Protein AF-A0A3N4JB80-F1 (afdb_monomer)

Radius of gyration: 23.25 Å; Cα contacts (8 Å, |Δi|>4): 783; chains: 1; bounding box: 58×54×79 Å

Nearest PDB structures (foldseek):
  4i9q-assembly2_B  TM=5.670E-01  e=4.423E-01  Escherichia phage RB69

Solvent-accessible surface area (backbone atoms only — not comparable to full-atom values): 19422 Å² total; per-residue (Å²): 133,80,69,78,52,59,75,76,46,49,73,77,45,80,40,42,19,32,33,26,10,20,62,93,46,31,87,40,52,12,8,32,12,46,45,28,18,38,92,82,49,48,47,28,41,33,26,21,28,68,39,65,41,46,80,93,81,40,77,69,59,68,45,65,64,85,54,94,86,53,93,72,53,42,30,14,55,37,16,60,62,56,43,53,51,52,57,49,52,50,52,51,53,40,54,52,31,53,54,49,32,58,52,26,56,50,48,25,48,43,32,74,70,53,78,77,76,60,55,73,68,58,22,52,52,51,25,53,52,22,53,50,52,32,51,55,30,52,56,38,35,56,53,43,51,51,51,46,51,52,45,54,75,61,45,65,51,62,78,66,26,48,43,29,30,48,42,37,26,64,40,73,32,74,41,38,70,98,77,20,28,49,38,55,37,28,39,24,40,46,42,74,90,73,53,59,37,91,73,53,84,33,38,21,40,63,59,70,67,92,53,49,68,74,56,47,46,44,70,58,32,50,28,72,88,64,33,78,76,67,72,82,50,92,84,34,53,47,59,40,54,73,62,52,48,74,69,43,50,54,49,36,87,40,45,37,76,85,68,45,71,40,40,42,32,34,35,30,18,55,61,67,38,71,34,54,24,36,42,49,49,61,69,36,76,47,75,46,80,44,97,88,72,51,73,45,62,16,34,30,45,32,28,29,28,62,47,86,83,69,42,47,49,61,47,88,31,18,40,5,12,29,33,28,35,70,84,20,19,38,38,22,33,27,65,50,72,48,62,93,46,53,78,53,27,34,30,28,21,37,49,38,65,57,54,55,49,49,38,43,76,72,72,45,63,63,38,64,79,22,58,53,76,120

InterPro domains:
  IPR009003 Peptidase S1, PA clan [SSF50494] (26-357)

Structure (mmCIF, N/CA/C/O backbone):
data_AF-A0A3N4JB80-F1
#
_entry.id   AF-A0A3N4JB80-F1
#
loop_
_atom_site.group_PDB
_atom_site.id
_atom_site.type_symbol
_atom_site.label_atom_id
_atom_site.label_alt_id
_atom_site.label_comp_id
_atom_site.label_asym_id
_atom_site.label_entity_id
_atom_site.label_seq_id
_atom_site.pdbx_PDB_ins_code
_atom_site.Cartn_x
_atom_site.Cartn_y
_atom_site.Cartn_z
_atom_site.occupancy
_atom_site.B_iso_or_equiv
_atom_site.auth_seq_id
_atom_site.auth_comp_id
_atom_site.auth_asym_id
_atom_site.auth_atom_id
_atom_site.pdbx_PDB_model_num
ATOM 1 N N . SER A 1 1 ? 0.101 -3.251 -26.325 1.00 45.56 1 SER A N 1
ATOM 2 C CA . SER A 1 1 ? 1.093 -2.446 -25.599 1.00 45.56 1 SER A CA 1
ATOM 3 C C . SER A 1 1 ? 0.726 -2.463 -24.126 1.00 45.56 1 SER A C 1
ATOM 5 O O . SER A 1 1 ? -0.452 -2.293 -23.825 1.00 45.56 1 SER A O 1
ATOM 7 N N . ILE A 1 2 ? 1.672 -2.786 -23.243 1.00 65.69 2 ILE A N 1
ATOM 8 C CA . ILE A 1 2 ? 1.504 -2.615 -21.793 1.00 65.69 2 ILE A CA 1
ATOM 9 C C . ILE A 1 2 ? 1.770 -1.135 -21.532 1.00 65.69 2 ILE A C 1
ATOM 11 O O . ILE A 1 2 ? 2.792 -0.631 -21.982 1.00 65.69 2 ILE A O 1
ATOM 15 N N . ASP A 1 3 ? 0.849 -0.445 -20.864 1.00 80.56 3 ASP A N 1
ATOM 16 C CA . ASP A 1 3 ? 1.052 0.950 -20.473 1.00 80.56 3 ASP A CA 1
ATOM 17 C C . ASP A 1 3 ? 2.346 1.065 -19.638 1.00 80.56 3 ASP A C 1
ATOM 19 O O . ASP A 1 3 ? 2.413 0.466 -18.556 1.00 80.56 3 ASP A O 1
ATOM 23 N N . PRO A 1 4 ? 3.377 1.792 -20.114 1.00 85.00 4 PRO A N 1
ATOM 24 C CA . PRO A 1 4 ? 4.658 1.893 -19.419 1.00 85.00 4 PRO A CA 1
ATOM 25 C C . PRO A 1 4 ? 4.518 2.568 -18.049 1.00 85.00 4 PRO A C 1
ATOM 27 O O . PRO A 1 4 ? 5.335 2.334 -17.161 1.00 85.00 4 PRO A O 1
ATOM 30 N N . THR A 1 5 ? 3.456 3.352 -17.839 1.00 88.00 5 THR A N 1
ATOM 31 C CA . THR A 1 5 ? 3.192 4.071 -16.588 1.00 88.00 5 THR A CA 1
ATOM 32 C C . THR A 1 5 ? 2.476 3.230 -15.533 1.00 88.00 5 THR A C 1
ATOM 34 O O . THR A 1 5 ? 2.388 3.653 -14.383 1.00 88.00 5 THR A O 1
ATOM 37 N N . ALA A 1 6 ? 2.026 2.015 -15.865 1.00 86.31 6 ALA A N 1
ATOM 38 C CA . ALA A 1 6 ? 1.152 1.215 -15.005 1.00 86.31 6 ALA A CA 1
ATOM 39 C C . ALA A 1 6 ? 1.715 0.922 -13.603 1.00 86.31 6 ALA A C 1
ATOM 41 O O . ALA A 1 6 ? 0.947 0.705 -12.672 1.00 86.31 6 ALA A O 1
ATOM 42 N N . GLU A 1 7 ? 3.036 0.843 -13.427 1.00 85.62 7 GLU A N 1
ATOM 43 C CA . GLU A 1 7 ? 3.643 0.686 -12.093 1.00 85.62 7 GLU A CA 1
ATOM 44 C C . GLU A 1 7 ? 3.682 1.989 -11.299 1.00 85.62 7 GLU A C 1
ATOM 46 O O . GLU A 1 7 ? 3.486 1.981 -10.088 1.00 85.6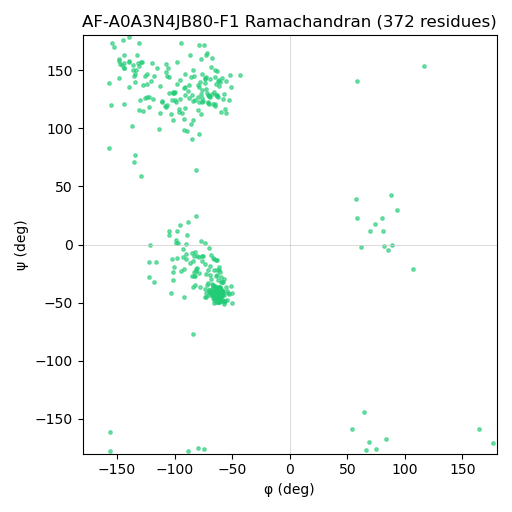2 7 GLU A O 1
ATOM 51 N N . LEU A 1 8 ? 3.925 3.108 -11.978 1.00 90.94 8 LEU A N 1
ATOM 52 C CA . LEU A 1 8 ? 3.990 4.420 -11.345 1.00 90.94 8 LEU A CA 1
ATOM 53 C C . LEU A 1 8 ? 2.601 4.975 -11.059 1.00 90.94 8 LEU A C 1
ATOM 55 O O . LEU A 1 8 ? 2.459 5.775 -10.144 1.00 90.94 8 LEU A O 1
ATOM 59 N N . LEU A 1 9 ? 1.576 4.550 -11.791 1.00 90.69 9 LEU A N 1
ATOM 60 C CA . LEU A 1 9 ? 0.195 4.911 -11.495 1.00 90.69 9 LEU A CA 1
ATOM 61 C C . LEU A 1 9 ? -0.346 4.198 -10.256 1.00 90.69 9 LEU A C 1
ATOM 63 O O . LEU A 1 9 ? -1.239 4.744 -9.623 1.00 90.69 9 LEU A O 1
ATOM 67 N N . GLU A 1 10 ? 0.185 3.026 -9.890 1.00 89.56 10 GLU A N 1
ATOM 68 C CA . GLU A 1 10 ? -0.356 2.188 -8.807 1.00 89.56 10 GLU A CA 1
ATOM 69 C C . GLU A 1 10 ? -0.594 2.961 -7.495 1.00 89.56 10 GLU A C 1
ATOM 71 O O . GLU A 1 10 ? -1.736 2.952 -7.026 1.00 89.56 10 GLU A O 1
ATOM 76 N N . PRO A 1 11 ? 0.377 3.739 -6.967 1.00 90.06 11 PRO A N 1
ATOM 77 C CA . PRO A 1 11 ? 0.183 4.536 -5.752 1.00 90.06 11 PRO A CA 1
ATOM 78 C C . PRO A 1 11 ? -0.874 5.651 -5.860 1.00 90.06 11 PRO A C 1
ATOM 80 O O . PRO A 1 11 ? -1.253 6.233 -4.846 1.00 90.06 11 PRO A O 1
ATOM 83 N N . LEU A 1 12 ? -1.315 5.986 -7.078 1.00 91.31 12 LEU A N 1
ATOM 84 C CA . LEU A 1 12 ? -2.354 6.980 -7.375 1.00 91.31 12 LEU A CA 1
ATOM 85 C C . LEU A 1 12 ? -3.726 6.343 -7.638 1.00 91.31 12 LEU A C 1
ATOM 87 O O . LEU A 1 12 ? -4.683 7.054 -7.948 1.00 91.31 12 LEU A O 1
ATOM 91 N N . THR A 1 13 ? -3.835 5.017 -7.554 1.00 91.94 13 THR A N 1
ATOM 92 C CA . THR A 1 13 ? -5.099 4.303 -7.745 1.00 91.94 13 THR A CA 1
ATOM 93 C C . THR A 1 13 ? -5.811 4.032 -6.419 1.00 91.94 13 THR A C 1
ATOM 95 O O . THR A 1 13 ? -5.295 4.277 -5.332 1.00 91.94 13 THR A O 1
ATOM 98 N N . SER A 1 14 ? -7.028 3.501 -6.511 1.00 93.25 14 SER A N 1
ATOM 99 C CA . SER A 1 14 ? -7.838 3.058 -5.374 1.00 93.25 14 SER A CA 1
ATOM 100 C C . SER A 1 14 ? -7.579 1.598 -4.973 1.00 93.25 14 SER A C 1
ATOM 102 O O . SER A 1 14 ? -8.421 0.978 -4.321 1.00 93.25 14 SER A O 1
ATOM 104 N N . THR A 1 15 ? -6.442 1.013 -5.368 1.00 94.50 15 THR A N 1
ATOM 105 C CA . THR A 1 15 ? -6.040 -0.311 -4.876 1.00 94.50 15 THR A CA 1
ATOM 106 C C . THR A 1 15 ? -5.701 -0.267 -3.391 1.00 94.50 15 THR A C 1
ATOM 108 O O . THR A 1 15 ? -5.445 0.787 -2.814 1.00 94.50 15 THR A O 1
ATOM 111 N N . LEU A 1 16 ? -5.711 -1.431 -2.744 1.00 95.44 16 LEU A N 1
ATOM 112 C CA . LEU A 1 16 ? -5.329 -1.541 -1.343 1.00 95.44 16 LEU A CA 1
ATOM 113 C C . LEU A 1 16 ? -3.878 -1.122 -1.136 1.00 95.44 16 LEU A C 1
ATOM 115 O O . LEU A 1 16 ? -2.998 -1.479 -1.922 1.00 95.44 16 LEU A O 1
ATOM 119 N N . GLY A 1 17 ? -3.643 -0.444 -0.019 1.00 93.31 17 GLY A N 1
ATOM 120 C CA . GLY A 1 17 ? -2.334 0.067 0.342 1.00 93.31 17 GLY A CA 1
ATOM 121 C C . GLY A 1 17 ? -2.028 1.510 -0.076 1.00 93.31 17 GLY A C 1
ATOM 122 O O . GLY A 1 17 ? -0.844 1.766 -0.290 1.00 93.31 17 GLY A O 1
ATOM 123 N N . PRO A 1 18 ? -2.984 2.466 -0.198 1.00 94.62 18 PRO A N 1
ATOM 124 C CA . PRO A 1 18 ? -2.617 3.843 -0.516 1.00 94.62 18 PRO A CA 1
ATOM 125 C C . PRO A 1 18 ? -1.744 4.421 0.600 1.00 94.62 18 PRO A C 1
ATOM 127 O O . PRO A 1 18 ? -1.980 4.177 1.787 1.00 94.62 18 PRO A O 1
ATOM 130 N N . PHE A 1 19 ? -0.731 5.199 0.238 1.00 94.62 19 PHE A N 1
ATOM 131 C CA . PHE A 1 19 ? 0.190 5.770 1.219 1.00 94.62 19 PHE A CA 1
ATOM 132 C C . PHE A 1 19 ? -0.471 7.010 1.791 1.00 94.62 19 PHE A C 1
ATOM 134 O O . PHE A 1 19 ? -0.867 7.886 1.030 1.00 94.62 19 PHE A O 1
ATOM 141 N N . ILE A 1 20 ? -0.633 7.090 3.106 1.00 96.75 20 ILE A N 1
ATOM 142 C CA . ILE A 1 20 ? -1.432 8.151 3.723 1.00 96.75 20 ILE A CA 1
ATOM 143 C C . ILE A 1 20 ? -0.705 8.814 4.885 1.00 96.75 20 ILE A C 1
ATOM 145 O O . ILE A 1 20 ? 0.163 8.220 5.529 1.00 96.75 20 ILE A O 1
ATOM 149 N N . CYS A 1 21 ? -1.100 10.049 5.171 1.00 96.12 21 CYS A N 1
ATOM 150 C CA . CYS A 1 21 ? -0.694 10.784 6.359 1.00 96.12 21 CYS A CA 1
ATOM 151 C C . CYS A 1 21 ? -1.842 11.650 6.882 1.00 96.12 21 CYS A C 1
ATOM 153 O O . CYS A 1 21 ? -2.785 11.977 6.157 1.00 96.12 21 CYS A O 1
ATOM 155 N N . ASN A 1 22 ? -1.728 12.085 8.132 1.00 95.62 22 ASN A N 1
ATOM 156 C CA . ASN A 1 22 ? -2.483 13.233 8.619 1.00 95.62 22 ASN A CA 1
ATOM 157 C C . ASN A 1 22 ? -1.922 14.502 7.949 1.00 95.62 22 ASN A C 1
ATOM 159 O O . ASN A 1 22 ? -0.710 14.726 7.952 1.00 95.62 22 ASN A O 1
ATOM 163 N N . ALA A 1 23 ? -2.787 15.313 7.337 1.00 95.44 23 ALA A N 1
ATOM 164 C CA . ALA A 1 23 ? -2.380 16.490 6.567 1.00 95.44 23 ALA A CA 1
ATOM 165 C C . ALA A 1 23 ? -1.671 17.555 7.425 1.00 95.44 23 ALA A C 1
ATOM 167 O O . ALA A 1 23 ? -0.826 18.290 6.916 1.00 95.44 23 ALA A O 1
ATOM 168 N N . SER A 1 24 ? -1.963 17.602 8.728 1.00 93.50 24 SER A N 1
ATOM 169 C CA . SER A 1 24 ? -1.322 18.515 9.682 1.00 93.50 24 SER A CA 1
ATOM 170 C C . SER A 1 24 ? 0.052 18.027 10.149 1.00 93.50 24 SER A C 1
ATOM 172 O O . SER A 1 24 ? 0.862 18.824 10.620 1.00 93.50 24 SER A O 1
ATOM 174 N N . THR A 1 25 ? 0.338 16.729 10.014 1.00 93.00 25 THR A N 1
ATOM 175 C CA . THR A 1 25 ? 1.614 16.113 10.408 1.00 93.00 25 THR A CA 1
ATOM 176 C C . THR A 1 25 ? 2.197 15.261 9.272 1.00 93.00 25 THR A C 1
ATOM 178 O O . THR A 1 25 ? 2.461 14.074 9.439 1.00 93.00 25 THR A O 1
ATOM 181 N N . PRO A 1 26 ? 2.473 15.833 8.086 1.00 93.19 26 PRO A N 1
ATOM 182 C CA . PRO A 1 26 ? 2.783 15.059 6.880 1.00 93.19 26 PRO A CA 1
ATOM 183 C C . PRO A 1 26 ? 4.145 14.347 6.889 1.00 93.19 26 PRO A C 1
ATOM 185 O O . PRO A 1 26 ? 4.475 13.635 5.946 1.00 93.19 26 PRO A O 1
ATOM 188 N N . TRP A 1 27 ? 4.961 14.525 7.929 1.00 90.94 27 TRP A N 1
ATOM 189 C CA . TRP A 1 27 ? 6.169 13.721 8.168 1.00 90.94 27 TRP A CA 1
ATOM 190 C C . TRP A 1 27 ? 5.854 12.347 8.783 1.00 90.94 27 TRP A C 1
ATOM 192 O O . TRP A 1 27 ? 6.737 11.499 8.909 1.00 90.94 27 TRP A O 1
ATOM 202 N N . ALA A 1 28 ? 4.610 12.139 9.211 1.00 89.25 28 ALA A N 1
ATOM 203 C CA . ALA A 1 28 ? 4.109 10.914 9.792 1.00 89.25 28 ALA A CA 1
ATOM 204 C C . ALA A 1 28 ? 3.305 10.109 8.774 1.00 89.25 28 ALA A C 1
ATOM 206 O O . ALA A 1 28 ? 2.166 10.446 8.465 1.00 89.25 28 ALA A O 1
ATOM 207 N N . GLU A 1 29 ? 3.881 9.010 8.307 1.00 90.88 29 GLU A N 1
ATOM 208 C CA . GLU A 1 29 ? 3.298 8.228 7.220 1.00 90.88 29 GLU A CA 1
ATOM 209 C C . GLU A 1 29 ? 2.887 6.830 7.680 1.00 90.88 29 GLU A C 1
ATOM 211 O O . GLU A 1 29 ? 3.481 6.242 8.590 1.00 90.88 29 GLU A O 1
ATOM 216 N N . GLY A 1 30 ? 1.876 6.299 7.006 1.00 94.25 30 GLY A N 1
ATOM 217 C CA . GLY A 1 30 ? 1.448 4.916 7.102 1.00 94.25 30 GLY A CA 1
ATOM 218 C C . GLY A 1 30 ? 0.704 4.501 5.842 1.00 94.25 30 GLY A C 1
ATOM 219 O O . GLY A 1 30 ? 0.808 5.142 4.794 1.00 94.25 30 GLY A O 1
ATOM 220 N N . THR A 1 31 ? -0.056 3.421 5.946 1.00 97.12 31 THR A N 1
ATOM 221 C CA . THR A 1 31 ? -0.739 2.813 4.809 1.00 97.12 31 THR A CA 1
ATOM 222 C C . THR A 1 31 ? -2.242 2.705 5.076 1.00 97.12 31 THR A C 1
ATOM 224 O O . THR A 1 31 ? -2.677 2.352 6.171 1.00 97.12 31 THR A O 1
ATOM 227 N N . GLY A 1 32 ? -3.062 3.008 4.073 1.00 97.19 32 GLY A N 1
ATOM 228 C CA . GLY A 1 32 ? -4.487 2.697 4.071 1.00 97.19 32 GLY A CA 1
ATOM 229 C C . GLY A 1 32 ? -4.723 1.203 3.866 1.00 97.19 32 GLY A C 1
ATOM 230 O O . GLY A 1 32 ? -4.130 0.586 2.988 1.00 97.19 32 GLY A O 1
ATOM 231 N N . GLY A 1 33 ? -5.597 0.606 4.663 1.00 97.56 33 GLY A N 1
ATOM 232 C CA . GLY A 1 33 ? -5.786 -0.838 4.662 1.00 97.56 33 GLY A CA 1
ATOM 233 C C . GLY A 1 33 ? -6.739 -1.292 3.584 1.00 97.56 33 GLY A C 1
ATOM 234 O O . GLY A 1 33 ? -6.333 -1.863 2.576 1.00 97.56 33 GLY A O 1
ATOM 235 N N . PHE A 1 34 ? -8.023 -1.082 3.841 1.00 98.00 34 PHE A N 1
ATOM 236 C CA . PHE A 1 34 ? -9.104 -1.572 3.001 1.00 98.00 34 PHE A CA 1
ATOM 237 C C . PHE A 1 34 ? -10.285 -0.619 3.014 1.00 98.00 34 PHE A C 1
ATOM 239 O O . PHE A 1 34 ? -10.487 0.138 3.966 1.00 98.00 34 PHE A O 1
ATOM 246 N N . TYR A 1 35 ? -11.074 -0.682 1.953 1.00 97.94 35 TYR A N 1
ATOM 247 C CA . TYR A 1 35 ? -12.281 0.101 1.820 1.00 97.94 35 TYR A CA 1
ATOM 248 C C . TYR A 1 35 ? -13.491 -0.644 2.369 1.00 97.94 35 TYR A C 1
ATOM 250 O O . TYR A 1 35 ? -13.603 -1.869 2.261 1.00 97.94 35 TYR A O 1
ATOM 258 N N . VAL A 1 36 ? -14.424 0.112 2.930 1.00 97.69 36 VAL A N 1
ATOM 259 C CA . VAL A 1 36 ? -15.749 -0.365 3.318 1.00 97.69 36 VAL A CA 1
ATOM 260 C C . VAL A 1 36 ? -16.798 0.647 2.888 1.00 97.69 36 VAL A C 1
ATOM 262 O O . VAL A 1 36 ? -16.498 1.833 2.758 1.00 97.69 36 VAL A O 1
ATOM 265 N N . THR A 1 37 ? -18.030 0.198 2.681 1.00 96.50 37 THR A N 1
ATOM 266 C CA . THR A 1 37 ? -19.152 1.086 2.342 1.00 96.50 37 THR A CA 1
ATOM 267 C C . THR A 1 37 ? -20.312 0.900 3.299 1.00 96.50 37 THR A C 1
ATOM 269 O O . THR A 1 37 ? -20.544 -0.213 3.775 1.00 96.50 37 THR A O 1
ATOM 272 N N . ASP A 1 38 ? -21.018 1.987 3.608 1.00 94.94 38 ASP A N 1
ATOM 273 C CA . ASP A 1 38 ? -22.243 1.947 4.412 1.00 94.94 38 ASP A CA 1
ATOM 274 C C . ASP A 1 38 ? -23.502 1.733 3.549 1.00 94.94 38 ASP A C 1
ATOM 276 O O . ASP A 1 38 ? -23.441 1.571 2.329 1.00 94.94 38 ASP A O 1
ATOM 280 N N . ASP A 1 39 ? -24.665 1.734 4.199 1.00 91.56 39 ASP A N 1
ATOM 281 C CA . ASP A 1 39 ? -25.983 1.616 3.566 1.00 91.56 39 ASP A CA 1
ATOM 282 C C . ASP A 1 39 ? -26.390 2.838 2.723 1.00 91.56 39 ASP A C 1
ATOM 284 O O . ASP A 1 39 ? -27.380 2.784 1.994 1.00 91.56 39 ASP A O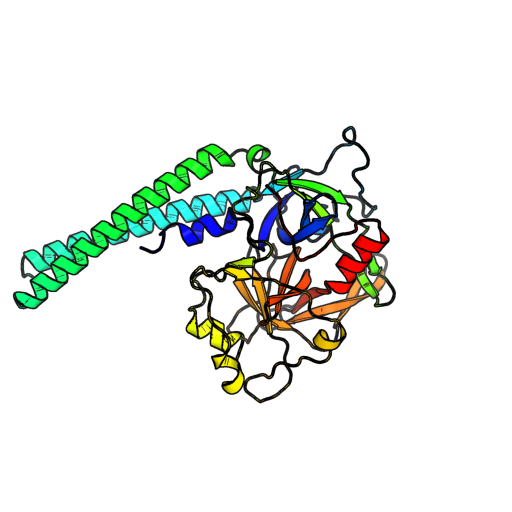 1
ATOM 288 N N . LYS A 1 40 ? -25.627 3.931 2.802 1.00 90.56 40 LYS A N 1
ATOM 289 C CA . LYS A 1 40 ? -25.819 5.175 2.047 1.00 90.56 40 LYS A CA 1
ATOM 290 C C . LYS A 1 40 ? -24.798 5.322 0.914 1.00 90.56 40 LYS A C 1
ATOM 292 O O . LYS A 1 40 ? -24.679 6.412 0.358 1.00 90.56 40 LYS A O 1
ATOM 297 N N . SER A 1 41 ? -24.058 4.258 0.593 1.00 90.12 41 SER A N 1
ATOM 298 C CA . SER A 1 41 ? -22.975 4.251 -0.398 1.00 90.12 41 SER A CA 1
ATOM 299 C C . SER A 1 41 ? -21.843 5.246 -0.098 1.00 90.12 41 SER A C 1
ATOM 301 O O . SER A 1 41 ? -21.107 5.637 -1.003 1.00 90.12 41 SER A O 1
ATOM 303 N N . ASN A 1 42 ? -21.658 5.660 1.162 1.00 94.00 42 ASN A N 1
ATOM 304 C CA . ASN A 1 42 ? -20.454 6.389 1.547 1.00 94.00 42 ASN A CA 1
ATOM 305 C C . ASN A 1 42 ? -19.272 5.424 1.555 1.00 94.00 42 ASN A C 1
ATOM 307 O O . ASN A 1 42 ? -19.332 4.363 2.179 1.00 94.00 42 ASN A O 1
ATOM 311 N N . LEU A 1 43 ? -18.187 5.820 0.895 1.00 96.81 43 LEU A N 1
ATOM 312 C CA . LEU A 1 43 ? -16.941 5.072 0.894 1.00 96.81 43 LEU A CA 1
ATOM 313 C C . LEU A 1 43 ? -16.065 5.493 2.067 1.00 96.81 43 LEU A C 1
ATOM 315 O O . LEU A 1 43 ? -15.821 6.681 2.298 1.00 96.81 43 LEU A O 1
ATOM 319 N N . TYR A 1 44 ? -15.549 4.496 2.770 1.00 97.75 44 TYR A N 1
ATOM 320 C CA . TYR A 1 44 ? -14.602 4.688 3.848 1.00 97.75 44 TYR A CA 1
ATOM 321 C C . TYR A 1 44 ? -13.330 3.896 3.599 1.00 97.75 44 TYR A C 1
ATOM 323 O O . TYR A 1 44 ? -13.379 2.791 3.066 1.00 97.75 44 TYR A O 1
ATOM 331 N N . LEU A 1 45 ? -12.205 4.443 4.039 1.00 98.31 45 LEU A N 1
ATOM 332 C CA . LEU A 1 45 ? -10.926 3.758 4.147 1.00 98.31 45 LEU A CA 1
ATOM 333 C C . LEU A 1 45 ? -10.658 3.444 5.620 1.00 98.31 45 LEU A C 1
ATOM 335 O O . LEU A 1 45 ? -10.762 4.319 6.481 1.00 98.31 45 LEU A O 1
ATOM 339 N N . VAL A 1 46 ? -10.299 2.198 5.908 1.00 98.56 46 VAL A N 1
ATOM 340 C CA . VAL A 1 46 ? -9.872 1.756 7.237 1.00 98.56 46 VAL A CA 1
ATOM 341 C C . VAL A 1 46 ? -8.349 1.701 7.279 1.00 98.56 46 VAL A C 1
ATOM 343 O O . VAL A 1 46 ? -7.722 1.124 6.394 1.00 98.56 46 VAL A O 1
ATOM 346 N N . THR A 1 47 ? -7.748 2.283 8.312 1.00 98.31 47 THR A N 1
ATOM 347 C CA . THR A 1 47 ? -6.301 2.223 8.595 1.00 98.31 47 THR A CA 1
ATOM 348 C C . THR A 1 47 ? -6.068 2.054 10.099 1.00 98.31 47 THR A C 1
ATOM 350 O O . THR A 1 47 ? -7.032 1.993 10.859 1.00 98.31 47 THR A O 1
ATOM 353 N N . ALA A 1 48 ? -4.815 1.949 10.545 1.00 97.00 48 ALA A N 1
ATOM 354 C CA . ALA A 1 48 ? -4.475 1.916 11.966 1.00 97.00 48 ALA A CA 1
ATOM 355 C C . ALA A 1 48 ? -4.623 3.316 12.591 1.00 97.00 48 ALA A C 1
ATOM 357 O O . ALA A 1 48 ? -4.300 4.325 11.962 1.00 97.00 48 ALA A O 1
ATOM 358 N N . ARG A 1 49 ? -5.085 3.409 13.844 1.00 95.75 49 ARG A N 1
ATOM 359 C CA . ARG A 1 49 ? -5.271 4.700 14.530 1.00 95.75 49 ARG A CA 1
ATOM 360 C C . ARG A 1 49 ? -3.952 5.443 14.650 1.00 95.75 49 ARG A C 1
ATOM 362 O O . ARG A 1 49 ? -3.910 6.639 14.380 1.00 95.75 49 ARG A O 1
ATOM 369 N N . HIS A 1 50 ? -2.878 4.745 15.014 1.00 93.50 50 HIS A N 1
ATOM 370 C CA . HIS A 1 50 ? -1.574 5.380 15.225 1.00 93.50 50 HIS A CA 1
ATOM 371 C C . HIS A 1 50 ? -0.936 5.963 13.940 1.00 93.50 50 HIS A C 1
ATOM 373 O O . HIS A 1 50 ? 0.071 6.679 13.999 1.00 93.50 50 HIS A O 1
ATOM 379 N N . VAL A 1 51 ? -1.493 5.636 12.765 1.00 93.44 51 VAL A N 1
ATOM 380 C CA . VAL A 1 51 ? -1.108 6.246 11.484 1.00 93.44 51 VAL A CA 1
ATOM 381 C C . VAL A 1 51 ? -1.649 7.670 11.384 1.00 93.44 51 VAL A C 1
ATOM 383 O O . VAL A 1 51 ? -0.944 8.550 10.897 1.00 93.44 51 VAL A O 1
ATOM 386 N N . VAL A 1 52 ? -2.868 7.908 11.874 1.00 94.38 52 VAL A N 1
ATOM 387 C CA . VAL A 1 52 ? -3.570 9.196 11.745 1.00 94.38 52 VAL A CA 1
ATOM 388 C C . VAL A 1 52 ? -3.527 10.050 13.019 1.00 94.38 52 VAL A C 1
ATOM 390 O O . VAL A 1 52 ? -3.597 11.275 12.919 1.00 94.38 52 VAL A O 1
ATOM 393 N N . PHE A 1 53 ? -3.341 9.422 14.184 1.00 92.06 53 PHE A N 1
ATOM 394 C CA . PHE A 1 53 ? -3.117 10.069 15.479 1.00 92.06 53 PHE A CA 1
ATOM 395 C C . PHE A 1 53 ? -1.791 9.606 16.076 1.00 92.06 53 PHE A C 1
ATOM 397 O O . PHE A 1 53 ? -1.551 8.409 16.227 1.00 92.06 53 PHE A O 1
ATOM 404 N N . LYS A 1 54 ? -0.920 10.531 16.452 1.00 80.50 54 LYS A N 1
ATOM 405 C CA . LYS A 1 54 ? 0.373 10.214 17.048 1.00 80.50 54 LYS A CA 1
ATOM 406 C C . LYS A 1 54 ? 0.251 9.970 18.539 1.00 80.50 54 LYS A C 1
ATOM 408 O O . LYS A 1 54 ? -0.196 10.835 19.269 1.00 80.50 54 LYS A O 1
ATOM 413 N N . GLN A 1 55 ? 0.694 8.802 19.002 1.00 68.75 55 GLN A N 1
ATOM 414 C CA . GLN A 1 55 ? 0.603 8.424 20.419 1.00 68.75 55 GLN A CA 1
ATOM 415 C C . GLN A 1 55 ? 1.344 9.386 21.363 1.00 68.75 55 GLN A C 1
ATOM 417 O O . GLN A 1 55 ? 0.967 9.501 22.523 1.00 68.75 55 GLN A O 1
ATOM 422 N N . ASP A 1 56 ? 2.394 10.054 20.885 1.00 67.31 56 ASP A N 1
ATOM 423 C CA . ASP A 1 56 ? 3.192 11.016 21.648 1.00 67.31 56 ASP A CA 1
ATOM 424 C C . ASP A 1 56 ? 2.631 12.447 21.620 1.00 67.31 56 ASP A C 1
ATOM 426 O O . ASP A 1 56 ? 3.031 13.267 22.444 1.00 67.31 56 ASP A O 1
ATOM 430 N N . GLN A 1 57 ? 1.716 12.756 20.695 1.00 68.12 57 GLN A N 1
ATOM 431 C CA . GLN A 1 57 ? 1.199 14.117 20.477 1.00 68.12 57 GLN A CA 1
ATOM 432 C C . GLN A 1 57 ? -0.305 14.237 20.735 1.00 68.12 57 GLN A C 1
ATOM 434 O O . GLN A 1 57 ? -0.768 15.278 21.197 1.00 68.12 57 GLN A O 1
ATOM 439 N N . ASP A 1 58 ? -1.054 13.172 20.470 1.00 77.50 58 ASP A N 1
ATOM 440 C CA . ASP A 1 58 ? -2.504 13.118 20.567 1.00 77.50 58 ASP A CA 1
ATOM 441 C C . ASP A 1 58 ? -2.934 12.306 21.790 1.00 77.50 58 ASP A C 1
ATOM 443 O O . ASP A 1 58 ? -2.338 11.284 22.143 1.00 77.50 58 ASP A O 1
ATOM 447 N N . ASN A 1 59 ? -4.030 12.726 22.420 1.00 81.81 59 ASN A N 1
ATOM 448 C CA . ASN A 1 59 ? -4.659 11.926 23.461 1.00 81.81 59 ASN A CA 1
ATOM 449 C C . ASN A 1 59 ? -5.172 10.595 22.885 1.00 81.81 59 ASN A C 1
ATOM 451 O O . ASN A 1 59 ? -5.597 10.478 21.731 1.00 81.81 59 ASN A O 1
ATOM 455 N N . ASN A 1 60 ? -5.175 9.557 23.718 1.00 89.19 60 ASN A N 1
ATOM 456 C CA . ASN A 1 60 ? -5.737 8.258 23.354 1.00 89.19 60 ASN A CA 1
ATOM 457 C C . ASN A 1 60 ? -7.268 8.216 23.521 1.00 89.19 60 ASN A C 1
ATOM 459 O O . ASN A 1 60 ? -7.843 7.155 23.742 1.00 89.19 60 ASN A O 1
ATOM 463 N N . ASP A 1 61 ? -7.932 9.368 23.456 1.00 90.94 61 ASP A N 1
ATOM 464 C CA . ASP A 1 61 ? -9.379 9.443 23.597 1.00 90.94 61 ASP A CA 1
ATOM 465 C C . ASP A 1 61 ? -10.070 8.983 22.309 1.00 90.94 61 ASP A C 1
ATOM 467 O O . ASP A 1 61 ? -9.486 8.944 21.217 1.00 90.94 61 ASP A O 1
ATOM 471 N N . MET A 1 62 ? -11.341 8.606 22.448 1.00 93.06 62 MET A N 1
ATOM 472 C CA . MET A 1 62 ? -12.182 8.281 21.305 1.00 93.06 62 MET A CA 1
ATOM 473 C C . MET A 1 62 ? -12.352 9.523 20.434 1.00 93.06 62 MET A C 1
ATOM 475 O O . MET A 1 62 ? -12.768 10.573 20.923 1.00 93.06 62 MET A O 1
ATOM 479 N N . TYR A 1 63 ? -12.090 9.376 19.140 1.00 93.75 63 TYR A N 1
ATOM 480 C CA . TYR A 1 63 ? -12.367 10.404 18.153 1.00 93.75 63 TYR A CA 1
ATOM 481 C C . TYR A 1 63 ? -13.662 10.080 17.412 1.00 93.75 63 TYR A C 1
ATOM 483 O O . TYR A 1 63 ? -13.833 8.977 16.891 1.00 93.75 63 TYR A O 1
ATOM 491 N N . GLU A 1 64 ? -14.556 11.058 17.325 1.00 93.31 64 GLU A N 1
ATOM 492 C CA . GLU A 1 64 ? -15.761 10.994 16.506 1.00 93.31 64 GLU A CA 1
ATOM 493 C C . GLU A 1 64 ? -16.027 12.385 15.933 1.00 93.31 64 GLU A C 1
ATOM 495 O O . GLU A 1 64 ? -16.187 13.344 16.687 1.00 93.31 64 GLU A O 1
ATOM 500 N N . CYS A 1 65 ? -16.066 12.503 14.605 1.00 89.31 65 CYS A N 1
ATOM 501 C CA . CYS A 1 65 ? -16.395 13.761 13.942 1.00 89.31 65 CYS A CA 1
ATOM 502 C C . CYS A 1 65 ? -17.918 13.944 13.976 1.00 89.31 65 CYS A C 1
ATOM 504 O O . CYS A 1 65 ? -18.638 13.396 13.140 1.00 89.31 65 CYS A O 1
ATOM 506 N N . LYS A 1 66 ? -18.418 14.678 14.978 1.00 77.00 66 LYS A N 1
ATOM 507 C CA . LYS A 1 66 ? -19.864 14.792 15.231 1.00 77.00 66 LYS A CA 1
ATOM 508 C C . LYS A 1 66 ? -20.542 15.830 14.346 1.00 77.00 66 LYS A C 1
ATOM 510 O O . LYS A 1 66 ? -21.686 15.630 13.949 1.00 77.00 66 LYS A O 1
ATOM 515 N N . ASN A 1 67 ? -19.849 16.928 14.036 1.00 73.19 67 ASN A N 1
ATOM 516 C CA . ASN A 1 67 ? -20.402 18.074 13.313 1.00 73.19 67 ASN A CA 1
ATOM 517 C C . ASN A 1 67 ? -19.366 18.704 12.370 1.00 73.19 67 ASN A C 1
ATOM 519 O O . ASN A 1 67 ? -18.169 18.661 12.632 1.00 73.19 67 ASN A O 1
ATOM 523 N N . SER A 1 68 ? -19.830 19.400 11.327 1.00 68.88 68 SER A N 1
ATOM 524 C CA . SER A 1 68 ? -18.970 20.124 10.370 1.00 68.88 68 SER A CA 1
ATOM 525 C C . SER A 1 68 ? -18.198 21.310 10.965 1.00 68.88 68 SER A C 1
ATOM 527 O O . SER A 1 68 ? -17.333 21.865 10.297 1.00 68.88 68 SER A O 1
ATOM 529 N N . SER A 1 69 ?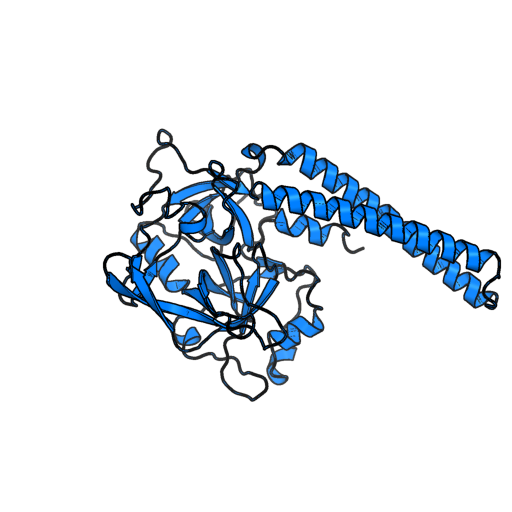 -18.545 21.737 12.182 1.00 68.06 69 SER A N 1
ATOM 530 C CA . SER A 1 69 ? -17.935 22.886 12.865 1.00 68.06 69 SER A CA 1
ATOM 531 C C . SER A 1 69 ? -16.724 22.513 13.727 1.00 68.06 69 SER A C 1
ATOM 533 O O . SER A 1 69 ? -16.021 23.404 14.198 1.00 68.06 69 SER A O 1
ATOM 535 N N . GLU A 1 70 ? -16.500 21.221 13.979 1.00 73.19 70 GLU A N 1
ATOM 536 C CA . GLU A 1 70 ? -15.345 20.743 14.741 1.00 73.19 70 GLU A CA 1
ATOM 537 C C . GLU A 1 70 ? -14.118 20.617 13.823 1.00 73.19 70 GLU A C 1
ATOM 539 O O . GLU A 1 70 ? -14.270 20.246 12.654 1.00 73.19 70 GLU A O 1
ATOM 544 N N . PRO A 1 71 ? -12.896 20.897 14.317 1.00 78.94 71 PRO A N 1
ATOM 545 C CA . PRO A 1 71 ? -11.677 20.624 13.568 1.00 78.94 71 PRO A CA 1
ATOM 546 C C . PRO A 1 71 ? -11.618 19.147 13.160 1.00 78.94 71 PRO A C 1
ATOM 548 O O . PRO A 1 71 ? -11.523 18.246 13.997 1.00 78.94 71 PRO A O 1
ATOM 551 N N . ARG A 1 72 ? -11.706 18.897 11.854 1.00 90.25 72 ARG A N 1
ATOM 552 C CA . ARG A 1 72 ? -11.609 17.552 11.287 1.00 90.25 72 ARG A CA 1
ATOM 553 C C . ARG A 1 72 ? -10.148 17.162 11.082 1.00 90.25 72 ARG A C 1
ATOM 555 O O . ARG A 1 72 ? -9.297 18.012 10.824 1.00 90.25 72 ARG A O 1
ATOM 562 N N . VAL A 1 73 ? -9.871 15.867 11.172 1.00 94.69 73 VAL A N 1
ATOM 563 C CA . VAL A 1 73 ? -8.548 15.315 10.866 1.00 94.69 73 VAL A CA 1
ATOM 564 C C . VAL A 1 73 ? -8.520 14.917 9.397 1.00 94.69 73 VAL A C 1
ATOM 566 O O . VAL A 1 73 ? -9.034 13.860 9.028 1.00 94.69 73 VAL A O 1
ATOM 569 N N . ASP A 1 74 ? -7.950 15.788 8.567 1.00 96.62 74 ASP A N 1
ATOM 570 C CA . ASP A 1 74 ? -7.814 15.567 7.128 1.00 96.62 74 ASP A CA 1
ATOM 571 C C . ASP A 1 74 ? -6.683 14.582 6.830 1.00 96.62 74 ASP A C 1
ATOM 573 O O . ASP A 1 74 ? -5.576 14.684 7.362 1.00 96.62 74 ASP A O 1
ATOM 577 N N . ILE A 1 75 ? -6.973 13.614 5.963 1.00 97.62 75 ILE A N 1
ATOM 578 C CA . ILE A 1 75 ? -6.047 12.554 5.569 1.00 97.62 75 ILE A CA 1
ATOM 579 C C . ILE A 1 75 ? -5.645 12.782 4.121 1.00 97.62 75 ILE A C 1
ATOM 581 O O . ILE A 1 75 ? -6.501 12.839 3.239 1.00 97.62 75 ILE A O 1
ATOM 585 N N . ALA A 1 76 ? -4.343 12.894 3.879 1.00 97.25 76 ALA A N 1
ATOM 586 C CA . ALA A 1 76 ? -3.776 13.117 2.557 1.00 97.25 76 ALA A CA 1
ATOM 587 C C . ALA A 1 76 ? -3.087 11.868 2.002 1.00 97.25 76 ALA A C 1
ATOM 589 O O . ALA A 1 76 ? -2.525 11.069 2.752 1.00 97.25 76 ALA A O 1
ATOM 590 N N . LEU A 1 77 ? -3.127 11.727 0.675 1.00 96.31 77 LEU A N 1
ATOM 591 C CA . LEU A 1 77 ? -2.315 10.786 -0.084 1.00 96.31 77 LEU A CA 1
ATOM 592 C C . LEU A 1 77 ? -0.858 11.262 -0.083 1.00 96.31 77 LEU A C 1
ATOM 594 O O . LEU A 1 77 ? -0.562 12.402 -0.449 1.00 96.31 77 LEU A O 1
ATOM 598 N N . PHE A 1 78 ? 0.043 10.359 0.282 1.00 94.88 78 PHE A N 1
ATOM 599 C CA . PHE A 1 78 ? 1.450 10.574 0.594 1.00 94.88 78 PHE A CA 1
ATOM 600 C C . PHE A 1 78 ? 1.690 11.563 1.741 1.00 94.88 78 PHE A C 1
ATOM 602 O O . PHE A 1 78 ? 1.101 12.639 1.813 1.00 94.88 78 PHE A O 1
ATOM 609 N N . GLY A 1 79 ? 2.668 11.273 2.592 1.00 92.56 79 GLY A N 1
ATOM 610 C CA . GLY A 1 79 ? 3.314 12.338 3.351 1.00 92.56 79 GLY A CA 1
ATOM 611 C C . GLY A 1 79 ? 4.350 13.072 2.502 1.00 92.56 79 GLY A C 1
ATOM 612 O O . GLY A 1 79 ? 4.498 12.849 1.294 1.00 92.56 79 GLY A O 1
ATOM 613 N N . THR A 1 80 ? 5.068 13.998 3.127 1.00 91.81 80 THR A N 1
ATOM 614 C CA . THR A 1 80 ? 6.070 14.827 2.443 1.00 91.81 80 THR A CA 1
ATOM 615 C C . THR A 1 80 ? 7.211 13.980 1.874 1.00 91.81 80 THR A C 1
ATOM 617 O O . THR A 1 80 ? 7.663 14.217 0.748 1.00 91.81 80 THR A O 1
ATOM 620 N N . ALA A 1 81 ? 7.677 12.986 2.635 1.00 91.31 81 ALA A N 1
ATOM 621 C CA . ALA A 1 81 ? 8.806 12.150 2.243 1.00 91.31 81 ALA A CA 1
ATOM 622 C C . ALA A 1 81 ? 8.401 11.164 1.140 1.00 91.31 81 ALA A C 1
ATOM 624 O O . ALA A 1 81 ? 9.100 11.062 0.128 1.00 91.31 81 ALA A O 1
ATOM 625 N N . ALA A 1 82 ? 7.249 10.504 1.291 1.00 92.44 82 ALA A N 1
ATOM 626 C CA . ALA A 1 82 ? 6.720 9.570 0.307 1.00 92.44 82 ALA A CA 1
ATOM 627 C C . ALA A 1 82 ? 6.430 10.259 -1.033 1.00 92.44 82 ALA A C 1
ATOM 629 O O . ALA A 1 82 ? 6.833 9.738 -2.072 1.00 92.44 82 ALA A O 1
ATOM 630 N N . PHE A 1 83 ? 5.838 11.462 -1.030 1.00 95.19 83 PHE A N 1
ATOM 631 C CA . PHE A 1 83 ? 5.582 12.208 -2.268 1.00 95.19 83 PHE A CA 1
ATOM 632 C C . PHE A 1 83 ? 6.885 12.606 -2.970 1.00 95.19 83 PHE A C 1
ATOM 634 O O . PHE A 1 83 ? 7.041 12.404 -4.173 1.00 95.19 83 PHE A O 1
ATOM 641 N N . THR A 1 84 ? 7.861 13.112 -2.211 1.00 94.94 84 THR A N 1
ATOM 642 C CA . THR A 1 84 ? 9.180 13.476 -2.754 1.00 94.94 84 THR A CA 1
ATOM 643 C C . THR A 1 84 ? 9.877 12.264 -3.371 1.00 94.94 84 THR A C 1
ATOM 645 O O . THR A 1 84 ? 10.430 12.350 -4.469 1.00 94.94 84 THR A O 1
ATOM 648 N N . ASN A 1 85 ? 9.834 11.116 -2.689 1.00 93.44 85 ASN A N 1
ATOM 649 C CA . ASN A 1 85 ? 10.415 9.879 -3.194 1.00 93.44 85 ASN A CA 1
ATOM 650 C C . ASN A 1 85 ? 9.683 9.369 -4.443 1.00 93.44 85 ASN A C 1
ATOM 652 O O . ASN A 1 85 ? 10.328 8.919 -5.385 1.00 93.44 85 ASN A O 1
ATOM 656 N N . TYR A 1 86 ? 8.356 9.478 -4.483 1.00 95.06 86 TYR A N 1
ATOM 657 C CA . TYR A 1 86 ? 7.551 9.108 -5.643 1.00 95.06 86 TYR A CA 1
ATOM 658 C C . TYR A 1 86 ? 7.903 9.954 -6.876 1.00 95.06 86 TYR A C 1
ATOM 660 O O . TYR A 1 86 ? 8.244 9.407 -7.923 1.00 95.06 86 TYR A O 1
ATOM 668 N N . VAL A 1 87 ? 7.962 11.282 -6.736 1.00 96.81 87 VAL A N 1
ATOM 669 C CA . VAL A 1 87 ? 8.393 12.185 -7.819 1.00 96.81 87 VAL A CA 1
ATOM 670 C C . VAL A 1 87 ? 9.817 11.856 -8.285 1.00 96.81 87 VAL A C 1
ATOM 672 O O . VAL A 1 87 ? 10.103 11.868 -9.484 1.00 96.81 87 VAL A O 1
ATOM 675 N N . LYS A 1 88 ? 10.720 11.513 -7.356 1.00 96.75 88 LYS A N 1
ATOM 676 C CA . LYS A 1 88 ? 12.084 11.077 -7.690 1.00 96.75 88 LYS A CA 1
ATOM 677 C C . LYS A 1 88 ? 12.101 9.763 -8.478 1.00 96.75 88 LYS A C 1
ATOM 679 O O . LYS A 1 88 ? 12.906 9.635 -9.395 1.00 96.75 88 LYS A O 1
ATOM 684 N N . GLN A 1 89 ? 11.227 8.809 -8.156 1.00 94.94 89 GLN A N 1
ATOM 685 C CA . GLN A 1 89 ? 11.108 7.557 -8.909 1.00 94.94 89 GLN A CA 1
ATOM 686 C C . GLN A 1 89 ? 10.675 7.806 -10.356 1.00 94.94 89 GLN A C 1
ATOM 688 O O . GLN A 1 89 ? 11.261 7.213 -11.257 1.00 94.94 89 GLN A O 1
ATOM 693 N N . ILE A 1 90 ? 9.732 8.727 -10.591 1.00 96.62 90 ILE A N 1
ATOM 694 C CA . ILE A 1 90 ? 9.322 9.095 -11.956 1.00 96.62 90 ILE A CA 1
ATOM 695 C C . ILE A 1 90 ? 10.515 9.669 -12.742 1.00 96.62 90 ILE A C 1
ATOM 697 O O . ILE A 1 90 ? 10.782 9.243 -13.861 1.00 96.62 90 ILE A O 1
ATOM 701 N N . LYS A 1 91 ? 11.300 10.576 -12.142 1.00 97.31 91 LYS A N 1
ATOM 702 C CA . LYS A 1 91 ? 12.520 11.105 -12.786 1.00 97.31 91 LYS A CA 1
ATOM 703 C C . LYS A 1 91 ? 13.529 10.010 -13.120 1.00 97.31 91 LYS A C 1
ATOM 705 O O . LYS A 1 91 ? 14.073 9.988 -14.216 1.00 97.31 91 LYS A O 1
ATOM 710 N N . HIS A 1 92 ? 13.747 9.085 -12.190 1.00 96.81 92 HIS A N 1
ATOM 711 C CA . HIS A 1 92 ? 14.709 8.006 -12.377 1.00 96.81 92 HIS A CA 1
ATOM 712 C C . HIS A 1 92 ? 14.322 7.069 -13.530 1.00 96.81 92 HIS A C 1
ATOM 714 O O . HIS A 1 92 ? 15.199 6.613 -14.259 1.00 96.81 92 HIS A O 1
ATOM 720 N N . VAL A 1 93 ? 13.027 6.793 -13.743 1.00 95.38 93 VAL A N 1
ATOM 721 C CA . VAL A 1 93 ? 12.622 5.982 -14.904 1.00 95.38 93 VAL A CA 1
ATOM 722 C C . VAL A 1 93 ? 12.789 6.730 -16.226 1.00 95.38 93 VAL A C 1
ATOM 724 O O . VAL A 1 93 ? 13.148 6.094 -17.210 1.00 95.38 93 VAL A O 1
ATOM 727 N N . ILE A 1 94 ? 12.595 8.055 -16.251 1.00 96.44 94 ILE A N 1
ATOM 728 C CA . ILE A 1 94 ? 12.856 8.890 -17.436 1.00 96.44 94 ILE A CA 1
ATOM 729 C C . ILE A 1 94 ? 14.344 8.820 -17.791 1.00 96.44 94 ILE A C 1
ATOM 731 O O . ILE A 1 94 ? 14.703 8.511 -18.924 1.00 96.44 94 ILE A O 1
ATOM 735 N N . GLU A 1 95 ? 15.216 9.028 -16.801 1.00 96.81 95 GLU A N 1
ATOM 736 C CA . GLU A 1 95 ? 16.669 8.910 -16.968 1.00 96.81 95 GLU A CA 1
ATOM 737 C C . GLU A 1 95 ? 17.065 7.514 -17.475 1.00 96.81 95 GLU A C 1
ATOM 739 O O . GLU A 1 95 ? 17.849 7.397 -18.416 1.00 96.81 95 GLU A O 1
ATOM 744 N N . ALA A 1 96 ? 16.473 6.453 -16.919 1.00 95.69 96 ALA A N 1
ATOM 745 C CA . ALA A 1 96 ? 16.731 5.084 -17.356 1.00 95.69 96 ALA A CA 1
ATOM 746 C C . ALA A 1 96 ? 16.294 4.821 -18.810 1.00 95.69 96 ALA A C 1
ATOM 748 O O . ALA A 1 96 ? 17.003 4.118 -19.532 1.00 95.69 96 ALA A O 1
ATOM 749 N N . GLN A 1 97 ? 15.165 5.384 -19.265 1.00 95.88 97 GLN A N 1
ATOM 750 C CA . GLN A 1 97 ? 14.755 5.272 -20.671 1.00 95.88 97 GLN A CA 1
ATOM 751 C C . GLN A 1 97 ? 15.701 6.030 -21.602 1.00 95.88 97 GLN A C 1
ATOM 753 O O . GLN A 1 97 ? 16.039 5.508 -22.659 1.00 95.88 97 GLN A O 1
ATOM 758 N N . ASN A 1 98 ? 16.193 7.206 -21.206 1.00 96.19 98 ASN A N 1
ATOM 759 C CA . ASN A 1 98 ? 17.157 7.958 -22.013 1.00 96.19 98 ASN A CA 1
ATOM 760 C C . ASN A 1 98 ? 18.477 7.192 -22.183 1.00 96.19 98 ASN A C 1
ATOM 762 O O . ASN A 1 98 ? 18.974 7.078 -23.299 1.00 96.19 98 ASN A O 1
ATOM 766 N N . VAL A 1 99 ? 18.984 6.566 -21.115 1.00 96.94 99 VAL A N 1
ATOM 767 C CA . VAL A 1 99 ? 20.158 5.677 -21.201 1.00 96.94 99 VAL A CA 1
ATOM 768 C C . VAL A 1 99 ? 19.890 4.486 -22.127 1.00 96.94 99 VAL A C 1
ATOM 770 O O . VAL A 1 99 ? 20.763 4.097 -22.902 1.00 96.94 99 VAL A O 1
ATOM 773 N N . LYS A 1 100 ? 18.682 3.906 -22.075 1.00 96.00 100 LYS A N 1
ATOM 774 C CA . LYS A 1 100 ? 18.284 2.831 -22.993 1.00 96.00 100 LYS A CA 1
ATOM 775 C C . LYS A 1 100 ? 18.282 3.319 -24.445 1.00 96.00 100 LYS A C 1
ATOM 777 O O . LYS A 1 100 ? 18.844 2.639 -25.290 1.00 96.00 100 LYS A O 1
ATOM 782 N N . ILE A 1 101 ? 17.713 4.491 -24.731 1.00 97.25 101 ILE A N 1
ATOM 783 C CA . ILE A 1 101 ? 17.705 5.085 -26.077 1.00 97.25 101 ILE A CA 1
ATOM 784 C C . ILE A 1 101 ? 19.135 5.252 -26.597 1.00 97.25 101 ILE A C 1
ATOM 786 O O . ILE A 1 101 ? 19.436 4.758 -27.676 1.00 97.25 101 ILE A O 1
ATOM 790 N N . GLU A 1 102 ? 20.029 5.867 -25.817 1.00 97.25 102 GLU A N 1
ATOM 791 C CA . GLU A 1 102 ? 21.432 6.063 -26.213 1.00 97.25 102 GLU A CA 1
ATOM 792 C C . GLU A 1 102 ? 22.149 4.732 -26.502 1.00 97.25 102 GLU A C 1
ATOM 794 O O . GLU A 1 102 ? 22.927 4.617 -27.452 1.00 97.25 102 GLU A O 1
ATOM 799 N N . PHE A 1 103 ? 21.889 3.706 -25.684 1.00 96.38 103 PHE A N 1
ATOM 800 C CA . PHE A 1 103 ? 22.463 2.377 -25.870 1.00 96.38 103 PHE A CA 1
ATOM 801 C C . PHE A 1 103 ? 21.974 1.711 -27.163 1.00 96.38 103 PHE A C 1
ATOM 803 O O . PHE A 1 103 ? 22.793 1.176 -27.914 1.00 96.38 103 PHE A O 1
ATOM 810 N N . GLU A 1 104 ? 20.669 1.759 -27.425 1.00 96.56 104 GLU A N 1
ATOM 811 C CA . GLU A 1 104 ? 20.064 1.149 -28.611 1.00 96.56 104 GLU A CA 1
ATOM 812 C C . GLU A 1 104 ? 20.401 1.924 -29.896 1.00 96.56 104 GLU A C 1
ATOM 814 O O . GLU A 1 104 ? 20.660 1.306 -30.925 1.00 96.56 104 GLU A O 1
ATOM 819 N N . GLU A 1 105 ? 20.506 3.258 -29.850 1.00 96.06 105 GLU A N 1
ATOM 820 C CA . GLU A 1 105 ? 20.955 4.079 -30.990 1.00 96.06 105 GLU A CA 1
ATOM 821 C C . GLU A 1 105 ? 22.382 3.704 -31.417 1.00 96.06 105 GLU A C 1
ATOM 823 O O . GLU A 1 105 ? 22.693 3.635 -32.609 1.00 96.06 105 GLU A O 1
ATOM 828 N N . ARG A 1 106 ? 23.250 3.384 -30.451 1.00 94.06 106 ARG A N 1
ATOM 829 C CA . ARG A 1 106 ? 24.586 2.862 -30.744 1.00 94.06 106 ARG A CA 1
ATOM 830 C C . ARG A 1 106 ? 24.541 1.442 -31.325 1.00 94.06 106 ARG A C 1
ATOM 832 O O . ARG A 1 106 ? 25.260 1.199 -32.289 1.00 94.06 106 ARG A O 1
ATOM 839 N N . ARG A 1 107 ? 23.695 0.537 -30.804 1.00 93.38 107 ARG A N 1
ATOM 840 C CA . ARG A 1 107 ? 23.505 -0.819 -31.375 1.00 93.38 107 ARG A CA 1
ATOM 841 C C . ARG A 1 107 ? 23.039 -0.762 -32.829 1.00 93.38 107 ARG A C 1
ATOM 843 O O . ARG A 1 107 ? 23.631 -1.421 -33.678 1.00 93.38 107 ARG A O 1
ATOM 850 N N . ALA A 1 108 ? 22.039 0.069 -33.126 1.00 92.12 108 ALA A N 1
ATOM 851 C CA . ALA A 1 108 ? 21.540 0.265 -34.486 1.00 92.12 108 ALA A CA 1
ATOM 852 C C . ALA A 1 108 ? 22.648 0.770 -35.425 1.00 92.12 108 ALA A C 1
ATOM 854 O O . ALA A 1 108 ? 22.817 0.255 -36.530 1.00 92.12 108 ALA A O 1
ATOM 855 N N . LYS A 1 109 ? 23.459 1.732 -34.963 1.00 92.38 109 LYS A N 1
ATOM 856 C CA . LYS A 1 109 ? 24.584 2.267 -35.737 1.00 92.38 109 LYS A CA 1
ATOM 857 C C . LYS A 1 109 ? 25.664 1.215 -36.018 1.00 92.38 109 LYS A C 1
ATOM 859 O O . LYS A 1 109 ? 26.074 1.075 -37.166 1.00 92.38 109 LYS A O 1
ATOM 864 N N . GLU A 1 110 ? 26.108 0.479 -35.001 1.00 90.12 110 GLU A N 1
ATOM 865 C CA . GLU A 1 110 ? 27.127 -0.573 -35.147 1.00 90.12 110 GLU A CA 1
ATOM 866 C C . GLU A 1 110 ? 26.662 -1.679 -36.117 1.00 90.12 110 GLU A C 1
ATOM 868 O O . GLU A 1 110 ? 27.436 -2.130 -36.964 1.00 90.12 110 GLU A O 1
ATOM 873 N N . ALA A 1 111 ? 25.380 -2.063 -36.053 1.00 88.69 111 ALA A N 1
ATOM 874 C CA . ALA A 1 111 ? 24.777 -3.021 -36.980 1.00 88.69 111 ALA A CA 1
ATOM 875 C C . ALA A 1 111 ? 24.726 -2.487 -38.425 1.00 88.69 111 ALA A C 1
ATOM 877 O O . ALA A 1 111 ? 25.042 -3.217 -39.363 1.00 88.69 111 ALA A O 1
ATOM 878 N N . ALA A 1 112 ? 24.399 -1.204 -38.622 1.00 86.00 112 ALA A N 1
ATOM 879 C CA . ALA A 1 112 ? 24.389 -0.579 -39.947 1.00 86.00 112 ALA A CA 1
ATOM 880 C C . ALA A 1 112 ? 25.790 -0.453 -40.573 1.00 86.00 112 ALA A C 1
ATOM 882 O O . ALA A 1 112 ? 25.931 -0.528 -41.795 1.00 86.00 112 ALA A O 1
ATOM 883 N N . GLU A 1 113 ? 26.819 -0.231 -39.752 1.00 86.62 113 GLU A N 1
ATOM 884 C CA . GLU A 1 113 ? 28.202 -0.025 -40.201 1.00 86.62 113 GLU A CA 1
ATOM 885 C C . GLU A 1 113 ? 28.960 -1.346 -40.446 1.00 86.62 113 GLU A C 1
ATOM 887 O O . GLU A 1 113 ? 29.988 -1.340 -41.124 1.00 86.62 113 GLU A O 1
ATOM 892 N N . GLY A 1 114 ? 28.440 -2.483 -39.965 1.00 73.69 114 GLY A N 1
ATOM 893 C CA . GLY A 1 114 ? 29.044 -3.810 -40.152 1.00 73.69 114 GLY A CA 1
ATOM 894 C C . GLY A 1 114 ? 30.294 -4.060 -39.297 1.00 73.69 114 GLY A C 1
ATOM 895 O O . GLY A 1 114 ? 31.067 -4.973 -39.587 1.00 73.69 114 GLY A O 1
ATOM 896 N N . ASP A 1 115 ? 30.501 -3.263 -38.244 1.00 66.62 115 ASP A N 1
ATOM 897 C CA . ASP A 1 115 ? 31.730 -3.249 -37.428 1.00 66.62 115 ASP A CA 1
ATOM 898 C C . ASP A 1 115 ? 31.825 -4.444 -36.450 1.00 66.62 115 ASP A C 1
ATOM 900 O O . ASP A 1 115 ? 32.872 -4.727 -35.868 1.00 66.62 115 ASP A O 1
ATOM 904 N N . ASN A 1 116 ? 30.737 -5.210 -36.315 1.00 68.38 116 ASN A N 1
ATOM 905 C CA . ASN A 1 116 ? 30.596 -6.270 -35.312 1.00 68.38 116 ASN A CA 1
ATOM 906 C C . ASN A 1 116 ? 30.865 -7.687 -35.857 1.00 68.38 116 ASN A C 1
ATOM 908 O O . ASN A 1 116 ? 30.703 -8.667 -35.132 1.00 68.38 116 ASN A O 1
ATOM 912 N N . GLY A 1 117 ? 31.272 -7.818 -37.126 1.00 75.75 117 GLY A N 1
ATOM 913 C CA . GLY A 1 117 ? 31.559 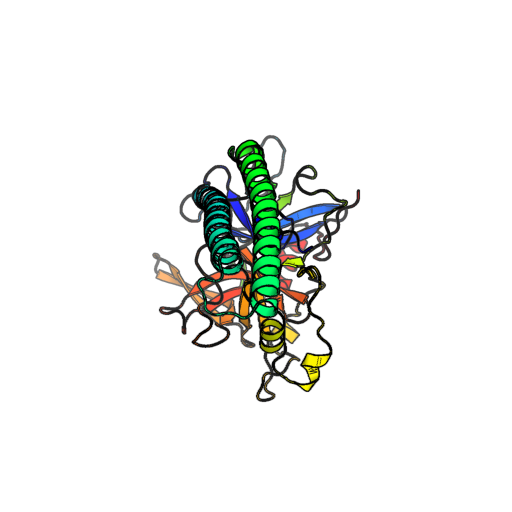-9.114 -37.759 1.00 75.75 117 GLY A CA 1
ATOM 914 C C . GLY A 1 117 ? 30.329 -9.995 -38.020 1.00 75.75 117 GLY A C 1
ATOM 915 O O . GLY A 1 117 ? 30.500 -11.171 -38.342 1.00 75.75 117 GLY A O 1
ATOM 916 N N . MET A 1 118 ? 29.125 -9.430 -37.882 1.00 79.31 118 MET A N 1
ATOM 917 C CA . MET A 1 118 ? 27.846 -10.068 -38.211 1.00 79.31 118 MET A CA 1
ATOM 918 C C . MET A 1 118 ? 27.702 -10.255 -39.723 1.00 79.31 118 MET A C 1
ATOM 920 O O . MET A 1 118 ? 28.250 -9.478 -40.514 1.00 79.31 118 MET A O 1
ATOM 924 N N . ASP A 1 119 ? 26.937 -11.265 -40.131 1.00 86.69 119 ASP A N 1
ATOM 925 C CA . ASP A 1 119 ? 26.472 -11.340 -41.514 1.00 86.69 119 ASP A CA 1
ATOM 926 C C . ASP A 1 119 ? 25.338 -10.331 -41.786 1.00 86.69 119 ASP A C 1
ATOM 928 O O . ASP A 1 119 ? 24.861 -9.631 -40.892 1.00 86.69 119 ASP A O 1
ATOM 932 N N . ILE A 1 120 ? 24.950 -10.196 -43.057 1.00 84.44 120 ILE A N 1
ATOM 933 C CA . ILE A 1 120 ? 23.981 -9.179 -43.491 1.00 84.44 120 ILE A CA 1
ATOM 934 C C . ILE A 1 120 ? 22.605 -9.406 -42.853 1.00 84.44 120 ILE A C 1
ATOM 936 O O . ILE A 1 120 ? 21.945 -8.433 -42.490 1.00 84.44 120 ILE A O 1
ATOM 940 N N . ASP A 1 121 ? 22.173 -10.660 -42.720 1.00 88.00 121 ASP A N 1
ATOM 941 C CA . ASP A 1 121 ? 20.841 -10.979 -42.209 1.00 88.00 121 ASP A CA 1
ATOM 942 C C . ASP A 1 121 ? 20.782 -10.719 -40.694 1.00 88.00 121 ASP A C 1
ATOM 944 O O . ASP A 1 121 ? 19.836 -10.091 -40.214 1.00 88.00 121 ASP A O 1
ATOM 948 N N . GLU A 1 122 ? 21.831 -11.104 -39.961 1.00 87.31 122 GLU A N 1
ATOM 949 C CA . GLU A 1 122 ? 21.982 -10.836 -38.526 1.00 87.31 122 GLU A CA 1
ATOM 950 C C . GLU A 1 122 ? 22.056 -9.327 -38.233 1.00 87.31 122 GLU A C 1
ATOM 952 O O . GLU A 1 122 ? 21.356 -8.827 -37.350 1.00 87.31 122 GLU A O 1
ATOM 957 N N . ALA A 1 123 ? 22.821 -8.569 -39.025 1.00 86.50 123 ALA A N 1
ATOM 958 C CA . ALA A 1 123 ? 22.907 -7.115 -38.891 1.00 86.50 123 ALA A CA 1
ATOM 959 C C . ALA A 1 123 ? 21.560 -6.416 -39.157 1.00 86.50 123 ALA A C 1
ATOM 961 O O . ALA A 1 123 ? 21.208 -5.447 -38.480 1.00 86.50 123 ALA A O 1
ATOM 962 N N . MET A 1 124 ? 20.779 -6.908 -40.126 1.00 89.00 124 MET A N 1
ATOM 963 C CA . MET A 1 124 ? 19.442 -6.380 -40.409 1.00 89.00 124 MET A CA 1
ATOM 964 C C . MET A 1 124 ? 18.452 -6.657 -39.270 1.00 89.00 124 MET A C 1
ATOM 966 O O . MET A 1 124 ? 17.660 -5.772 -38.935 1.00 89.00 124 MET A O 1
ATOM 970 N N . GLU A 1 125 ? 18.482 -7.854 -38.679 1.00 91.56 125 GLU A N 1
ATOM 971 C CA . GLU A 1 125 ? 17.618 -8.216 -37.549 1.00 91.56 125 GLU A CA 1
ATOM 972 C C . GLU A 1 125 ? 17.959 -7.395 -36.297 1.00 91.56 125 GLU A C 1
ATOM 974 O O . GLU A 1 125 ? 17.063 -6.809 -35.684 1.00 91.56 125 GLU A O 1
ATOM 979 N N . GLU A 1 126 ? 19.248 -7.265 -35.978 1.00 90.75 126 GLU A N 1
ATOM 980 C CA . GLU A 1 126 ? 19.745 -6.469 -34.850 1.00 90.75 126 GLU A CA 1
ATOM 981 C C . GLU A 1 126 ? 19.363 -4.985 -34.987 1.00 90.75 126 GLU A C 1
ATOM 983 O O . GLU A 1 126 ? 18.852 -4.378 -34.042 1.00 90.75 126 GLU A O 1
ATOM 988 N N . HIS A 1 127 ? 19.539 -4.397 -36.177 1.00 90.75 127 HIS A N 1
ATOM 989 C CA . HIS A 1 127 ? 19.132 -3.015 -36.441 1.00 90.75 127 HIS A CA 1
ATOM 990 C C . HIS A 1 127 ? 17.617 -2.828 -36.272 1.00 90.75 127 HIS A C 1
ATOM 992 O O . HIS A 1 127 ? 17.165 -1.829 -35.710 1.00 90.75 127 HIS A O 1
ATOM 998 N N . ALA A 1 128 ? 16.810 -3.769 -36.771 1.00 93.56 128 ALA A N 1
ATOM 999 C CA . ALA A 1 128 ? 15.357 -3.694 -36.656 1.00 93.56 128 ALA A CA 1
ATOM 1000 C C . ALA A 1 128 ? 14.881 -3.818 -35.198 1.00 93.56 128 ALA A C 1
ATOM 1002 O O . ALA A 1 128 ? 13.963 -3.098 -34.792 1.00 93.56 128 ALA A O 1
ATOM 1003 N N . ASP A 1 129 ? 15.500 -4.695 -34.401 1.00 95.00 129 ASP A N 1
ATOM 1004 C CA . ASP A 1 129 ? 15.194 -4.822 -32.974 1.00 95.00 129 ASP A CA 1
ATOM 1005 C C . ASP A 1 129 ? 15.590 -3.561 -32.191 1.00 95.00 129 ASP A C 1
ATOM 1007 O O . ASP A 1 129 ? 14.783 -3.051 -31.409 1.00 95.00 129 ASP A O 1
ATOM 1011 N N . ALA A 1 130 ? 16.774 -3.002 -32.457 1.00 94.69 130 ALA A N 1
ATOM 1012 C CA . ALA A 1 130 ? 17.232 -1.762 -31.834 1.00 94.69 130 ALA A CA 1
ATOM 1013 C C . ALA A 1 130 ? 16.284 -0.584 -32.137 1.00 94.69 130 ALA A C 1
ATOM 1015 O O . ALA A 1 130 ? 15.820 0.084 -31.214 1.00 94.69 130 ALA A O 1
ATOM 1016 N N . GLU A 1 131 ? 15.895 -0.375 -33.400 1.00 95.94 131 GLU A N 1
ATOM 1017 C CA . GLU A 1 131 ? 14.926 0.667 -33.794 1.00 95.94 131 GLU A CA 1
ATOM 1018 C C . GLU A 1 131 ? 13.556 0.498 -33.118 1.00 95.94 131 GLU A C 1
ATOM 1020 O O . GLU A 1 131 ? 12.929 1.470 -32.670 1.00 95.94 131 GLU A O 1
ATOM 1025 N N . ARG A 1 132 ? 13.093 -0.750 -32.978 1.00 96.25 132 ARG A N 1
ATOM 1026 C CA . ARG A 1 132 ? 11.866 -1.058 -32.236 1.00 96.25 132 ARG A CA 1
ATOM 1027 C C . ARG A 1 132 ? 11.998 -0.652 -30.767 1.00 96.25 132 ARG A C 1
ATOM 1029 O O . ARG A 1 132 ? 11.105 0.012 -30.241 1.00 96.25 132 ARG A O 1
ATOM 1036 N N . LEU A 1 133 ? 13.102 -1.012 -30.111 1.00 95.94 133 LEU A N 1
ATOM 1037 C CA . LEU A 1 133 ? 13.352 -0.689 -28.703 1.00 95.94 133 LEU A CA 1
ATOM 1038 C C . LEU A 1 133 ? 13.541 0.816 -28.463 1.00 95.94 133 LEU A C 1
ATOM 1040 O O . LEU A 1 133 ? 13.087 1.310 -27.429 1.00 95.94 133 LEU A O 1
ATOM 1044 N N . ILE A 1 134 ? 14.153 1.543 -29.407 1.00 96.81 134 ILE A N 1
ATOM 1045 C CA . ILE A 1 134 ? 14.259 3.012 -29.397 1.00 96.81 134 ILE A CA 1
ATOM 1046 C C . ILE A 1 134 ? 12.866 3.634 -29.426 1.00 96.81 134 ILE A C 1
ATOM 1048 O O . ILE A 1 134 ? 12.568 4.512 -28.616 1.00 96.81 134 ILE A O 1
ATOM 1052 N N . THR A 1 135 ? 12.008 3.172 -30.338 1.00 96.44 135 THR A N 1
ATOM 1053 C CA . THR A 1 135 ? 10.635 3.678 -30.469 1.00 96.44 135 THR A CA 1
ATOM 1054 C C . THR A 1 135 ? 9.839 3.433 -29.185 1.00 96.44 135 THR A C 1
ATOM 1056 O O . THR A 1 135 ? 9.273 4.369 -28.626 1.00 96.44 135 THR A O 1
ATOM 1059 N N . GLU A 1 136 ? 9.874 2.205 -28.654 1.00 94.75 136 GLU A N 1
ATOM 1060 C CA . GLU A 1 136 ? 9.207 1.852 -27.393 1.00 94.75 136 GLU A CA 1
ATOM 1061 C C . GLU A 1 136 ? 9.706 2.700 -26.206 1.00 94.75 136 GLU A C 1
ATOM 1063 O O . GLU A 1 136 ? 8.908 3.130 -25.371 1.00 94.75 136 GLU A O 1
ATOM 1068 N N . ALA A 1 137 ? 11.016 2.955 -26.121 1.00 95.81 137 ALA A N 1
ATOM 1069 C CA . ALA A 1 137 ? 11.601 3.769 -25.057 1.00 95.81 137 ALA A CA 1
ATOM 1070 C C . ALA A 1 137 ? 11.227 5.255 -25.187 1.00 95.81 137 ALA A C 1
ATOM 1072 O O . ALA A 1 137 ? 10.892 5.878 -24.182 1.00 95.81 137 ALA A O 1
ATOM 1073 N N . LYS A 1 138 ? 11.212 5.814 -26.407 1.00 96.69 138 LYS A N 1
ATOM 1074 C CA . LYS A 1 138 ? 10.777 7.198 -26.671 1.00 96.69 138 LYS A CA 1
ATOM 1075 C C . LYS A 1 138 ? 9.306 7.401 -26.300 1.00 96.69 138 LYS A C 1
ATOM 1077 O O . LYS A 1 138 ? 8.986 8.360 -25.597 1.00 96.69 138 LYS A O 1
ATOM 1082 N N . ASP A 1 139 ? 8.434 6.470 -26.686 1.00 95.56 139 ASP A N 1
ATOM 1083 C CA . ASP A 1 139 ? 7.016 6.496 -26.310 1.00 95.56 139 ASP A CA 1
ATOM 1084 C C . ASP A 1 139 ? 6.833 6.425 -24.783 1.00 95.56 139 ASP A C 1
ATOM 1086 O O . ASP A 1 139 ? 6.021 7.158 -24.208 1.00 95.56 139 ASP A O 1
ATOM 1090 N N . ALA A 1 140 ? 7.618 5.580 -24.103 1.00 95.25 140 ALA A N 1
ATOM 1091 C CA . ALA A 1 140 ? 7.608 5.487 -22.647 1.00 95.25 140 ALA A CA 1
ATOM 1092 C C . ALA A 1 140 ? 8.099 6.778 -21.971 1.00 95.25 140 ALA A C 1
ATOM 1094 O O . ALA A 1 140 ? 7.461 7.232 -21.022 1.00 95.25 140 ALA A O 1
ATOM 1095 N N . THR A 1 141 ? 9.176 7.398 -22.468 1.00 96.62 141 THR A N 1
ATOM 1096 C CA . THR A 1 141 ? 9.677 8.689 -21.969 1.00 96.62 141 THR A CA 1
ATOM 1097 C C . THR A 1 141 ? 8.594 9.761 -22.035 1.00 96.62 141 THR A C 1
ATOM 1099 O O . THR A 1 141 ? 8.313 10.386 -21.015 1.00 96.62 141 THR A O 1
ATOM 1102 N N . VAL A 1 142 ? 7.907 9.908 -23.175 1.00 97.00 142 VAL A N 1
ATOM 1103 C CA . VAL A 1 142 ? 6.805 10.877 -23.327 1.00 97.00 142 VAL A CA 1
ATOM 1104 C C . VAL A 1 142 ? 5.688 10.615 -22.311 1.00 97.00 142 VAL A C 1
ATOM 1106 O O . VAL A 1 142 ? 5.154 11.547 -21.704 1.00 97.00 142 VAL A O 1
ATOM 1109 N N . ALA A 1 143 ? 5.331 9.347 -22.090 1.00 96.50 143 ALA A N 1
ATOM 1110 C CA . ALA A 1 143 ? 4.314 8.983 -21.109 1.00 96.50 143 ALA A CA 1
ATOM 1111 C C . ALA A 1 143 ? 4.748 9.306 -19.664 1.00 96.50 143 ALA A C 1
ATOM 1113 O O . ALA A 1 143 ? 3.942 9.816 -18.882 1.00 96.50 143 ALA A O 1
ATOM 1114 N N . PHE A 1 144 ? 6.012 9.056 -19.308 1.00 97.25 144 PHE A N 1
ATOM 1115 C CA . PHE A 1 144 ? 6.555 9.373 -17.986 1.00 97.25 144 PHE A CA 1
ATOM 1116 C C . PHE A 1 144 ? 6.705 10.876 -17.743 1.00 97.25 144 PHE A C 1
ATOM 1118 O O . PHE A 1 144 ? 6.399 11.332 -16.644 1.00 97.25 144 PHE A O 1
ATOM 1125 N N . GLU A 1 145 ? 7.130 11.650 -18.743 1.00 97.50 145 GLU A N 1
ATOM 1126 C CA . GLU A 1 145 ? 7.201 13.115 -18.667 1.00 97.50 145 GLU A CA 1
ATOM 1127 C C . GLU A 1 145 ? 5.813 13.718 -18.450 1.00 97.50 145 GLU A C 1
ATOM 1129 O O . GLU A 1 145 ? 5.625 14.544 -17.558 1.00 97.50 145 GLU A O 1
ATOM 1134 N N . LYS A 1 146 ? 4.807 13.226 -19.182 1.00 96.94 146 LYS A N 1
ATOM 1135 C CA . LYS A 1 146 ? 3.418 13.634 -18.963 1.00 96.94 146 LYS A CA 1
ATOM 1136 C C . LYS A 1 146 ? 2.947 13.307 -17.543 1.00 96.94 146 LYS A C 1
ATOM 1138 O O . LYS A 1 146 ? 2.374 14.169 -16.881 1.00 96.94 146 LYS A O 1
ATOM 1143 N N . LEU A 1 147 ? 3.198 12.085 -17.062 1.00 96.44 147 LEU A N 1
ATOM 1144 C CA . LEU A 1 147 ? 2.850 11.695 -15.693 1.00 96.44 147 LEU A CA 1
ATOM 1145 C C . LEU A 1 147 ? 3.549 12.592 -14.663 1.00 96.44 147 LEU A C 1
ATOM 1147 O O . LEU A 1 147 ? 2.923 13.024 -13.697 1.00 96.44 147 LEU A O 1
ATOM 1151 N N . TYR A 1 148 ? 4.836 12.878 -14.865 1.00 97.44 148 TYR A N 1
ATOM 1152 C CA . TYR A 1 148 ? 5.609 13.768 -14.008 1.00 97.44 148 TYR A CA 1
ATOM 1153 C C . TYR A 1 148 ? 4.966 15.155 -13.924 1.00 97.44 148 TYR A C 1
ATOM 1155 O O . TYR A 1 148 ? 4.738 15.657 -12.821 1.00 97.44 148 TYR A O 1
ATOM 1163 N N . ASP A 1 149 ? 4.631 15.747 -15.070 1.00 97.50 149 ASP A N 1
ATOM 1164 C CA . ASP A 1 149 ? 4.009 17.066 -15.140 1.00 97.50 149 ASP A CA 1
ATOM 1165 C C . ASP A 1 149 ? 2.632 17.078 -14.469 1.00 97.50 149 ASP A C 1
ATOM 1167 O O . ASP A 1 149 ? 2.351 17.972 -13.666 1.00 97.50 149 ASP A O 1
ATOM 1171 N N . ASP A 1 150 ? 1.797 16.066 -14.724 1.00 95.56 150 ASP A N 1
ATOM 1172 C CA . ASP A 1 150 ? 0.470 15.929 -14.117 1.00 95.56 150 ASP A CA 1
ATOM 1173 C C . ASP A 1 150 ? 0.565 15.794 -12.583 1.00 95.56 150 ASP A C 1
ATOM 1175 O O . ASP A 1 150 ? -0.160 16.472 -11.842 1.00 95.56 150 ASP A O 1
ATOM 1179 N N . VAL A 1 151 ? 1.501 14.979 -12.082 1.00 95.69 151 VAL A N 1
ATOM 1180 C CA . VAL A 1 151 ? 1.744 14.780 -10.643 1.00 95.69 151 VAL A CA 1
ATOM 1181 C C . VAL A 1 151 ? 2.271 16.055 -9.994 1.00 95.69 151 VAL A C 1
ATOM 1183 O O . VAL A 1 151 ? 1.733 16.503 -8.981 1.00 95.69 151 VAL A O 1
ATOM 1186 N N . VAL A 1 152 ? 3.306 16.676 -10.559 1.00 96.19 152 VAL A N 1
ATOM 1187 C CA . VAL A 1 152 ? 3.916 17.871 -9.965 1.00 96.19 152 VAL A CA 1
ATOM 1188 C C . VAL A 1 152 ? 2.937 19.042 -9.994 1.00 96.19 152 VAL A C 1
ATOM 1190 O O . VAL A 1 152 ? 2.767 19.722 -8.981 1.00 96.19 152 VAL A O 1
ATOM 1193 N N . LYS A 1 153 ? 2.241 19.264 -11.109 1.00 95.50 153 LYS A N 1
ATOM 1194 C CA . LYS A 1 153 ? 1.293 20.373 -11.246 1.00 95.50 153 LYS A CA 1
ATOM 1195 C C . LYS A 1 153 ? 0.040 20.176 -10.395 1.00 95.50 153 LYS A C 1
ATOM 1197 O O . LYS A 1 153 ? -0.424 21.128 -9.771 1.00 95.50 153 LYS A O 1
ATOM 1202 N N . GLY A 1 154 ? -0.517 18.966 -10.380 1.00 92.44 154 GLY A N 1
ATOM 1203 C CA . GLY A 1 154 ? -1.780 18.678 -9.704 1.00 92.44 154 GLY A CA 1
ATOM 1204 C C . GLY A 1 154 ? -1.634 18.396 -8.210 1.00 92.44 154 GLY A C 1
ATOM 1205 O O . GLY A 1 154 ? -2.487 18.810 -7.426 1.00 92.44 154 GLY A O 1
ATOM 1206 N N . TRP A 1 155 ? -0.553 17.731 -7.797 1.00 93.88 155 TRP A N 1
ATOM 1207 C CA . TRP A 1 155 ? -0.483 17.052 -6.498 1.00 93.88 155 TRP A CA 1
ATOM 1208 C C . TRP A 1 155 ? 0.656 17.538 -5.591 1.00 93.88 155 TRP A C 1
ATOM 1210 O O . TRP A 1 155 ? 0.754 17.085 -4.456 1.00 93.88 155 TRP A O 1
ATOM 1220 N N . SER A 1 156 ? 1.486 18.503 -6.009 1.00 94.44 156 SER A N 1
ATOM 1221 C CA . SER A 1 156 ? 2.542 19.037 -5.124 1.00 94.44 156 SER A CA 1
ATOM 1222 C C . SER A 1 156 ? 1.993 19.679 -3.845 1.00 94.44 156 SER A C 1
ATOM 1224 O O . SER A 1 156 ? 2.579 19.514 -2.773 1.00 94.44 156 SER A O 1
ATOM 1226 N N . ASN A 1 157 ? 0.857 20.382 -3.934 1.00 94.94 157 ASN A N 1
ATOM 1227 C CA . ASN A 1 157 ? 0.186 20.929 -2.755 1.00 94.94 157 ASN A CA 1
ATOM 1228 C C . ASN A 1 157 ? -0.550 19.808 -2.003 1.00 94.94 157 ASN A C 1
ATOM 1230 O O . ASN A 1 157 ? -1.372 19.105 -2.586 1.00 94.94 157 ASN A O 1
ATOM 1234 N N . ILE A 1 158 ? -0.278 19.670 -0.703 1.00 94.94 158 ILE A N 1
ATOM 1235 C CA . ILE A 1 158 ? -0.908 18.665 0.159 1.00 94.94 158 ILE A CA 1
ATOM 1236 C C . ILE A 1 158 ? -2.434 18.784 0.204 1.00 94.94 158 ILE A C 1
ATOM 1238 O O . ILE A 1 158 ? -3.110 17.763 0.270 1.00 94.94 158 ILE A O 1
ATOM 1242 N N . GLU A 1 159 ? -2.983 19.993 0.082 1.00 94.44 159 GLU A N 1
ATOM 1243 C CA . GLU A 1 159 ? -4.433 20.226 0.060 1.00 94.44 159 GLU A CA 1
ATOM 1244 C C . GLU A 1 159 ? -5.106 19.496 -1.110 1.00 94.44 159 GLU A C 1
ATOM 1246 O O . GLU A 1 159 ? -6.180 18.913 -0.960 1.00 94.44 159 GLU A O 1
ATOM 1251 N N . ASN A 1 160 ? -4.434 19.426 -2.264 1.00 94.81 160 ASN A N 1
ATOM 1252 C CA . ASN A 1 160 ? -4.931 18.685 -3.423 1.00 94.81 160 ASN A CA 1
ATOM 1253 C C . ASN A 1 160 ? -4.879 17.168 -3.202 1.00 94.81 160 ASN A C 1
ATOM 1255 O O . ASN A 1 160 ? -5.629 16.426 -3.841 1.00 94.81 160 ASN A O 1
ATOM 1259 N N . ARG A 1 161 ? -4.030 16.710 -2.276 1.00 95.25 161 ARG A N 1
ATOM 1260 C CA . ARG A 1 161 ? -3.842 15.297 -1.936 1.00 95.25 161 ARG A CA 1
ATOM 1261 C C . ARG A 1 161 ? -4.760 14.816 -0.817 1.00 95.25 161 ARG A C 1
ATOM 1263 O O . ARG A 1 161 ? -4.792 13.615 -0.571 1.00 95.25 161 ARG A O 1
ATOM 1270 N N . VAL A 1 162 ? -5.509 15.700 -0.153 1.00 96.56 162 VAL A N 1
ATOM 1271 C CA . VAL A 1 162 ? -6.481 15.310 0.882 1.00 96.56 162 VAL A CA 1
ATOM 1272 C C . VAL A 1 162 ? -7.526 14.375 0.269 1.00 96.56 162 VAL A C 1
ATOM 1274 O O . VAL A 1 162 ? -8.283 14.780 -0.603 1.00 96.56 162 VAL A O 1
ATOM 1277 N N . LEU A 1 163 ? -7.550 13.116 0.703 1.00 95.94 163 LEU A N 1
ATOM 1278 C CA . LEU A 1 163 ? -8.482 12.083 0.242 1.00 95.94 163 LEU A CA 1
ATOM 1279 C C . LEU A 1 163 ? -9.837 12.170 0.944 1.00 95.94 163 LEU A C 1
ATOM 1281 O O . LEU A 1 163 ? -10.845 11.700 0.421 1.00 95.94 163 LEU A O 1
ATOM 1285 N N . GLY A 1 164 ? -9.847 12.707 2.159 1.00 96.31 164 GLY A N 1
ATOM 1286 C CA . GLY A 1 164 ? -10.993 12.669 3.045 1.00 96.31 164 GLY A CA 1
ATOM 1287 C C . GLY A 1 164 ? -10.600 13.015 4.473 1.00 96.31 164 GLY A C 1
ATOM 1288 O O . GLY A 1 164 ? -9.556 13.623 4.706 1.00 96.31 164 GLY A O 1
ATOM 1289 N N . PHE A 1 165 ? -11.423 12.607 5.432 1.00 96.75 165 PHE A N 1
ATOM 1290 C CA . PHE A 1 165 ? -11.217 12.932 6.842 1.00 96.75 165 PHE A CA 1
ATOM 1291 C C . PHE A 1 165 ? -11.630 11.785 7.761 1.00 96.75 165 PHE A C 1
ATOM 1293 O O . PHE A 1 165 ? -12.501 10.978 7.425 1.00 96.75 165 PHE A O 1
ATOM 1300 N N . VAL A 1 166 ? -11.000 11.700 8.932 1.00 97.12 166 VAL A N 1
ATOM 1301 C CA . VAL A 1 166 ? -11.368 10.715 9.956 1.00 97.12 166 VAL A CA 1
ATOM 1302 C C . VAL A 1 166 ? -12.786 11.015 10.442 1.00 97.12 166 VAL A C 1
ATOM 1304 O O . VAL A 1 166 ? -13.086 12.141 10.827 1.00 97.12 166 VAL A O 1
ATOM 1307 N N . VAL A 1 167 ? -13.662 10.011 10.443 1.00 96.38 167 VAL A N 1
ATOM 1308 C CA . VAL A 1 167 ? -15.008 10.113 11.037 1.00 96.38 167 VAL A CA 1
ATOM 1309 C C . VAL A 1 167 ? -15.078 9.462 12.406 1.00 96.38 167 VAL A C 1
ATOM 1311 O O . VAL A 1 167 ? -15.836 9.913 13.258 1.00 96.38 167 VAL A O 1
ATOM 1314 N N . PHE A 1 168 ? -14.277 8.421 12.628 1.00 96.88 168 PHE A N 1
ATOM 1315 C CA . PHE A 1 168 ? -14.309 7.652 13.858 1.00 96.88 168 PHE A CA 1
ATOM 1316 C C . PHE A 1 168 ? -12.991 6.934 14.102 1.00 96.88 168 PHE A C 1
ATOM 1318 O O . PHE A 1 168 ? -12.405 6.361 13.185 1.00 96.88 168 PHE A O 1
ATOM 1325 N N . SER A 1 169 ? -12.541 6.919 15.349 1.00 96.94 169 SER A N 1
ATOM 1326 C CA . SER A 1 169 ? -11.464 6.047 15.796 1.00 96.94 169 SER A CA 1
ATOM 1327 C C . SER A 1 169 ? -11.599 5.810 17.300 1.00 96.94 169 SER A C 1
ATOM 1329 O O . SER A 1 169 ? -11.580 6.776 18.070 1.00 96.94 169 SER A O 1
ATOM 1331 N N . PRO A 1 170 ? -11.760 4.558 17.758 1.00 95.56 170 PRO A N 1
ATOM 1332 C CA . PRO A 1 170 ? -11.802 4.276 19.185 1.00 95.56 170 PRO A CA 1
ATOM 1333 C C . PRO A 1 170 ? -10.403 4.420 19.814 1.00 95.56 170 PRO A C 1
ATOM 1335 O O . PRO A 1 170 ? -9.407 4.389 19.094 1.00 95.56 170 PRO A O 1
ATOM 1338 N N . PRO A 1 171 ? -10.290 4.535 21.148 1.00 93.69 171 PRO A N 1
ATOM 1339 C CA . PRO A 1 171 ? -9.009 4.483 21.849 1.00 93.69 171 PRO A CA 1
ATOM 1340 C C . PRO A 1 171 ? -8.188 3.250 21.473 1.00 93.69 171 PRO A C 1
ATOM 1342 O O . PRO A 1 171 ? -8.745 2.159 21.289 1.00 93.69 171 PRO A O 1
ATOM 1345 N N . ILE A 1 172 ? -6.861 3.404 21.450 1.00 91.19 172 ILE A N 1
ATOM 1346 C CA . ILE A 1 172 ? -5.954 2.259 21.423 1.00 91.19 172 ILE A CA 1
ATOM 1347 C C . ILE A 1 172 ? -6.122 1.492 22.728 1.00 91.19 172 ILE A C 1
ATOM 1349 O O . ILE A 1 172 ? -5.870 2.027 23.811 1.00 91.19 172 ILE A O 1
ATOM 1353 N N . GLU A 1 173 ? -6.526 0.232 22.629 1.00 89.19 173 GLU A N 1
ATOM 1354 C CA . GLU A 1 173 ? -6.725 -0.634 23.784 1.00 89.19 173 GLU A CA 1
ATOM 1355 C C . GLU A 1 173 ? -6.002 -1.963 23.581 1.00 89.19 173 GLU A C 1
ATOM 1357 O O . GLU A 1 173 ? -6.220 -2.688 22.610 1.00 89.19 173 GLU A O 1
ATOM 1362 N N . ILE A 1 174 ? -5.138 -2.298 24.536 1.00 83.12 174 ILE A N 1
ATOM 1363 C CA . ILE A 1 174 ? -4.430 -3.575 24.573 1.00 83.12 174 ILE A CA 1
ATOM 1364 C C . ILE A 1 174 ? -5.263 -4.516 25.442 1.00 83.12 174 ILE A C 1
ATOM 1366 O O . ILE A 1 174 ? -5.324 -4.309 26.655 1.00 83.12 174 ILE A O 1
ATOM 1370 N N . ARG A 1 175 ? -5.837 -5.560 24.820 1.00 82.06 175 ARG A N 1
ATOM 1371 C CA . ARG A 1 175 ? -6.848 -6.500 25.367 1.00 82.06 175 ARG A CA 1
ATOM 1372 C C . ARG A 1 175 ? -8.307 -6.053 25.204 1.00 82.06 175 ARG A C 1
ATOM 1374 O O . ARG A 1 175 ? -9.120 -6.252 26.099 1.00 82.06 175 ARG A O 1
ATOM 1381 N N . ALA A 1 176 ? -8.654 -5.532 24.039 1.00 80.19 176 ALA A N 1
ATOM 1382 C CA . ALA A 1 176 ? -10.021 -5.172 23.711 1.00 80.19 176 ALA A CA 1
ATOM 1383 C C . ALA A 1 176 ? -10.911 -6.398 23.432 1.00 80.19 176 ALA A C 1
ATOM 1385 O O . ALA A 1 176 ? -10.536 -7.346 22.726 1.00 80.19 176 ALA A O 1
ATOM 1386 N N . GLY A 1 177 ? -12.145 -6.329 23.937 1.00 80.38 177 GLY A N 1
ATOM 1387 C CA . GLY A 1 177 ? -13.207 -7.296 23.668 1.00 80.38 177 GLY A CA 1
ATOM 1388 C C . GLY A 1 177 ? -12.957 -8.709 24.222 1.00 80.38 177 GLY A C 1
ATOM 1389 O O . GLY A 1 177 ? -11.944 -8.984 24.860 1.00 80.38 177 GLY A O 1
ATOM 1390 N N . PRO A 1 178 ? -13.869 -9.662 23.954 1.00 76.75 178 PRO A N 1
ATOM 1391 C CA . PRO A 1 178 ? -13.825 -11.000 24.557 1.00 76.75 178 PRO A CA 1
ATOM 1392 C C . PRO A 1 178 ? -12.613 -11.835 24.117 1.00 76.75 178 PRO A C 1
ATOM 1394 O O . PRO A 1 178 ? -12.213 -12.775 24.803 1.00 76.75 178 PRO A O 1
ATOM 1397 N N . ASN A 1 179 ? -12.023 -11.499 22.968 1.00 78.75 179 ASN A N 1
ATOM 1398 C CA . ASN A 1 179 ? -10.859 -12.191 22.426 1.00 78.75 179 ASN A CA 1
ATOM 1399 C C . ASN A 1 179 ? -9.525 -11.547 22.839 1.00 78.75 179 ASN A C 1
ATOM 1401 O O . ASN A 1 179 ? -8.480 -12.133 22.554 1.00 78.75 179 ASN A O 1
ATOM 1405 N N . ASN A 1 180 ? -9.550 -10.416 23.558 1.00 84.69 180 ASN A N 1
ATOM 1406 C CA . ASN A 1 180 ? -8.376 -9.665 24.008 1.00 84.69 180 ASN A CA 1
ATOM 1407 C C . ASN A 1 180 ? -7.447 -9.221 22.863 1.00 84.69 180 ASN A C 1
ATOM 1409 O O . ASN A 1 180 ? -6.225 -9.276 23.016 1.00 84.69 180 ASN A O 1
ATOM 1413 N N . TYR A 1 181 ? -8.003 -8.806 21.723 1.00 88.19 181 TYR A N 1
ATOM 1414 C CA . TYR A 1 181 ? -7.204 -8.280 20.612 1.00 88.19 181 TYR A CA 1
ATOM 1415 C C . TYR A 1 181 ? -6.645 -6.888 20.934 1.00 88.19 181 TYR A C 1
ATOM 1417 O O . TYR A 1 181 ? -7.079 -6.239 21.886 1.00 88.19 181 TYR A O 1
ATOM 1425 N N . THR A 1 182 ? -5.670 -6.418 20.164 1.00 89.31 182 THR A N 1
ATOM 1426 C CA . THR A 1 182 ? -5.328 -4.991 20.162 1.00 89.31 182 THR A CA 1
ATOM 1427 C C . THR A 1 182 ? -6.369 -4.241 19.335 1.00 89.31 182 THR A C 1
ATOM 1429 O O . THR A 1 182 ? -6.680 -4.634 18.215 1.00 89.31 182 THR A O 1
ATOM 1432 N N . GLN A 1 183 ? -6.940 -3.177 19.891 1.00 93.19 183 GLN A N 1
ATOM 1433 C CA . GLN A 1 183 ? -7.789 -2.255 19.149 1.00 93.19 183 GLN A CA 1
ATOM 1434 C C . GLN A 1 183 ? -6.944 -1.079 18.691 1.00 93.19 183 GLN A C 1
ATOM 1436 O O . GLN A 1 183 ? -6.470 -0.315 19.521 1.00 93.19 183 GLN A O 1
ATOM 1441 N N . ASP A 1 184 ? -6.759 -0.946 17.384 1.00 95.38 184 ASP A N 1
ATOM 1442 C CA . ASP A 1 184 ? -5.980 0.134 16.785 1.00 95.38 184 ASP A CA 1
ATOM 1443 C C . ASP A 1 184 ? -6.430 0.331 15.334 1.00 95.38 184 ASP A C 1
ATOM 1445 O O . ASP A 1 184 ? -5.872 -0.243 14.400 1.00 95.38 184 ASP A O 1
ATOM 1449 N N . TYR A 1 185 ? -7.511 1.089 15.148 1.00 97.50 185 TYR A N 1
ATOM 1450 C CA . TYR A 1 185 ? -8.034 1.393 13.822 1.00 97.50 185 TYR A CA 1
ATOM 1451 C C . TYR A 1 185 ? -8.693 2.772 13.766 1.00 97.50 185 TYR A C 1
ATOM 1453 O O . TYR A 1 185 ? -9.145 3.314 14.774 1.00 97.50 185 TYR A O 1
ATOM 1461 N N . ALA A 1 186 ? -8.780 3.331 12.568 1.00 98.00 186 ALA A N 1
ATOM 1462 C CA . ALA A 1 186 ? -9.507 4.551 12.265 1.00 98.00 186 ALA A CA 1
ATOM 1463 C C . ALA A 1 186 ? -10.315 4.364 10.980 1.00 98.00 186 ALA A C 1
ATOM 1465 O O . ALA A 1 186 ? -9.890 3.670 10.055 1.00 98.00 186 ALA A O 1
ATOM 1466 N N . LEU A 1 187 ? -11.486 4.991 10.946 1.00 98.19 187 LEU A N 1
ATOM 1467 C CA . LEU A 1 187 ? -12.398 5.032 9.816 1.00 98.19 187 LEU A CA 1
ATOM 1468 C C . LEU 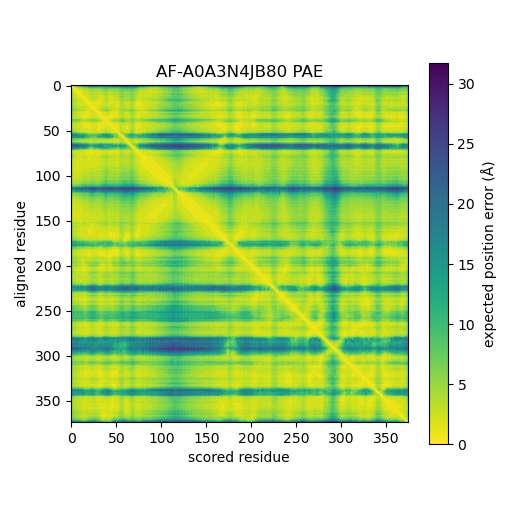A 1 187 ? -12.333 6.424 9.189 1.00 98.19 187 LEU A C 1
ATOM 1470 O O . LEU A 1 187 ? -12.633 7.426 9.842 1.00 98.19 187 LEU A O 1
ATOM 1474 N N . ILE A 1 188 ? -11.946 6.481 7.921 1.00 98.06 188 ILE A N 1
ATOM 1475 C CA . ILE A 1 188 ? -11.772 7.711 7.149 1.00 98.06 188 ILE A CA 1
ATOM 1476 C C . ILE A 1 188 ? -12.871 7.754 6.103 1.00 98.06 188 ILE A C 1
ATOM 1478 O O . ILE A 1 188 ? -12.965 6.834 5.300 1.00 98.06 188 ILE A O 1
ATOM 1482 N N . ARG A 1 189 ? -13.692 8.802 6.075 1.00 96.94 189 ARG A N 1
ATOM 1483 C CA . ARG A 1 189 ? -14.640 9.007 4.976 1.00 96.94 189 ARG A CA 1
ATOM 1484 C C . ARG A 1 189 ? -13.896 9.591 3.788 1.00 96.94 189 ARG A C 1
ATOM 1486 O O . ARG A 1 189 ? -13.289 10.651 3.920 1.00 96.94 189 ARG A O 1
ATOM 1493 N N . ILE A 1 190 ? -13.960 8.904 2.653 1.00 96.81 190 ILE A N 1
ATOM 1494 C CA . ILE A 1 190 ? -13.364 9.362 1.399 1.00 96.81 190 ILE A CA 1
ATOM 1495 C C . ILE A 1 190 ? -14.289 10.392 0.749 1.00 96.81 190 ILE A C 1
ATOM 1497 O O . ILE A 1 190 ? -15.510 10.224 0.725 1.00 96.81 190 ILE A O 1
ATOM 1501 N N . ASP A 1 191 ? -13.703 11.469 0.237 1.00 93.94 191 ASP A N 1
ATOM 1502 C CA . ASP A 1 191 ? -14.412 12.461 -0.561 1.00 93.94 191 ASP A CA 1
ATOM 1503 C C . ASP A 1 191 ? -14.785 11.851 -1.922 1.00 93.94 191 ASP A C 1
ATOM 1505 O O . ASP A 1 191 ? -13.936 11.310 -2.635 1.00 93.94 191 ASP A O 1
ATOM 1509 N N . SER A 1 192 ? -16.062 11.945 -2.301 1.00 89.81 192 SER A N 1
ATOM 1510 C CA . SER A 1 192 ? -16.579 11.386 -3.556 1.00 89.81 192 SER A CA 1
ATOM 1511 C C . SER A 1 192 ? -15.926 11.986 -4.804 1.00 89.81 192 SER A C 1
ATOM 1513 O O . SER A 1 192 ? -15.975 11.379 -5.865 1.00 89.81 192 SER A O 1
ATOM 1515 N N . SER A 1 193 ? -15.304 13.163 -4.700 1.00 90.81 193 SER A N 1
ATOM 1516 C CA . SER A 1 193 ? -14.545 13.775 -5.797 1.00 90.81 193 SER A CA 1
ATOM 1517 C C . SER A 1 193 ? -13.173 13.134 -6.036 1.00 90.81 193 SER A C 1
ATOM 1519 O O . SER A 1 193 ? -12.554 13.395 -7.066 1.00 90.81 193 SER A O 1
ATOM 1521 N N . LYS A 1 194 ? -12.671 12.316 -5.098 1.00 91.62 194 LYS A N 1
ATOM 1522 C CA . LYS A 1 194 ? -11.313 11.748 -5.150 1.00 91.62 194 LYS A CA 1
ATOM 1523 C C . LYS A 1 194 ? -11.243 10.368 -5.778 1.00 91.62 194 LYS A C 1
ATOM 1525 O O . LYS A 1 194 ? -10.181 9.989 -6.261 1.00 91.62 194 LYS A O 1
ATOM 1530 N N . ILE A 1 195 ? -12.348 9.630 -5.785 1.00 92.00 195 ILE A N 1
ATOM 1531 C CA . ILE A 1 195 ? -12.431 8.323 -6.429 1.00 92.00 195 ILE A CA 1
ATOM 1532 C C . ILE A 1 195 ? -13.627 8.337 -7.369 1.00 92.00 195 ILE A C 1
ATOM 1534 O O . ILE A 1 195 ? -14.771 8.425 -6.934 1.00 92.00 195 ILE A O 1
ATOM 1538 N N . ASP A 1 196 ? -13.341 8.220 -8.661 1.00 89.38 196 ASP A N 1
ATOM 1539 C CA . ASP A 1 196 ? -14.368 8.068 -9.682 1.00 89.38 196 ASP A CA 1
ATOM 1540 C C . ASP A 1 196 ? -15.086 6.721 -9.510 1.00 89.38 196 ASP A C 1
ATOM 1542 O O . ASP A 1 196 ? -14.470 5.652 -9.589 1.00 89.38 196 ASP A O 1
ATOM 1546 N N . ALA A 1 197 ? -16.401 6.783 -9.297 1.00 88.69 197 ALA A N 1
ATOM 1547 C CA . ALA A 1 197 ? -17.259 5.617 -9.135 1.00 88.69 197 ALA A CA 1
ATOM 1548 C C . ALA A 1 197 ? -17.198 4.668 -10.343 1.00 88.69 197 ALA A C 1
ATOM 1550 O O . ALA A 1 197 ? -17.279 3.456 -10.160 1.00 88.69 197 ALA A O 1
ATOM 1551 N N . ALA A 1 198 ? -16.994 5.189 -11.560 1.00 88.62 198 ALA A N 1
ATOM 1552 C CA . ALA A 1 198 ? -16.880 4.368 -12.765 1.00 88.62 198 ALA A CA 1
ATOM 1553 C C . ALA A 1 198 ? -15.592 3.526 -12.797 1.00 88.62 198 ALA A C 1
ATOM 1555 O O . ALA A 1 198 ? -15.559 2.467 -13.425 1.00 88.62 198 ALA A O 1
ATOM 1556 N N . ASN A 1 199 ? -14.544 3.982 -12.105 1.00 87.38 199 ASN A N 1
ATOM 1557 C CA . ASN A 1 199 ? -13.226 3.346 -12.081 1.00 87.38 199 ASN A CA 1
ATOM 1558 C C . ASN A 1 199 ? -12.966 2.541 -10.797 1.00 87.38 199 ASN A C 1
ATOM 1560 O O . ASN A 1 199 ? -12.013 1.760 -10.736 1.00 87.38 199 ASN A O 1
ATOM 1564 N N . PHE A 1 200 ? -13.798 2.696 -9.766 1.00 91.56 200 PHE A N 1
ATOM 1565 C CA . PHE A 1 200 ? -13.652 1.948 -8.524 1.00 91.56 200 PHE A CA 1
ATOM 1566 C C . PHE A 1 200 ? -14.164 0.514 -8.673 1.00 91.56 200 PHE A C 1
ATOM 1568 O O . PHE A 1 200 ? -15.360 0.259 -8.791 1.00 91.56 200 PHE A O 1
ATOM 1575 N N . THR A 1 201 ? -13.246 -0.450 -8.617 1.00 89.19 201 THR A N 1
ATOM 1576 C CA . THR A 1 201 ? -13.568 -1.879 -8.786 1.00 89.19 201 THR A CA 1
ATOM 1577 C C . THR A 1 201 ? -13.731 -2.636 -7.464 1.00 89.19 201 THR A C 1
ATOM 1579 O O . THR A 1 201 ? -13.815 -3.868 -7.463 1.00 89.19 201 THR A O 1
ATOM 1582 N N . GLY A 1 202 ? -13.805 -1.901 -6.350 1.00 93.75 202 GLY A N 1
ATOM 1583 C CA . GLY A 1 202 ? -13.799 -2.445 -4.998 1.00 93.75 202 GLY A CA 1
ATOM 1584 C C . GLY A 1 202 ? -12.386 -2.723 -4.485 1.00 93.75 202 GLY A C 1
ATOM 1585 O O . GLY A 1 202 ? -11.388 -2.301 -5.067 1.00 93.75 202 GLY A O 1
ATOM 1586 N N . ASN A 1 203 ? -12.302 -3.454 -3.374 1.00 97.12 203 ASN A N 1
ATOM 1587 C CA . ASN A 1 203 ? -11.023 -3.836 -2.785 1.00 97.12 203 ASN A CA 1
ATOM 1588 C C . ASN A 1 203 ? -10.239 -4.767 -3.727 1.00 97.12 203 ASN A C 1
ATOM 1590 O O . ASN A 1 203 ? -10.693 -5.864 -4.056 1.00 97.12 203 ASN A O 1
ATOM 1594 N N . ALA A 1 204 ? -9.039 -4.350 -4.128 1.00 96.12 204 ALA A N 1
ATOM 1595 C CA . ALA A 1 204 ? -8.114 -5.160 -4.915 1.00 96.12 204 ALA A CA 1
ATOM 1596 C C . ALA A 1 204 ? -6.660 -4.812 -4.576 1.00 96.12 204 ALA A C 1
ATOM 1598 O O . ALA A 1 204 ? -6.339 -3.647 -4.358 1.00 96.12 204 ALA A O 1
ATOM 1599 N N . ILE A 1 205 ? -5.776 -5.808 -4.556 1.00 95.38 205 ILE A N 1
ATOM 1600 C CA . ILE A 1 205 ? -4.325 -5.602 -4.447 1.00 95.38 205 ILE A CA 1
ATOM 1601 C C . ILE A 1 205 ? -3.735 -5.599 -5.858 1.00 95.38 205 ILE A C 1
ATOM 1603 O O . ILE A 1 205 ? -3.909 -6.579 -6.584 1.00 95.38 205 ILE A O 1
ATOM 1607 N N . ASP A 1 206 ? -3.001 -4.551 -6.247 1.00 94.19 206 ASP A N 1
ATOM 1608 C CA . ASP A 1 206 ? -2.140 -4.641 -7.432 1.00 94.19 206 ASP A CA 1
ATOM 1609 C C . ASP A 1 206 ? -0.962 -5.572 -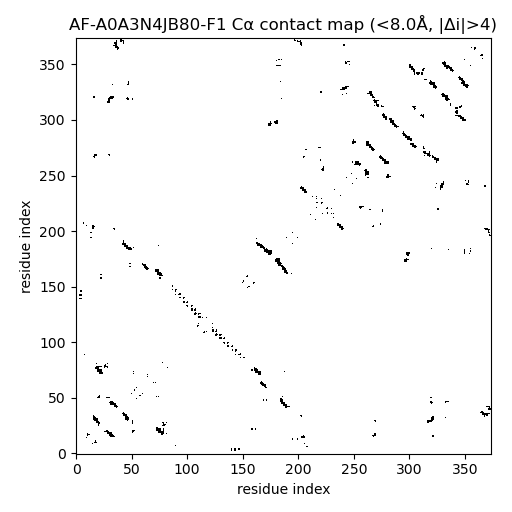7.110 1.00 94.19 206 ASP A C 1
ATOM 1611 O O . ASP A 1 206 ? -0.189 -5.347 -6.173 1.00 94.19 206 ASP A O 1
ATOM 1615 N N . LEU A 1 207 ? -0.812 -6.648 -7.876 1.00 93.31 207 LEU A N 1
ATOM 1616 C CA . LEU A 1 207 ? 0.282 -7.600 -7.717 1.00 93.31 207 LEU A CA 1
ATOM 1617 C C . LEU A 1 207 ? 1.628 -7.067 -8.254 1.00 93.31 207 LEU A C 1
ATOM 1619 O O . LEU A 1 207 ? 2.678 -7.655 -7.994 1.00 93.31 207 LEU A O 1
ATOM 1623 N N . GLY A 1 208 ? 1.623 -5.935 -8.958 1.00 89.50 208 GLY A N 1
ATOM 1624 C CA . GLY A 1 208 ? 2.798 -5.309 -9.551 1.00 89.50 208 GLY A CA 1
ATOM 1625 C C . GLY A 1 208 ? 3.585 -6.259 -10.456 1.00 89.50 208 GLY A C 1
ATOM 1626 O O . GLY A 1 208 ? 3.078 -7.263 -10.952 1.00 89.50 208 GLY A O 1
ATOM 1627 N N . THR A 1 209 ? 4.855 -5.938 -10.674 1.00 86.12 209 THR A N 1
ATOM 1628 C CA . THR A 1 209 ? 5.751 -6.688 -11.578 1.00 86.12 209 THR A CA 1
ATOM 1629 C C . THR A 1 209 ? 7.001 -7.218 -10.877 1.00 86.12 209 THR A C 1
ATOM 1631 O O . THR A 1 209 ? 7.661 -8.118 -11.395 1.00 86.12 209 THR A O 1
ATOM 1634 N N . LYS A 1 210 ? 7.303 -6.712 -9.668 1.00 87.38 210 LYS A N 1
ATOM 1635 C CA . LYS A 1 210 ? 8.482 -7.092 -8.870 1.00 87.38 210 LYS A CA 1
ATOM 1636 C C . LYS A 1 210 ? 8.568 -8.600 -8.623 1.00 87.38 210 LYS A C 1
ATOM 1638 O O . LYS A 1 210 ? 9.661 -9.161 -8.608 1.00 87.38 210 LYS A O 1
ATOM 1643 N N . ILE A 1 211 ? 7.424 -9.263 -8.424 1.00 90.25 211 ILE A N 1
ATOM 1644 C CA . ILE A 1 211 ? 7.342 -10.723 -8.324 1.00 90.25 211 ILE A CA 1
ATOM 1645 C C . ILE A 1 211 ? 6.784 -11.258 -9.650 1.00 90.25 211 ILE A C 1
ATOM 1647 O O . ILE A 1 211 ? 5.601 -11.054 -9.927 1.00 90.25 211 ILE A O 1
ATOM 1651 N N . PRO A 1 212 ? 7.579 -11.991 -10.455 1.00 91.56 212 PRO A N 1
ATOM 1652 C CA . PRO A 1 212 ? 7.088 -12.591 -11.691 1.00 91.56 212 PRO A CA 1
ATOM 1653 C C . PRO A 1 212 ? 5.866 -13.483 -11.445 1.00 91.56 212 PRO A C 1
ATOM 1655 O O . PRO A 1 212 ? 5.842 -14.248 -10.480 1.00 91.56 212 PRO A O 1
ATOM 1658 N N . SER A 1 213 ? 4.879 -13.452 -12.343 1.00 91.12 213 SER A N 1
ATOM 1659 C CA . SER A 1 213 ? 3.584 -14.137 -12.170 1.00 91.12 213 SER A CA 1
ATOM 1660 C C . SER A 1 213 ? 3.706 -15.633 -11.844 1.00 91.12 213 SER A C 1
ATOM 1662 O O . SER A 1 213 ? 3.029 -16.143 -10.948 1.00 91.12 213 SER A O 1
ATOM 1664 N N . HIS A 1 214 ? 4.618 -16.341 -12.517 1.00 88.44 214 HIS A N 1
ATOM 1665 C CA . HIS A 1 214 ? 4.886 -17.759 -12.264 1.00 88.44 214 HIS A CA 1
ATOM 1666 C C . HIS A 1 214 ? 5.489 -18.001 -10.870 1.00 88.44 214 HIS A C 1
ATOM 1668 O O . HIS A 1 214 ? 5.169 -18.999 -10.225 1.00 88.44 214 HIS A O 1
ATOM 1674 N N . LYS A 1 215 ? 6.337 -17.083 -10.383 1.00 91.12 215 LYS A N 1
ATOM 1675 C CA . LYS A 1 215 ? 6.928 -17.137 -9.042 1.00 91.12 215 LYS A CA 1
ATOM 1676 C C . LYS A 1 215 ? 5.873 -16.814 -7.989 1.00 91.12 215 LYS A C 1
ATOM 1678 O O . LYS A 1 215 ? 5.742 -17.571 -7.036 1.00 91.12 215 LYS A O 1
ATOM 1683 N N . PHE A 1 216 ? 5.069 -15.772 -8.201 1.00 91.94 216 PHE A N 1
ATOM 1684 C CA . PHE A 1 216 ? 3.960 -15.408 -7.316 1.00 91.94 216 PHE A CA 1
ATOM 1685 C C . PHE A 1 216 ? 2.995 -16.581 -7.105 1.00 91.94 216 PHE A C 1
ATOM 1687 O O . PHE A 1 216 ? 2.678 -16.939 -5.973 1.00 91.94 216 PHE A O 1
ATOM 1694 N N . ARG A 1 217 ? 2.594 -17.245 -8.195 1.00 89.75 217 ARG A N 1
ATOM 1695 C CA . ARG A 1 217 ? 1.724 -18.426 -8.142 1.00 89.75 217 ARG A CA 1
ATOM 1696 C C . ARG A 1 217 ? 2.322 -19.554 -7.298 1.00 89.75 217 ARG A C 1
ATOM 1698 O O . ARG A 1 217 ? 1.596 -20.159 -6.520 1.00 89.75 217 ARG A O 1
ATOM 1705 N N . ARG A 1 218 ? 3.627 -19.820 -7.419 1.00 88.31 218 ARG A N 1
ATOM 1706 C CA . ARG A 1 218 ? 4.320 -20.829 -6.597 1.00 88.31 218 ARG A CA 1
ATOM 1707 C C . ARG A 1 218 ? 4.381 -20.439 -5.123 1.00 88.31 218 ARG A C 1
ATOM 1709 O O . ARG A 1 218 ? 4.259 -21.313 -4.277 1.00 88.31 218 ARG A O 1
ATOM 1716 N N . LEU A 1 219 ? 4.557 -19.150 -4.828 1.00 90.00 219 LEU A N 1
ATOM 1717 C CA . LEU A 1 219 ? 4.596 -18.657 -3.453 1.00 90.00 219 LEU A CA 1
ATOM 1718 C C . LEU A 1 219 ? 3.241 -18.821 -2.763 1.00 90.00 219 LEU A C 1
ATOM 1720 O O . LEU A 1 219 ? 3.212 -19.344 -1.657 1.00 90.00 219 LEU A O 1
ATOM 1724 N N . MET A 1 220 ? 2.146 -18.417 -3.419 1.00 89.19 220 MET A N 1
ATOM 1725 C CA . MET A 1 220 ? 0.791 -18.438 -2.845 1.00 89.19 220 MET A CA 1
ATOM 1726 C C . MET A 1 220 ? 0.106 -19.812 -2.907 1.00 89.19 220 MET A C 1
ATOM 1728 O O . MET A 1 220 ? -0.803 -20.070 -2.125 1.00 89.19 220 MET A O 1
ATOM 1732 N N . PHE A 1 221 ? 0.528 -20.688 -3.825 1.00 86.75 221 PHE A N 1
ATOM 1733 C CA . PHE A 1 221 ? -0.036 -22.028 -4.026 1.00 86.75 221 PHE A CA 1
ATOM 1734 C C . PHE A 1 221 ? 1.090 -23.064 -4.181 1.00 86.75 221 PHE A C 1
ATOM 1736 O O . PHE A 1 221 ? 1.321 -23.565 -5.288 1.00 86.75 221 PHE A O 1
ATOM 1743 N N . PRO A 1 222 ? 1.815 -23.379 -3.093 1.00 82.31 222 PRO A N 1
ATOM 1744 C CA . PRO A 1 222 ? 3.003 -24.232 -3.145 1.00 82.31 222 PRO A CA 1
ATOM 1745 C C . PRO A 1 222 ? 2.669 -25.687 -3.496 1.00 82.31 222 PRO A C 1
ATOM 1747 O O . PRO A 1 222 ? 3.461 -26.365 -4.148 1.00 82.31 222 PRO A O 1
ATOM 1750 N N . GLN A 1 223 ? 1.479 -26.170 -3.128 1.00 79.44 223 GLN A N 1
ATOM 1751 C CA . GLN A 1 223 ? 1.047 -27.519 -3.469 1.00 79.44 223 GLN A CA 1
ATOM 1752 C C . GLN A 1 223 ? 0.615 -27.616 -4.943 1.00 79.44 223 GLN A C 1
ATOM 1754 O O . GLN A 1 223 ? -0.325 -26.947 -5.389 1.00 79.44 223 GLN A O 1
ATOM 1759 N N . HIS A 1 224 ? 1.260 -28.511 -5.698 1.00 69.81 224 HIS A N 1
ATOM 1760 C CA . HIS A 1 224 ? 1.033 -28.676 -7.139 1.00 69.81 224 HIS A CA 1
ATOM 1761 C C . HIS A 1 224 ? -0.437 -28.921 -7.510 1.00 69.81 224 HIS A C 1
ATOM 1763 O O . HIS A 1 224 ? -0.920 -28.324 -8.472 1.00 69.81 224 HIS A O 1
ATOM 1769 N N . THR A 1 225 ? -1.162 -29.721 -6.723 1.00 68.50 225 THR A N 1
ATOM 1770 C CA . THR A 1 225 ? -2.572 -30.082 -6.961 1.00 68.50 225 THR A CA 1
ATOM 1771 C C . THR A 1 225 ? -3.510 -28.875 -6.964 1.00 68.50 225 THR A C 1
ATOM 1773 O O . THR A 1 225 ? -4.423 -28.818 -7.783 1.00 68.50 225 THR A O 1
ATOM 1776 N N . ASN A 1 226 ? -3.252 -27.881 -6.110 1.00 64.94 226 ASN A N 1
ATOM 1777 C CA . ASN A 1 226 ? -4.069 -26.669 -6.002 1.00 64.94 226 ASN A CA 1
ATOM 1778 C C . ASN A 1 2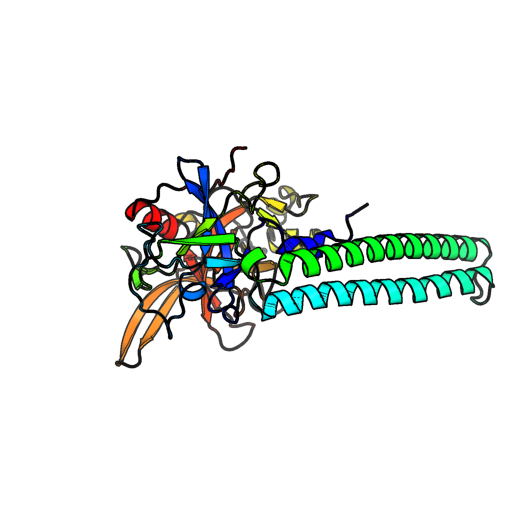26 ? -3.561 -25.540 -6.901 1.00 64.94 226 ASN A C 1
ATOM 1780 O O . ASN A 1 226 ? -4.321 -24.650 -7.268 1.00 64.94 226 ASN A O 1
ATOM 1784 N N . SER A 1 227 ? -2.291 -25.581 -7.312 1.00 63.94 227 SER A N 1
ATOM 1785 C CA . SER A 1 227 ? -1.695 -24.513 -8.115 1.00 63.94 227 SER A CA 1
ATOM 1786 C C . SER A 1 227 ? -2.420 -24.287 -9.448 1.00 63.94 227 SER A C 1
ATOM 1788 O O . SER A 1 227 ? -2.445 -23.162 -9.944 1.00 63.94 227 SER A O 1
ATOM 1790 N N . HIS A 1 228 ? -2.994 -25.324 -10.073 1.00 65.06 228 HIS A N 1
ATOM 1791 C CA . HIS A 1 228 ? -3.611 -25.265 -11.411 1.00 65.06 228 HIS A CA 1
ATOM 1792 C C . HIS A 1 228 ? -4.908 -24.456 -11.489 1.00 65.06 228 HIS A C 1
ATOM 1794 O O . HIS A 1 228 ? -5.287 -24.040 -12.583 1.00 65.06 228 HIS A O 1
ATOM 1800 N N . THR A 1 229 ? -5.569 -24.199 -10.362 1.00 72.81 229 THR A N 1
ATOM 1801 C CA . THR A 1 229 ? -6.839 -23.460 -10.335 1.00 72.81 229 THR A CA 1
ATOM 1802 C C . THR A 1 229 ? -6.634 -21.948 -10.301 1.00 72.81 229 THR A C 1
ATOM 1804 O O . THR A 1 229 ? -7.470 -21.204 -10.816 1.00 72.81 229 THR A O 1
ATOM 1807 N N . PHE A 1 230 ? -5.503 -21.482 -9.762 1.00 82.44 230 PHE A N 1
ATOM 1808 C CA . PHE A 1 230 ? -5.184 -20.062 -9.707 1.00 82.44 230 PHE A CA 1
ATOM 1809 C C . PHE A 1 230 ? -4.757 -19.521 -11.074 1.00 82.44 230 PHE A C 1
ATOM 1811 O O . PHE A 1 230 ? -3.767 -19.964 -11.666 1.00 82.44 230 PHE A O 1
ATOM 1818 N N . LYS A 1 231 ? -5.473 -18.495 -11.538 1.00 86.69 231 LYS A N 1
ATOM 1819 C CA . LYS A 1 231 ? -5.122 -17.714 -12.725 1.00 86.69 231 LYS A CA 1
ATOM 1820 C C . LYS A 1 231 ? -4.639 -16.341 -12.284 1.00 86.69 231 LYS A C 1
ATOM 1822 O O . LYS A 1 231 ? -5.393 -15.592 -11.669 1.00 86.69 231 LYS A O 1
ATOM 1827 N N . TYR A 1 232 ? -3.393 -16.016 -12.622 1.00 89.38 232 TYR A N 1
ATOM 1828 C CA . TYR A 1 232 ? -2.856 -14.684 -12.370 1.00 89.38 232 TYR A CA 1
ATOM 1829 C C . TYR A 1 232 ? -3.661 -13.656 -13.190 1.00 89.38 232 TYR A C 1
ATOM 1831 O O . TYR A 1 232 ? -3.829 -13.859 -14.397 1.00 89.38 232 TYR A O 1
ATOM 1839 N N . PRO A 1 233 ? -4.188 -12.588 -12.569 1.00 91.44 233 PRO A N 1
ATOM 1840 C CA . PRO A 1 233 ? -5.033 -11.622 -13.260 1.00 91.44 233 PRO A CA 1
ATOM 1841 C C . PRO A 1 233 ? -4.235 -10.861 -14.325 1.00 91.44 233 PRO A C 1
ATOM 1843 O O . PRO A 1 233 ? -3.160 -10.335 -14.048 1.00 91.44 233 PRO A O 1
ATOM 1846 N N . ALA A 1 234 ? -4.769 -10.773 -15.547 1.00 88.25 234 ALA A N 1
ATOM 1847 C CA . ALA A 1 234 ? -4.090 -10.109 -16.666 1.00 88.25 234 ALA A CA 1
ATOM 1848 C C . ALA A 1 234 ? -3.844 -8.611 -16.412 1.00 88.25 234 ALA A C 1
ATOM 1850 O O . ALA A 1 234 ? -2.845 -8.063 -16.862 1.00 88.25 234 ALA A O 1
ATOM 1851 N N . ASN A 1 235 ? -4.731 -7.970 -15.648 1.00 88.31 235 ASN A N 1
ATOM 1852 C CA . ASN A 1 235 ? -4.599 -6.582 -15.206 1.00 88.31 235 ASN A CA 1
ATOM 1853 C C . ASN A 1 235 ? -3.846 -6.441 -13.870 1.00 88.31 235 ASN A C 1
ATOM 1855 O O . ASN A 1 235 ? -3.841 -5.357 -13.303 1.00 88.31 235 ASN A O 1
ATOM 1859 N N . ARG A 1 236 ? -3.261 -7.528 -13.340 1.00 91.88 236 ARG A N 1
ATOM 1860 C CA . ARG A 1 236 ? -2.557 -7.603 -12.044 1.00 91.88 236 ARG A CA 1
ATOM 1861 C C . ARG A 1 236 ? -3.410 -7.305 -10.805 1.00 91.88 236 ARG A C 1
ATOM 1863 O O . ARG A 1 236 ? -2.900 -7.432 -9.699 1.00 91.88 236 ARG A O 1
ATOM 1870 N N . LEU A 1 237 ? -4.691 -6.967 -10.953 1.00 93.69 237 LEU A N 1
ATOM 1871 C CA . LEU A 1 237 ? -5.566 -6.649 -9.828 1.00 93.69 237 LEU A CA 1
ATOM 1872 C C . LEU A 1 237 ? -6.138 -7.929 -9.222 1.00 93.69 237 LEU A C 1
ATOM 1874 O O . LEU A 1 237 ? -7.019 -8.580 -9.792 1.00 93.69 237 LEU A O 1
ATOM 1878 N N . PHE A 1 238 ? -5.636 -8.290 -8.046 1.00 94.69 238 PHE A N 1
ATOM 1879 C CA . PHE A 1 238 ? -6.138 -9.411 -7.269 1.00 94.69 238 PHE A CA 1
ATOM 1880 C C . PHE A 1 238 ? -7.313 -8.958 -6.402 1.00 94.69 238 PHE A C 1
ATOM 1882 O O . PHE A 1 238 ? -7.132 -8.254 -5.407 1.00 94.69 238 PHE A O 1
ATOM 1889 N N . LYS A 1 239 ? -8.530 -9.321 -6.822 1.00 95.25 239 LYS A N 1
ATOM 1890 C CA . LYS A 1 239 ? -9.771 -8.918 -6.150 1.00 95.25 239 LYS A CA 1
ATOM 1891 C C . LYS A 1 239 ? -9.848 -9.488 -4.739 1.00 95.25 239 LYS A C 1
ATOM 1893 O O . LYS A 1 239 ? -9.560 -10.664 -4.529 1.00 95.25 239 LYS A O 1
ATOM 1898 N N . VAL A 1 240 ? -10.309 -8.656 -3.811 1.00 96.06 240 VAL A N 1
ATOM 1899 C CA . VAL A 1 240 ? -10.522 -9.023 -2.415 1.00 96.06 240 VAL A CA 1
ATOM 1900 C C . VAL A 1 240 ? -12.018 -9.127 -2.145 1.00 96.06 240 VAL A C 1
ATOM 1902 O O . VAL A 1 240 ? -12.756 -8.156 -2.306 1.00 96.06 240 VAL A O 1
ATOM 1905 N N . GLN A 1 241 ? -12.473 -10.314 -1.758 1.00 92.44 241 GLN A N 1
ATOM 1906 C CA . GLN A 1 241 ? -13.870 -10.634 -1.493 1.00 92.44 241 GLN A CA 1
ATOM 1907 C C . GLN A 1 241 ? -13.990 -11.525 -0.259 1.00 92.44 241 GLN A C 1
ATOM 1909 O O . GLN A 1 241 ? -13.256 -12.497 -0.084 1.00 92.44 241 GLN A O 1
ATOM 1914 N N . GLY A 1 242 ? -14.951 -11.198 0.603 1.00 93.94 242 GLY A N 1
ATOM 1915 C CA . GLY A 1 242 ? -15.148 -11.900 1.864 1.00 93.94 242 GLY A CA 1
ATOM 1916 C C . GLY A 1 242 ? -14.024 -11.677 2.882 1.00 93.94 242 GLY A C 1
ATOM 1917 O O . GLY A 1 242 ? -13.161 -10.806 2.748 1.00 93.94 242 GLY A O 1
ATOM 1918 N N . MET A 1 243 ? -14.072 -12.470 3.948 1.00 95.19 243 MET A N 1
ATOM 1919 C CA . MET A 1 243 ? -13.168 -12.376 5.092 1.00 95.19 243 MET A CA 1
ATOM 1920 C C . MET A 1 243 ? -12.669 -13.765 5.480 1.00 95.19 243 MET A C 1
ATOM 1922 O O . MET A 1 243 ? -13.411 -14.745 5.381 1.00 95.19 243 MET A O 1
ATOM 1926 N N . VAL A 1 244 ? -11.431 -13.850 5.957 1.00 92.31 244 VAL A N 1
ATOM 1927 C CA . VAL A 1 244 ? -10.923 -15.057 6.611 1.00 92.31 244 VAL A CA 1
ATOM 1928 C C . VAL A 1 244 ? -11.613 -15.168 7.968 1.00 92.31 244 VAL A C 1
ATOM 1930 O O . VAL A 1 244 ? -11.550 -14.251 8.785 1.00 92.31 244 VAL A O 1
ATOM 1933 N N . LEU A 1 245 ? -12.303 -16.279 8.214 1.00 87.44 245 LEU A N 1
ATOM 1934 C CA . LEU A 1 245 ? -12.975 -16.506 9.491 1.00 87.44 245 LEU A CA 1
ATOM 1935 C C . LEU A 1 245 ? -11.956 -16.890 10.570 1.00 87.44 245 LEU A C 1
ATOM 1937 O O . LEU A 1 245 ? -11.029 -17.647 10.295 1.00 87.44 245 LEU A O 1
ATOM 1941 N N . ASP A 1 246 ? -12.182 -16.490 11.825 1.00 83.25 246 ASP A N 1
ATOM 1942 C CA . ASP A 1 246 ? -11.306 -16.838 12.961 1.00 83.25 246 ASP A CA 1
ATOM 1943 C C . ASP A 1 246 ? -11.019 -18.346 13.062 1.00 83.25 246 ASP A C 1
ATOM 1945 O O . ASP A 1 246 ? -9.916 -18.758 13.420 1.00 83.25 246 ASP A O 1
ATOM 1949 N N . LYS A 1 247 ? -12.011 -19.188 12.734 1.00 84.44 247 LYS A N 1
ATOM 1950 C CA . LYS A 1 247 ? -11.850 -20.651 12.719 1.00 84.44 247 LYS A CA 1
ATOM 1951 C C . LYS A 1 247 ? -10.851 -21.116 11.655 1.00 84.44 247 LYS A C 1
ATOM 1953 O O . LYS A 1 247 ? -10.122 -22.065 11.899 1.00 84.44 247 LYS A O 1
ATOM 1958 N N . GLU A 1 248 ? -10.819 -20.453 10.501 1.00 85.38 248 GLU A N 1
ATOM 1959 C CA . GLU A 1 248 ? -9.931 -20.777 9.380 1.00 85.38 248 GLU A CA 1
ATOM 1960 C C . GLU A 1 248 ? -8.547 -20.156 9.566 1.00 85.38 248 GLU A C 1
ATOM 1962 O O . GLU A 1 248 ? -7.569 -20.729 9.102 1.00 85.38 248 GLU A O 1
ATOM 1967 N N . MET A 1 249 ? -8.437 -19.043 10.304 1.00 86.31 249 MET A N 1
ATOM 1968 C CA . MET A 1 249 ? -7.135 -18.544 10.760 1.00 86.31 249 MET A CA 1
ATOM 1969 C C . MET A 1 249 ? -6.429 -19.571 11.650 1.00 86.31 249 MET A C 1
ATOM 1971 O O . MET A 1 249 ? -5.228 -19.761 11.517 1.00 86.31 249 MET A O 1
ATOM 1975 N N . ARG A 1 250 ? -7.178 -20.250 12.533 1.00 82.50 250 ARG A N 1
ATOM 1976 C CA . ARG A 1 250 ? -6.646 -21.271 13.459 1.00 82.50 250 ARG A CA 1
ATOM 1977 C C . ARG A 1 250 ? -6.504 -22.656 12.845 1.00 82.50 250 ARG A C 1
ATOM 1979 O O . ARG A 1 250 ? -5.748 -23.481 13.346 1.00 82.50 250 ARG A O 1
ATOM 1986 N N . HIS A 1 251 ? -7.269 -22.925 11.795 1.00 84.88 251 HIS A N 1
ATOM 1987 C CA . HIS A 1 251 ? -7.271 -24.197 11.087 1.00 84.88 251 HIS A CA 1
ATOM 1988 C C . HIS A 1 251 ? -7.243 -23.930 9.581 1.00 84.88 251 HIS A C 1
ATOM 1990 O O . HIS A 1 251 ? -8.289 -24.009 8.925 1.00 84.88 251 HIS A O 1
ATOM 1996 N N . PRO A 1 252 ? -6.065 -23.575 9.033 1.00 84.31 252 PRO A N 1
ATOM 1997 C CA . PRO A 1 252 ? -5.929 -23.300 7.614 1.00 84.31 252 PRO A CA 1
ATOM 1998 C C . PRO A 1 252 ? -6.302 -24.528 6.784 1.00 84.31 252 PRO A C 1
ATOM 2000 O O . PRO A 1 252 ? -5.968 -25.660 7.126 1.00 84.31 252 PRO A O 1
ATOM 2003 N N . THR A 1 253 ? -7.003 -24.308 5.676 1.00 80.56 253 THR A N 1
ATOM 2004 C CA . THR A 1 253 ? -7.426 -25.380 4.758 1.00 80.56 253 THR A CA 1
ATOM 2005 C C . THR A 1 253 ? -6.428 -25.620 3.628 1.00 80.56 253 THR A C 1
ATOM 2007 O O . THR A 1 253 ? -6.547 -26.595 2.887 1.00 80.56 253 THR A O 1
ATOM 2010 N N . ILE A 1 254 ? -5.454 -24.724 3.483 1.00 79.75 254 ILE A N 1
ATOM 2011 C CA . ILE A 1 254 ? -4.461 -24.735 2.414 1.00 79.75 254 ILE A CA 1
ATOM 2012 C C . ILE A 1 254 ? -3.216 -25.434 2.926 1.00 79.75 254 ILE A C 1
ATOM 2014 O O . ILE A 1 254 ? -2.853 -25.283 4.087 1.00 79.75 254 ILE A O 1
ATOM 2018 N N . MET A 1 255 ? -2.589 -26.224 2.062 1.00 84.06 255 MET A N 1
ATOM 2019 C CA . MET A 1 255 ? -1.416 -27.011 2.414 1.00 84.06 255 MET A CA 1
ATOM 2020 C C . MET A 1 255 ? -0.151 -26.382 1.839 1.00 84.06 255 MET A C 1
ATOM 2022 O O . MET A 1 255 ? -0.163 -25.840 0.729 1.00 84.06 255 MET A O 1
ATOM 2026 N N . ASP A 1 256 ? 0.935 -26.473 2.596 1.00 83.88 256 ASP A N 1
ATOM 2027 C CA . ASP A 1 256 ? 2.271 -26.112 2.145 1.00 83.88 256 ASP A CA 1
ATOM 2028 C C . ASP A 1 256 ? 2.857 -27.170 1.186 1.00 83.88 256 ASP A C 1
ATOM 2030 O O . ASP A 1 256 ? 2.205 -28.144 0.796 1.00 83.88 256 ASP A O 1
ATOM 2034 N N . GLU A 1 257 ? 4.112 -26.971 0.783 1.00 81.62 257 GLU A N 1
ATOM 2035 C CA . GLU A 1 257 ? 4.854 -27.902 -0.078 1.00 81.62 257 GLU A CA 1
ATOM 2036 C C . GLU A 1 257 ? 5.054 -29.300 0.538 1.00 81.62 257 GLU A C 1
ATOM 2038 O O . GLU A 1 257 ? 5.222 -30.271 -0.198 1.00 81.62 257 GLU A O 1
ATOM 2043 N N . ASN A 1 258 ? 4.979 -29.416 1.867 1.00 83.12 258 ASN A N 1
ATOM 2044 C CA . ASN A 1 258 ? 5.133 -30.660 2.619 1.00 83.12 258 ASN A CA 1
ATOM 2045 C C . ASN A 1 258 ? 3.781 -31.306 2.981 1.00 83.12 258 ASN A C 1
ATOM 2047 O O . ASN A 1 258 ? 3.754 -32.353 3.627 1.00 83.12 258 ASN A O 1
ATOM 2051 N N . GLY A 1 259 ? 2.658 -30.707 2.571 1.00 80.38 259 GLY A N 1
ATOM 2052 C CA . GLY A 1 259 ? 1.314 -31.187 2.892 1.00 80.38 259 GLY A CA 1
ATOM 2053 C C . GLY A 1 259 ? 0.811 -30.795 4.287 1.00 80.38 259 GLY A C 1
ATOM 2054 O O . GLY A 1 259 ? -0.198 -31.341 4.730 1.00 80.38 259 GLY A O 1
ATOM 2055 N N . GLY A 1 260 ? 1.494 -29.882 4.982 1.00 84.94 260 GLY A N 1
ATOM 2056 C CA . GLY A 1 260 ? 1.069 -29.334 6.268 1.00 84.94 260 GLY A CA 1
ATOM 2057 C C . GLY A 1 260 ? 0.116 -28.142 6.101 1.00 84.94 260 GLY A C 1
ATOM 2058 O O . GLY A 1 260 ? 0.314 -27.347 5.181 1.00 84.94 260 GLY A O 1
ATOM 2059 N N . PRO A 1 261 ? -0.899 -27.966 6.969 1.00 85.38 261 PRO A N 1
ATOM 2060 C CA . PRO A 1 261 ? -1.761 -26.786 6.939 1.00 85.38 261 PRO A CA 1
ATOM 2061 C C . PRO A 1 261 ? -0.961 -25.486 7.077 1.00 85.38 261 PRO A C 1
ATOM 2063 O O . PRO A 1 261 ? -0.164 -25.336 8.000 1.00 85.38 261 PRO A O 1
ATOM 2066 N N . CYS A 1 262 ? -1.189 -24.525 6.185 1.00 86.62 262 CYS A N 1
ATOM 2067 C CA . CYS A 1 262 ? -0.589 -23.199 6.249 1.00 86.62 262 CYS A CA 1
ATOM 2068 C C . CYS A 1 262 ? -1.556 -22.116 5.759 1.00 86.62 262 CYS A C 1
ATOM 2070 O O . CYS A 1 262 ? -2.424 -22.350 4.914 1.00 86.62 262 CYS A O 1
ATOM 2072 N N . LEU A 1 263 ? -1.394 -20.901 6.284 1.00 89.31 263 LEU A N 1
ATOM 2073 C CA . LEU A 1 263 ? -2.127 -19.729 5.822 1.00 89.31 263 LEU A CA 1
ATOM 2074 C C . LEU A 1 263 ? -1.157 -18.746 5.172 1.00 89.31 263 LEU A C 1
ATOM 2076 O O . LEU A 1 263 ? -0.441 -18.001 5.839 1.00 89.31 263 LEU A O 1
ATOM 2080 N N . LEU A 1 264 ? -1.119 -18.777 3.843 1.00 92.75 264 LEU A N 1
ATOM 2081 C CA . LEU A 1 264 ? -0.310 -17.864 3.045 1.00 92.75 264 LEU A CA 1
ATOM 2082 C C . LEU A 1 264 ? -1.061 -16.566 2.813 1.00 92.75 264 LEU A C 1
ATOM 2084 O O . LEU A 1 264 ? -2.212 -16.568 2.364 1.00 92.75 264 LEU A O 1
ATOM 2088 N N . VAL A 1 265 ? -0.379 -15.468 3.110 1.00 95.19 265 VAL A N 1
ATOM 2089 C CA . VAL A 1 265 ? -0.955 -14.132 3.077 1.00 95.19 265 VAL A CA 1
ATOM 2090 C C . VAL A 1 265 ? -0.073 -13.178 2.297 1.00 95.19 265 VAL A C 1
ATOM 2092 O O . VAL A 1 265 ? 1.140 -13.352 2.208 1.00 95.19 265 VAL A O 1
ATOM 2095 N N . MET A 1 266 ? -0.693 -12.150 1.742 1.00 96.81 266 MET A N 1
ATOM 2096 C CA . MET A 1 266 ? -0.035 -11.053 1.060 1.00 96.81 266 MET A CA 1
ATOM 2097 C C . MET A 1 266 ? -0.536 -9.724 1.614 1.00 96.81 266 MET A C 1
ATOM 2099 O O . MET A 1 266 ? -1.645 -9.630 2.144 1.00 96.81 266 MET A O 1
ATOM 2103 N N . LYS A 1 267 ? 0.272 -8.685 1.451 1.00 96.56 267 LYS A N 1
ATOM 2104 C CA . LYS A 1 267 ? -0.144 -7.299 1.663 1.00 96.56 267 LYS A CA 1
ATOM 2105 C C . LYS A 1 267 ? 0.626 -6.387 0.730 1.00 96.56 267 LYS A C 1
ATOM 2107 O O . LYS A 1 267 ? 1.707 -6.751 0.265 1.00 96.56 267 LYS A O 1
ATOM 2112 N N . ARG A 1 268 ? 0.093 -5.192 0.504 1.00 95.12 268 ARG A N 1
ATOM 2113 C CA . ARG A 1 268 ? 0.818 -4.095 -0.128 1.00 95.12 268 ARG A CA 1
ATOM 2114 C C . ARG A 1 268 ? 0.894 -2.928 0.847 1.00 95.12 268 ARG A C 1
ATOM 2116 O O . ARG A 1 268 ? -0.136 -2.521 1.371 1.00 95.12 268 ARG A O 1
ATOM 2123 N N . GLY A 1 269 ? 2.110 -2.458 1.115 1.00 92.75 269 GLY A N 1
ATOM 2124 C CA . GLY A 1 269 ? 2.376 -1.356 2.041 1.00 92.75 269 GLY A CA 1
ATOM 2125 C C . GLY A 1 269 ? 3.323 -0.309 1.464 1.00 92.75 269 GLY A C 1
ATOM 2126 O O . GLY A 1 269 ? 4.025 -0.582 0.489 1.00 92.75 269 GLY A O 1
ATOM 2127 N N . ASN A 1 270 ? 3.336 0.877 2.076 1.00 88.31 270 ASN A N 1
ATOM 2128 C CA . ASN A 1 270 ? 4.147 2.028 1.662 1.00 88.31 270 ASN A CA 1
ATOM 2129 C C . ASN A 1 270 ? 5.640 1.715 1.512 1.00 88.31 270 ASN A C 1
ATOM 2131 O O . ASN A 1 270 ? 6.278 2.121 0.542 1.00 88.31 270 ASN A O 1
ATOM 2135 N N . THR A 1 271 ? 6.204 0.963 2.451 1.00 89.81 271 THR A N 1
ATOM 2136 C CA . THR A 1 271 ? 7.655 0.794 2.539 1.00 89.81 271 THR A CA 1
ATOM 2137 C C . THR A 1 271 ? 8.130 -0.425 1.768 1.00 89.81 271 THR A C 1
ATOM 2139 O O . THR A 1 271 ? 9.117 -0.359 1.036 1.00 89.81 271 THR A O 1
ATOM 2142 N N . THR A 1 272 ? 7.443 -1.555 1.919 1.00 92.00 272 THR A N 1
ATOM 2143 C CA . THR A 1 272 ? 7.888 -2.824 1.319 1.00 92.00 272 THR A CA 1
ATOM 2144 C C . THR A 1 272 ? 7.190 -3.147 -0.005 1.00 92.00 272 THR A C 1
ATOM 2146 O O . THR A 1 272 ? 7.641 -4.028 -0.740 1.00 92.00 272 THR A O 1
ATOM 2149 N N . GLY A 1 273 ? 6.122 -2.427 -0.364 1.00 92.94 273 GLY A N 1
ATOM 2150 C CA . GLY A 1 273 ? 5.277 -2.770 -1.505 1.00 92.94 273 GLY A CA 1
ATOM 2151 C C . GLY A 1 273 ? 4.560 -4.104 -1.286 1.00 92.94 273 GLY A C 1
ATOM 2152 O O . GLY A 1 273 ? 4.146 -4.416 -0.166 1.00 92.94 273 GLY A O 1
ATOM 2153 N N . LEU A 1 274 ? 4.398 -4.886 -2.360 1.00 95.00 274 LEU A N 1
ATOM 2154 C CA . LEU A 1 274 ? 3.832 -6.233 -2.281 1.00 95.00 274 LEU A CA 1
ATOM 2155 C C . LEU A 1 274 ? 4.809 -7.201 -1.610 1.00 95.00 274 LEU A C 1
ATOM 2157 O O . LEU A 1 274 ? 5.891 -7.463 -2.139 1.00 95.00 274 LEU A O 1
ATOM 2161 N N . THR A 1 275 ? 4.370 -7.816 -0.518 1.00 95.69 275 THR A N 1
ATOM 2162 C CA . THR A 1 275 ? 5.077 -8.919 0.138 1.00 95.69 275 THR A CA 1
ATOM 2163 C C . THR A 1 275 ? 4.150 -10.106 0.352 1.00 95.69 275 THR A C 1
ATOM 2165 O O . THR A 1 275 ? 2.924 -9.975 0.385 1.00 95.69 275 THR A O 1
ATOM 2168 N N . VAL A 1 276 ? 4.759 -11.281 0.492 1.00 95.50 276 VAL A N 1
ATOM 2169 C CA . VAL A 1 276 ? 4.086 -12.535 0.831 1.00 95.50 276 VAL A CA 1
ATOM 2170 C C . VAL A 1 276 ? 4.686 -13.049 2.133 1.00 95.50 276 VAL A C 1
ATOM 2172 O O . VAL A 1 276 ? 5.891 -12.932 2.349 1.00 95.50 276 VAL A O 1
ATOM 2175 N N . GLY A 1 277 ? 3.850 -13.600 3.004 1.00 94.25 277 GLY A N 1
ATOM 2176 C CA . GLY A 1 277 ? 4.241 -14.101 4.314 1.00 94.25 277 GLY A CA 1
ATOM 2177 C C . GLY A 1 277 ? 3.456 -15.339 4.717 1.00 94.25 277 GLY A C 1
ATOM 2178 O O . GLY A 1 277 ? 2.544 -15.794 4.016 1.00 94.25 277 GLY A O 1
ATOM 2179 N N . ARG A 1 278 ? 3.834 -15.889 5.869 1.00 92.44 278 ARG A N 1
ATOM 2180 C CA . ARG A 1 278 ? 3.190 -17.052 6.485 1.00 92.44 278 ARG A CA 1
ATOM 2181 C C . ARG A 1 278 ? 2.511 -16.604 7.765 1.00 92.44 278 ARG A C 1
ATOM 2183 O O . ARG A 1 278 ? 3.174 -16.198 8.716 1.00 92.44 278 ARG A O 1
ATOM 2190 N N . ALA A 1 279 ? 1.190 -16.655 7.774 1.00 91.19 279 ALA A N 1
ATOM 2191 C CA . ALA A 1 279 ? 0.421 -16.354 8.960 1.00 91.19 279 ALA A CA 1
ATOM 2192 C C . ALA A 1 279 ? 0.433 -17.546 9.920 1.00 91.19 279 ALA A C 1
ATOM 2194 O O . ALA A 1 279 ? 0.253 -18.693 9.505 1.00 91.19 279 ALA A O 1
ATOM 2195 N N . ASN A 1 280 ? 0.635 -17.256 11.203 1.00 84.88 280 ASN A N 1
ATOM 2196 C CA . ASN A 1 280 ? 0.581 -18.258 12.253 1.00 84.88 280 ASN A CA 1
ATOM 2197 C C . ASN A 1 280 ? -0.866 -18.699 12.503 1.00 84.88 280 ASN A C 1
ATOM 2199 O O . ASN A 1 280 ? -1.789 -17.878 12.472 1.00 84.88 280 ASN A O 1
ATOM 2203 N N . ASP A 1 281 ? -1.046 -19.978 12.810 1.00 72.69 281 ASP A N 1
ATOM 2204 C CA . ASP A 1 281 ? -2.331 -20.568 13.194 1.00 72.69 281 ASP A CA 1
ATOM 2205 C C . ASP A 1 281 ? -2.669 -20.322 14.680 1.00 72.69 281 ASP A C 1
ATOM 2207 O O . ASP A 1 281 ? -3.835 -20.310 15.087 1.00 72.69 281 ASP A O 1
ATOM 2211 N N . ILE A 1 282 ? -1.655 -20.036 15.500 1.00 63.12 282 ILE A N 1
ATOM 2212 C CA . ILE A 1 282 ? -1.799 -19.639 16.902 1.00 63.12 282 ILE A CA 1
ATOM 2213 C C . ILE A 1 282 ? -1.675 -18.114 17.023 1.00 63.12 282 ILE A C 1
ATOM 2215 O O . ILE A 1 282 ? -0.662 -17.518 16.649 1.00 63.12 282 ILE A O 1
ATOM 2219 N N . LEU A 1 283 ? -2.695 -17.471 17.606 1.00 71.75 283 LEU A N 1
ATOM 2220 C CA . LEU A 1 283 ? -2.629 -16.050 17.970 1.00 71.75 283 LEU A CA 1
ATOM 2221 C C . LEU A 1 283 ? -1.460 -15.820 18.932 1.00 71.75 283 LEU A C 1
ATOM 2223 O O . LEU A 1 283 ? -1.387 -16.458 19.985 1.00 71.75 283 LEU A O 1
ATOM 2227 N N . SER A 1 284 ? -0.572 -14.895 18.581 1.00 67.88 284 SER A N 1
ATOM 2228 C CA . SER A 1 284 ? 0.569 -14.547 19.419 1.00 67.88 284 SER A CA 1
ATOM 2229 C C . SER A 1 284 ? 0.109 -13.727 20.617 1.00 67.88 284 SER A C 1
ATOM 2231 O O . SER A 1 284 ? -0.790 -12.893 20.505 1.00 67.88 284 SER A O 1
ATOM 2233 N N . PHE A 1 285 ? 0.731 -13.962 21.771 1.00 71.75 285 PHE A N 1
ATOM 2234 C CA . PHE A 1 285 ? 0.544 -13.136 22.956 1.00 71.75 285 PHE A CA 1
ATOM 2235 C C . PHE A 1 285 ? 1.601 -12.037 22.967 1.00 71.75 285 PHE A C 1
ATOM 2237 O O . PHE A 1 285 ? 2.771 -12.301 23.246 1.00 71.75 285 PHE A O 1
ATOM 2244 N N . VAL A 1 286 ? 1.186 -10.802 22.712 1.00 67.62 286 VAL A N 1
ATOM 2245 C CA . VAL A 1 286 ? 2.092 -9.654 22.655 1.00 67.62 286 VAL A CA 1
ATOM 2246 C C . VAL A 1 286 ? 2.080 -8.942 23.994 1.00 67.62 286 VAL A C 1
ATOM 2248 O O . VAL A 1 286 ? 1.041 -8.457 24.441 1.00 67.62 286 VAL A O 1
ATOM 2251 N N . ARG A 1 287 ? 3.232 -8.929 24.674 1.00 72.75 287 ARG A N 1
ATOM 2252 C CA . ARG A 1 287 ? 3.408 -8.260 25.969 1.00 72.75 287 ARG A CA 1
ATOM 2253 C C . ARG A 1 287 ? 3.877 -6.829 25.754 1.00 72.75 287 ARG A C 1
ATOM 2255 O O . ARG A 1 287 ? 4.971 -6.608 25.251 1.00 72.75 287 ARG A O 1
ATOM 2262 N N . ASN A 1 288 ? 3.054 -5.891 26.195 1.00 69.88 288 ASN A N 1
ATOM 2263 C CA . ASN A 1 288 ? 3.366 -4.474 26.213 1.00 69.88 288 ASN A CA 1
ATOM 2264 C C . ASN A 1 288 ? 3.814 -4.092 27.621 1.00 69.88 288 ASN A C 1
ATOM 2266 O O . ASN A 1 288 ? 3.081 -4.327 28.588 1.00 69.88 288 ASN A O 1
ATOM 2270 N N . TYR A 1 289 ? 5.019 -3.537 27.709 1.00 70.69 289 TYR A N 1
ATOM 2271 C CA . TYR A 1 289 ? 5.625 -3.043 28.938 1.00 70.69 289 TYR A CA 1
ATOM 2272 C C . TYR A 1 289 ? 5.498 -1.525 28.952 1.00 70.69 289 TYR A C 1
ATOM 2274 O O . TYR A 1 289 ? 5.929 -0.869 28.008 1.00 70.69 289 TYR A O 1
ATOM 2282 N N . PHE A 1 290 ? 4.892 -0.983 30.001 1.00 69.62 290 PHE A N 1
ATOM 2283 C CA . PHE A 1 290 ? 4.707 0.455 30.162 1.00 69.62 290 PHE A CA 1
ATOM 2284 C C . PHE A 1 290 ? 5.677 1.005 31.210 1.00 69.62 290 PHE A C 1
ATOM 2286 O O . PHE A 1 290 ? 6.040 0.304 32.155 1.00 69.62 290 PHE A O 1
ATOM 2293 N N . ASP A 1 291 ? 6.049 2.281 31.081 1.00 70.12 291 ASP A N 1
ATOM 2294 C CA . ASP A 1 291 ? 7.011 2.950 31.974 1.00 70.12 291 ASP A CA 1
ATOM 2295 C C . ASP A 1 291 ? 6.557 2.988 33.443 1.00 70.12 291 ASP A C 1
ATOM 2297 O O . ASP A 1 291 ? 7.372 3.059 34.359 1.00 70.12 291 ASP A O 1
ATOM 2301 N N . ASN A 1 292 ? 5.247 2.885 33.686 1.00 72.62 292 ASN A N 1
ATOM 2302 C CA . ASN A 1 292 ? 4.660 2.781 35.024 1.00 72.62 292 ASN A CA 1
ATOM 2303 C C . ASN A 1 292 ? 4.805 1.376 35.656 1.00 72.62 292 ASN A C 1
ATOM 2305 O O . ASN A 1 292 ? 4.284 1.141 36.746 1.00 72.62 292 ASN A O 1
ATOM 2309 N N . GLY A 1 293 ? 5.475 0.438 34.979 1.00 66.94 293 GLY A N 1
ATOM 2310 C CA . GLY A 1 293 ? 5.656 -0.948 35.411 1.00 66.94 293 GLY A CA 1
ATOM 2311 C C . GLY A 1 293 ? 4.471 -1.871 35.107 1.00 66.94 293 GLY A C 1
ATOM 2312 O O . GLY A 1 293 ? 4.540 -3.067 35.398 1.00 66.94 293 GLY A O 1
ATOM 2313 N N . GLU A 1 294 ? 3.386 -1.365 34.512 1.00 73.62 294 GLU A N 1
ATOM 2314 C CA . GLU A 1 294 ? 2.261 -2.191 34.084 1.00 73.62 294 GLU A CA 1
ATOM 2315 C C . GLU A 1 294 ? 2.674 -3.083 32.902 1.00 73.62 294 GLU A C 1
ATOM 2317 O O . GLU A 1 294 ? 3.423 -2.683 32.011 1.00 73.62 294 GLU A O 1
ATOM 2322 N N . THR A 1 295 ? 2.173 -4.319 32.881 1.00 72.62 295 THR A N 1
ATOM 2323 C CA . THR A 1 295 ? 2.329 -5.228 31.740 1.00 72.62 295 THR A CA 1
ATOM 2324 C C . THR A 1 295 ? 0.957 -5.656 31.240 1.00 72.62 295 THR A C 1
ATOM 2326 O O . THR A 1 295 ? 0.205 -6.326 31.953 1.00 72.62 295 THR A O 1
ATOM 2329 N N . LYS A 1 296 ? 0.636 -5.325 29.987 1.00 75.69 296 LYS A N 1
ATOM 2330 C CA . LYS A 1 296 ? -0.573 -5.819 29.307 1.00 75.69 296 LYS A CA 1
ATOM 2331 C C . LYS A 1 296 ? -0.194 -6.857 28.256 1.00 75.69 296 LYS A C 1
ATOM 2333 O O . LYS A 1 296 ? 0.934 -6.899 27.784 1.00 75.69 296 LYS A O 1
ATOM 2338 N N . THR A 1 297 ? -1.121 -7.746 27.913 1.00 79.50 297 THR A N 1
ATOM 2339 C CA . THR A 1 297 ? -0.882 -8.840 26.953 1.00 79.50 297 THR A CA 1
ATOM 2340 C C . THR A 1 297 ? -2.057 -8.982 26.012 1.00 79.50 297 THR A C 1
ATOM 2342 O O . THR A 1 297 ? -3.063 -9.553 26.421 1.00 79.50 297 THR A O 1
ATOM 2345 N N . SER A 1 298 ? -1.959 -8.487 24.791 1.00 78.94 298 SER A N 1
ATOM 2346 C CA . SER A 1 298 ? -2.990 -8.711 23.779 1.00 78.94 298 SER A CA 1
ATOM 2347 C C . SER A 1 298 ? -2.746 -10.018 23.033 1.00 78.94 298 SER A C 1
ATOM 2349 O O . SER A 1 298 ? -1.662 -10.603 23.089 1.00 78.94 298 SER A O 1
ATOM 2351 N N . LYS A 1 299 ? -3.788 -10.495 22.359 1.00 82.81 299 LYS A N 1
ATOM 2352 C CA . LYS A 1 299 ? -3.658 -11.462 21.278 1.00 82.81 299 LYS A CA 1
ATOM 2353 C C . LYS A 1 299 ? -3.521 -10.693 19.975 1.00 82.81 299 LYS A C 1
ATOM 2355 O O . LYS A 1 299 ? -4.292 -9.771 19.737 1.00 82.81 299 LYS A O 1
ATOM 2360 N N . GLU A 1 300 ? -2.592 -11.093 19.127 1.00 84.44 300 GLU A N 1
ATOM 2361 C CA . GLU A 1 300 ? -2.424 -10.521 17.793 1.00 84.44 300 GLU A CA 1
ATOM 2362 C C . GLU A 1 300 ? -2.208 -11.641 16.780 1.00 84.44 300 GLU A C 1
ATOM 2364 O O . GLU A 1 300 ? -1.709 -12.725 17.106 1.00 84.44 300 GLU A O 1
ATOM 2369 N N . TRP A 1 301 ? -2.635 -11.406 15.545 1.00 90.00 301 TRP A N 1
ATOM 2370 C CA . TRP A 1 301 ? -2.364 -12.329 14.458 1.00 90.00 301 TRP A CA 1
ATOM 2371 C C . TRP A 1 301 ? -0.933 -12.096 13.985 1.00 90.00 301 TRP A C 1
ATOM 2373 O O . TRP A 1 301 ? -0.608 -10.995 13.551 1.00 90.00 301 TRP A O 1
ATOM 2383 N N . ALA A 1 302 ? -0.076 -13.103 14.150 1.00 91.69 302 ALA A N 1
ATOM 2384 C CA . ALA A 1 302 ? 1.337 -13.014 13.804 1.00 91.69 302 ALA A CA 1
ATOM 2385 C C . ALA A 1 302 ? 1.573 -13.494 12.373 1.00 91.69 302 ALA A C 1
ATOM 2387 O O . ALA A 1 302 ? 1.062 -14.541 11.968 1.00 91.69 302 ALA A O 1
ATOM 2388 N N . ILE A 1 303 ? 2.369 -12.736 11.629 1.00 93.81 303 ILE A N 1
ATOM 2389 C CA . ILE A 1 303 ? 2.774 -13.045 10.267 1.00 93.81 303 ILE A CA 1
ATOM 2390 C C . ILE A 1 303 ? 4.291 -13.009 10.212 1.00 93.81 303 ILE A C 1
ATOM 2392 O O . ILE A 1 303 ? 4.920 -12.021 10.591 1.00 93.81 303 ILE A O 1
ATOM 2396 N N . TYR A 1 304 ? 4.858 -14.102 9.725 1.00 92.50 304 TYR A N 1
ATOM 2397 C CA . TYR A 1 304 ? 6.286 -14.264 9.533 1.00 92.50 304 TYR A CA 1
ATOM 2398 C C . TYR A 1 304 ? 6.674 -13.986 8.076 1.00 92.50 304 TYR A C 1
ATOM 2400 O O . TYR A 1 304 ? 5.844 -14.165 7.168 1.00 92.50 304 TYR A O 1
ATOM 2408 N N . PRO A 1 305 ? 7.945 -13.623 7.831 1.00 92.12 305 PRO A N 1
ATOM 2409 C CA . PRO A 1 305 ? 8.572 -13.728 6.523 1.00 92.12 305 PRO A CA 1
ATOM 2410 C C . PRO A 1 305 ? 8.230 -15.048 5.833 1.00 92.12 305 PRO A C 1
ATOM 2412 O O . PRO A 1 305 ? 8.093 -16.089 6.481 1.00 92.12 305 PRO A O 1
ATOM 2415 N N . TYR A 1 306 ? 8.112 -15.024 4.506 1.00 90.94 306 TYR A N 1
ATOM 2416 C CA . TYR A 1 306 ? 7.844 -16.251 3.756 1.00 90.94 306 TYR A CA 1
ATOM 2417 C C . TYR A 1 306 ? 8.938 -17.307 3.965 1.00 90.94 306 TYR A C 1
ATOM 2419 O O . TYR A 1 306 ? 8.644 -18.489 4.137 1.00 90.94 306 TYR A O 1
ATOM 2427 N N . ASP A 1 307 ? 10.192 -16.864 3.943 1.00 88.50 307 ASP A N 1
ATOM 2428 C CA . ASP A 1 307 ? 11.391 -17.642 4.222 1.00 88.50 307 ASP A CA 1
ATOM 2429 C C . ASP A 1 307 ? 12.525 -16.699 4.669 1.00 88.50 307 ASP A C 1
ATOM 2431 O O . ASP A 1 307 ? 12.354 -15.482 4.753 1.00 88.50 307 ASP A O 1
ATOM 2435 N N . ASN A 1 308 ? 13.711 -17.249 4.926 1.00 85.25 308 ASN A N 1
ATOM 2436 C CA . ASN A 1 308 ? 14.885 -16.479 5.347 1.00 85.25 308 ASN A CA 1
ATOM 2437 C C . ASN A 1 308 ? 15.553 -15.649 4.229 1.00 85.25 308 ASN A C 1
ATOM 2439 O O . ASN A 1 308 ? 16.582 -15.026 4.485 1.00 85.25 308 ASN A O 1
ATOM 2443 N N . LYS A 1 309 ? 15.019 -15.657 3.001 1.00 87.50 309 LYS A N 1
ATOM 2444 C CA . LYS A 1 309 ? 15.559 -14.937 1.830 1.00 87.50 309 LYS A CA 1
ATOM 2445 C C . LYS A 1 309 ? 14.615 -13.857 1.306 1.00 87.50 309 LYS A C 1
ATOM 2447 O O . LYS A 1 309 ? 15.037 -13.029 0.505 1.00 87.50 309 LYS A O 1
ATOM 2452 N N . SER A 1 310 ? 13.354 -13.879 1.726 1.00 85.88 310 SER A N 1
ATOM 2453 C CA . SER A 1 310 ? 12.302 -12.989 1.229 1.00 85.88 310 SER A CA 1
ATOM 2454 C C . SER A 1 310 ? 12.295 -11.617 1.909 1.00 85.88 310 SER A C 1
ATOM 2456 O O . SER A 1 310 ? 11.604 -10.721 1.432 1.00 85.88 310 SER A O 1
ATOM 2458 N N . GLY A 1 311 ? 13.077 -11.441 2.981 1.00 90.06 311 GLY A N 1
ATOM 2459 C CA . GLY A 1 311 ? 13.056 -10.234 3.808 1.00 90.06 311 GLY A CA 1
ATOM 2460 C C . GLY A 1 311 ? 11.827 -10.169 4.727 1.00 90.06 311 GLY A C 1
ATOM 2461 O O . GLY A 1 311 ? 11.044 -11.124 4.771 1.00 90.06 311 GLY A O 1
ATOM 2462 N N . PRO A 1 312 ? 11.657 -9.066 5.477 1.00 92.81 312 PRO A N 1
ATOM 2463 C CA . PRO A 1 312 ? 10.550 -8.912 6.413 1.00 92.81 312 PRO A CA 1
ATOM 2464 C C . PRO A 1 312 ? 9.201 -8.872 5.684 1.00 92.81 312 PRO A C 1
ATOM 2466 O O . PRO A 1 312 ? 9.100 -8.403 4.545 1.00 92.81 312 PRO A O 1
ATOM 2469 N N . PHE A 1 313 ? 8.135 -9.332 6.348 1.00 94.94 313 PHE A N 1
ATOM 2470 C CA . PHE A 1 313 ? 6.794 -9.241 5.765 1.00 94.94 313 PHE A CA 1
ATOM 2471 C C . PHE A 1 313 ? 6.315 -7.789 5.720 1.00 94.94 313 PHE A C 1
ATOM 2473 O O . PHE A 1 313 ? 5.705 -7.390 4.728 1.00 94.94 313 PHE A O 1
ATOM 2480 N N . ALA A 1 314 ? 6.607 -6.991 6.746 1.00 94.62 314 ALA A N 1
ATOM 2481 C CA . ALA A 1 314 ? 6.278 -5.573 6.808 1.00 94.62 314 ALA A CA 1
ATOM 2482 C C . ALA A 1 314 ? 7.430 -4.771 7.425 1.00 94.62 314 ALA A C 1
ATOM 2484 O O . ALA A 1 314 ? 8.238 -5.302 8.175 1.00 94.62 314 ALA A O 1
ATOM 2485 N N . ALA A 1 315 ? 7.494 -3.476 7.125 1.00 93.12 315 ALA A N 1
ATOM 2486 C CA . ALA A 1 315 ? 8.448 -2.553 7.735 1.00 93.12 315 ALA A CA 1
ATOM 2487 C C . ALA A 1 315 ? 7.750 -1.283 8.239 1.00 93.12 315 ALA A C 1
ATOM 2489 O O . ALA A 1 315 ? 6.566 -1.048 7.983 1.00 93.12 315 ALA A O 1
ATOM 2490 N N . LYS A 1 316 ? 8.492 -0.422 8.946 1.00 90.31 316 LYS A N 1
ATOM 2491 C CA . LYS A 1 316 ? 7.989 0.888 9.386 1.00 90.31 316 LYS A CA 1
ATOM 2492 C C . LYS A 1 316 ? 7.418 1.659 8.190 1.00 90.31 316 LYS A C 1
ATOM 2494 O O . LYS A 1 316 ? 8.132 1.873 7.217 1.00 90.31 316 LYS A O 1
ATOM 2499 N N . GLY A 1 317 ? 6.156 2.076 8.289 1.00 90.81 317 GLY A N 1
ATOM 2500 C CA . GLY A 1 317 ? 5.385 2.708 7.207 1.00 90.81 317 GLY A CA 1
ATOM 2501 C C . GLY A 1 317 ? 4.299 1.803 6.611 1.00 90.81 317 GLY A C 1
ATOM 2502 O O . GLY A 1 317 ? 3.308 2.309 6.092 1.00 90.81 317 GLY A O 1
ATOM 2503 N N . ASP A 1 318 ? 4.405 0.481 6.776 1.00 95.62 318 ASP A N 1
ATOM 2504 C CA . ASP A 1 318 ? 3.372 -0.472 6.345 1.00 95.62 318 ASP A CA 1
ATOM 2505 C C . ASP A 1 318 ? 2.215 -0.609 7.351 1.00 95.62 318 ASP A C 1
ATOM 2507 O O . ASP A 1 318 ? 1.224 -1.286 7.062 1.00 95.62 318 ASP A O 1
ATOM 2511 N N . SER A 1 319 ? 2.310 0.015 8.531 1.00 95.56 319 SER A N 1
ATOM 2512 C CA . SER A 1 319 ? 1.206 0.069 9.493 1.00 95.56 319 SER A CA 1
ATOM 2513 C C . SER A 1 319 ? -0.079 0.548 8.827 1.00 95.56 319 SER A C 1
ATOM 2515 O O . SER A 1 319 ? -0.073 1.515 8.066 1.00 95.56 319 SER A O 1
ATOM 2517 N N . GLY A 1 320 ? -1.180 -0.134 9.125 1.00 97.12 320 GLY A N 1
ATOM 2518 C CA . GLY A 1 320 ? -2.474 0.088 8.501 1.00 97.12 320 GLY A CA 1
ATOM 2519 C C . GLY A 1 320 ? -2.684 -0.662 7.185 1.00 97.12 320 GLY A C 1
ATOM 2520 O O . GLY A 1 320 ? -3.798 -0.630 6.689 1.00 97.12 320 GLY A O 1
ATOM 2521 N N . SER A 1 321 ? -1.701 -1.383 6.628 1.00 97.94 321 SER A N 1
ATOM 2522 C CA . SER A 1 321 ? -1.937 -2.211 5.430 1.00 97.94 321 SER A CA 1
ATOM 2523 C C . SER A 1 321 ? -2.918 -3.354 5.713 1.00 97.94 321 SER A C 1
ATOM 2525 O O . SER A 1 321 ? -2.876 -3.978 6.779 1.00 97.94 321 SER A O 1
ATOM 2527 N N . ALA A 1 322 ? -3.756 -3.684 4.730 1.00 97.81 322 ALA A N 1
ATOM 2528 C CA . ALA A 1 322 ? -4.606 -4.867 4.770 1.00 97.81 322 ALA A CA 1
ATOM 2529 C C . ALA A 1 322 ? -3.818 -6.138 4.443 1.00 97.81 322 ALA A C 1
ATOM 2531 O O . ALA A 1 322 ? -3.008 -6.166 3.517 1.00 97.81 322 ALA A O 1
ATOM 2532 N N . ILE A 1 323 ? -4.114 -7.208 5.173 1.00 97.62 323 ILE A N 1
ATOM 2533 C CA . ILE A 1 323 ? -3.600 -8.553 4.913 1.00 97.62 323 ILE A CA 1
ATOM 2534 C C . ILE A 1 323 ? -4.681 -9.360 4.209 1.00 97.62 323 ILE A C 1
ATOM 2536 O O . ILE A 1 323 ? -5.818 -9.400 4.675 1.00 97.62 323 ILE A O 1
ATOM 2540 N N . VAL A 1 324 ? -4.321 -10.030 3.119 1.00 96.88 324 VAL A N 1
ATOM 2541 C CA . VAL A 1 324 ? -5.229 -10.821 2.282 1.00 96.88 324 VAL A CA 1
ATOM 2542 C C . VAL A 1 324 ? -4.660 -12.224 2.106 1.00 96.88 324 VAL A C 1
ATOM 2544 O O . VAL A 1 324 ? -3.458 -12.379 1.903 1.00 96.88 324 VAL A O 1
ATOM 2547 N N . ASP A 1 325 ? -5.493 -13.258 2.194 1.00 93.50 325 ASP A N 1
ATOM 2548 C CA . ASP A 1 325 ? -5.044 -14.630 1.943 1.00 93.50 325 ASP A CA 1
ATOM 2549 C C . ASP A 1 325 ? -4.928 -14.947 0.439 1.00 93.50 325 ASP A C 1
ATOM 2551 O O . ASP A 1 325 ? -5.338 -14.182 -0.435 1.00 93.50 325 ASP A O 1
ATOM 2555 N N . CYS A 1 326 ? -4.371 -16.107 0.101 1.00 90.38 326 CYS A N 1
ATOM 2556 C CA . CYS A 1 326 ? -4.284 -16.551 -1.295 1.00 90.38 326 CYS A CA 1
ATOM 2557 C C . CYS A 1 326 ? -5.638 -16.783 -1.987 1.00 90.38 326 CYS A C 1
ATOM 2559 O O . CYS A 1 326 ? -5.665 -16.872 -3.212 1.00 90.38 326 CYS A O 1
ATOM 2561 N N . LEU A 1 327 ? -6.757 -16.842 -1.259 1.00 90.25 327 LEU A N 1
ATOM 2562 C CA . LEU A 1 327 ? -8.099 -16.946 -1.840 1.00 90.25 327 LEU A CA 1
ATOM 2563 C C . LEU A 1 327 ? -8.739 -15.575 -2.099 1.00 90.25 327 LEU A C 1
ATOM 2565 O O . LEU A 1 327 ? -9.866 -15.520 -2.585 1.00 90.25 327 LEU A O 1
ATOM 2569 N N . GLY A 1 328 ? -8.037 -14.479 -1.799 1.00 92.75 328 GLY A N 1
ATOM 2570 C CA . GLY A 1 328 ? -8.568 -13.130 -1.960 1.00 92.75 328 GLY A CA 1
ATOM 2571 C C . GLY A 1 328 ? -9.477 -12.712 -0.814 1.00 92.75 328 GLY A C 1
ATOM 2572 O O . GLY A 1 328 ? -10.305 -11.834 -0.996 1.00 92.75 328 GLY A O 1
ATOM 2573 N N . ARG A 1 329 ? -9.360 -13.307 0.373 1.00 95.00 329 ARG A N 1
ATOM 2574 C CA . ARG A 1 329 ? -10.172 -12.934 1.536 1.00 95.00 329 ARG A CA 1
ATOM 2575 C C . ARG A 1 329 ? -9.398 -11.999 2.447 1.00 95.00 329 ARG A C 1
ATOM 2577 O O . ARG A 1 329 ? -8.218 -12.220 2.719 1.00 95.00 329 ARG A O 1
ATOM 2584 N N . LEU A 1 330 ? -10.071 -10.975 2.963 1.00 96.62 330 LEU A N 1
ATOM 2585 C CA . LEU A 1 330 ? -9.473 -10.038 3.910 1.00 96.62 330 LEU A CA 1
ATOM 2586 C C . LEU A 1 330 ? -9.220 -10.741 5.251 1.00 96.62 330 LEU A C 1
ATOM 2588 O O . LEU A 1 330 ? -10.126 -11.355 5.807 1.00 96.62 330 LEU A O 1
ATOM 2592 N N . GLY A 1 331 ? -7.996 -10.684 5.763 1.00 95.25 331 GLY A N 1
ATOM 2593 C CA . GLY A 1 331 ? -7.594 -11.330 7.013 1.00 95.25 331 GLY A CA 1
ATOM 2594 C C . GLY A 1 331 ? -7.483 -10.359 8.185 1.00 95.25 331 GLY A C 1
ATOM 2595 O O . GLY A 1 331 ? -7.938 -10.655 9.286 1.00 95.25 331 GLY A O 1
ATOM 2596 N N . GLY A 1 332 ? -6.922 -9.171 7.972 1.00 95.19 332 GLY A N 1
ATOM 2597 C CA . GLY A 1 332 ? -6.716 -8.224 9.063 1.00 95.19 332 GLY A CA 1
ATOM 2598 C C . GLY A 1 332 ? -5.998 -6.952 8.649 1.00 95.19 332 GLY A C 1
ATOM 2599 O O . GLY A 1 332 ? -5.786 -6.701 7.463 1.00 95.19 332 GLY A O 1
ATOM 2600 N N . LEU A 1 333 ? -5.632 -6.165 9.654 1.00 97.12 333 LEU A N 1
ATOM 2601 C CA . LEU A 1 333 ? -4.991 -4.862 9.524 1.00 97.12 333 LEU A CA 1
ATOM 2602 C C . LEU A 1 333 ? -3.678 -4.857 10.309 1.00 97.12 333 LEU A C 1
ATOM 2604 O O . LEU A 1 333 ? -3.689 -5.189 11.494 1.00 97.12 333 LEU A O 1
ATOM 2608 N N . ILE A 1 334 ? -2.567 -4.487 9.674 1.00 97.06 334 ILE A N 1
ATOM 2609 C CA . ILE A 1 334 ? -1.257 -4.416 10.339 1.00 97.06 334 ILE A CA 1
ATOM 2610 C C . ILE A 1 334 ? -1.250 -3.285 11.367 1.00 97.06 334 ILE A C 1
ATOM 2612 O O . ILE A 1 334 ? -1.567 -2.144 11.034 1.00 97.06 334 ILE A O 1
ATOM 2616 N N . THR A 1 335 ? -0.834 -3.586 12.595 1.00 93.81 335 THR A N 1
ATOM 2617 C CA . THR A 1 335 ? -0.783 -2.617 13.703 1.00 93.81 335 THR A CA 1
ATOM 2618 C C . THR A 1 335 ? 0.610 -2.476 14.300 1.00 93.81 335 THR A C 1
ATOM 2620 O O . THR A 1 335 ? 0.953 -1.404 14.787 1.00 93.81 335 THR A O 1
ATOM 2623 N N . ALA A 1 336 ? 1.438 -3.518 14.241 1.00 89.69 336 ALA A N 1
ATOM 2624 C CA . ALA A 1 336 ? 2.779 -3.477 14.808 1.00 89.69 336 ALA A CA 1
ATOM 2625 C C . ALA A 1 336 ? 3.735 -4.439 14.095 1.00 89.69 336 ALA A C 1
ATOM 2627 O O . ALA A 1 336 ? 3.336 -5.283 13.293 1.00 89.69 336 ALA A O 1
ATOM 2628 N N . GLY A 1 337 ? 5.015 -4.310 14.423 1.00 86.56 337 GLY A N 1
ATOM 2629 C CA . GLY A 1 337 ? 6.062 -5.255 14.063 1.00 86.56 337 GLY A CA 1
ATOM 2630 C C . GLY A 1 337 ? 7.020 -5.436 15.236 1.00 86.56 337 GLY A C 1
ATOM 2631 O O . GLY A 1 337 ? 7.096 -4.588 16.128 1.00 86.56 337 GLY A O 1
ATOM 2632 N N . GLY A 1 338 ? 7.738 -6.548 15.250 1.00 81.50 338 GLY A N 1
ATOM 2633 C CA . GLY A 1 338 ? 8.777 -6.852 16.223 1.00 81.50 338 GLY A CA 1
ATOM 2634 C C . GLY A 1 338 ? 9.790 -7.828 15.638 1.00 81.50 338 GLY A C 1
ATOM 2635 O O . GLY A 1 338 ? 9.594 -8.345 14.550 1.00 81.50 338 GLY A O 1
ATOM 2636 N N . GLY A 1 339 ? 10.869 -8.094 16.368 1.00 71.12 339 GLY A N 1
ATOM 2637 C CA . GLY A 1 339 ? 11.999 -8.879 15.861 1.00 71.12 339 GLY A CA 1
ATOM 2638 C C . GLY A 1 339 ? 13.271 -8.040 15.798 1.00 71.12 339 GLY A C 1
ATOM 2639 O O . GLY A 1 339 ? 13.221 -6.814 15.744 1.00 71.12 339 GLY A O 1
ATOM 2640 N N . LEU A 1 340 ? 14.425 -8.702 15.892 1.00 64.94 340 LEU A N 1
ATOM 2641 C CA . LEU A 1 340 ? 15.734 -8.032 15.942 1.00 64.94 340 LEU A CA 1
ATOM 2642 C C . LEU A 1 340 ? 16.459 -8.054 14.592 1.00 64.94 340 LEU A C 1
ATOM 2644 O O . LEU A 1 340 ? 17.398 -7.291 14.384 1.00 64.94 340 LEU A O 1
ATOM 2648 N N . THR A 1 341 ? 16.060 -8.958 13.701 1.00 70.81 341 THR A N 1
ATOM 2649 C CA . THR A 1 341 ? 16.686 -9.205 12.398 1.00 70.81 341 THR A CA 1
ATOM 2650 C C . THR A 1 341 ? 15.616 -9.580 11.381 1.00 70.81 341 THR A C 1
ATOM 2652 O O . THR A 1 341 ? 14.606 -10.157 11.771 1.00 70.81 341 THR A O 1
ATOM 2655 N N . ASP A 1 342 ? 15.860 -9.353 10.089 1.00 73.00 342 ASP A N 1
ATOM 2656 C CA . ASP A 1 342 ? 14.893 -9.671 9.025 1.00 73.00 342 ASP A CA 1
ATOM 2657 C C . ASP A 1 342 ? 14.326 -11.107 9.088 1.00 73.00 342 ASP A C 1
ATOM 2659 O O . ASP A 1 342 ? 13.118 -11.268 8.935 1.00 73.00 342 ASP A O 1
ATOM 2663 N N . PRO A 1 343 ? 15.117 -12.168 9.372 1.00 66.06 343 PRO A N 1
ATOM 2664 C CA . PRO A 1 343 ? 14.579 -13.529 9.476 1.00 66.06 343 PRO A CA 1
ATOM 2665 C C . PRO A 1 343 ? 13.768 -13.789 10.753 1.00 66.06 343 PRO A C 1
ATOM 2667 O O . PRO A 1 343 ? 13.072 -14.797 10.832 1.00 66.06 343 PRO A O 1
ATOM 2670 N N . SER A 1 344 ? 13.911 -12.933 11.770 1.00 74.50 344 SER A N 1
ATOM 2671 C CA . SER A 1 344 ? 13.160 -12.996 13.031 1.00 74.50 344 SER A CA 1
ATOM 2672 C C . SER A 1 344 ? 12.066 -11.931 13.119 1.00 74.50 344 SER A C 1
ATOM 2674 O O . SER A 1 344 ? 11.474 -11.773 14.187 1.00 74.50 344 SER A O 1
ATOM 2676 N N . ASP A 1 345 ? 11.811 -11.213 12.020 1.00 85.69 345 ASP A N 1
ATOM 2677 C CA . ASP A 1 345 ? 10.732 -10.240 11.929 1.00 85.69 345 ASP A CA 1
ATOM 2678 C C . ASP A 1 345 ? 9.382 -10.933 12.133 1.00 85.69 345 ASP A C 1
ATOM 2680 O O . ASP A 1 345 ? 9.118 -12.027 11.628 1.00 85.69 345 ASP A O 1
ATOM 2684 N N . ILE A 1 346 ? 8.529 -10.294 12.918 1.00 89.69 346 ILE A N 1
ATOM 2685 C CA . ILE A 1 346 ? 7.164 -10.710 13.179 1.00 89.69 346 ILE A CA 1
ATOM 2686 C C . ILE A 1 346 ? 6.304 -9.483 12.974 1.00 89.69 346 ILE A C 1
ATOM 2688 O O . ILE A 1 346 ? 6.388 -8.509 13.720 1.00 89.69 346 ILE A O 1
ATOM 2692 N N . THR A 1 347 ? 5.433 -9.552 11.982 1.00 93.69 347 THR A N 1
ATOM 2693 C CA . THR A 1 347 ? 4.385 -8.561 11.799 1.00 93.69 347 THR A CA 1
ATOM 2694 C C . THR A 1 347 ? 3.167 -8.962 12.617 1.00 93.69 347 THR A C 1
ATOM 2696 O O . THR A 1 347 ? 2.758 -10.124 12.605 1.00 93.69 347 THR A O 1
ATOM 2699 N N . TYR A 1 348 ? 2.556 -7.996 13.289 1.00 93.62 348 TYR A N 1
ATOM 2700 C CA . TYR A 1 348 ? 1.337 -8.191 14.051 1.00 93.62 348 TYR A CA 1
ATOM 2701 C C . TYR A 1 348 ? 0.163 -7.449 13.428 1.00 93.62 348 TYR A C 1
ATOM 2703 O O . TYR A 1 348 ? 0.265 -6.286 13.024 1.00 93.62 348 TYR A O 1
ATOM 2711 N N . ALA A 1 349 ? -0.971 -8.139 13.372 1.00 94.31 349 ALA A N 1
ATOM 2712 C CA . ALA A 1 349 ? -2.201 -7.618 12.816 1.00 94.31 349 ALA A CA 1
ATOM 2713 C C . ALA A 1 349 ? -3.408 -7.880 13.716 1.00 94.31 349 ALA A C 1
ATOM 2715 O O . ALA A 1 349 ? -3.507 -8.891 14.419 1.00 94.31 349 ALA A O 1
ATOM 2716 N N . THR A 1 350 ? -4.374 -6.974 13.624 1.00 93.81 350 THR A N 1
ATOM 2717 C CA . THR A 1 350 ? -5.700 -7.138 14.215 1.00 93.81 350 THR A CA 1
ATOM 2718 C C . THR A 1 350 ? -6.608 -7.869 13.221 1.00 93.81 350 THR A C 1
ATOM 2720 O O . THR A 1 350 ? -6.730 -7.412 12.079 1.00 93.81 350 THR A O 1
ATOM 2723 N N . PRO A 1 351 ? -7.256 -8.987 13.605 1.00 94.00 351 PRO A N 1
ATOM 2724 C CA . PRO A 1 351 ? -8.160 -9.713 12.715 1.00 94.00 351 PRO A CA 1
ATOM 2725 C C . PRO A 1 351 ? -9.329 -8.862 12.217 1.00 94.00 351 PRO A C 1
ATOM 2727 O O . PRO A 1 351 ? -9.913 -8.072 12.961 1.00 94.00 351 PRO A O 1
ATOM 2730 N N . ILE A 1 352 ? -9.721 -9.073 10.961 1.00 95.00 352 ILE A N 1
ATOM 2731 C CA . ILE A 1 352 ? -10.785 -8.293 10.319 1.00 95.00 352 ILE A CA 1
ATOM 2732 C C . ILE A 1 352 ? -12.136 -8.430 11.032 1.00 95.00 352 ILE A C 1
ATOM 2734 O O . ILE A 1 352 ? -12.874 -7.455 11.168 1.00 95.00 352 ILE A O 1
ATOM 2738 N N . SER A 1 353 ? -12.441 -9.626 11.541 1.00 93.12 353 SER A N 1
ATOM 2739 C CA . SER A 1 353 ? -13.685 -9.939 12.250 1.00 93.12 353 SER A CA 1
ATOM 2740 C C . SER A 1 353 ? -13.884 -9.032 13.467 1.00 93.12 353 SER A C 1
ATOM 2742 O O . SER A 1 353 ? -14.990 -8.545 13.708 1.00 93.12 353 SER A O 1
ATOM 2744 N N . PHE A 1 354 ? -12.799 -8.750 14.193 1.00 93.94 354 PHE A N 1
ATOM 2745 C CA . PHE A 1 354 ? -12.795 -7.833 15.324 1.00 93.94 354 PHE A CA 1
ATOM 2746 C C . PHE A 1 354 ? -13.065 -6.391 14.882 1.00 93.94 354 PHE A C 1
ATOM 2748 O O . PHE A 1 354 ? -13.914 -5.730 15.477 1.00 93.94 354 PHE A O 1
ATOM 2755 N N . ILE A 1 355 ? -12.400 -5.918 13.823 1.00 95.56 355 ILE A N 1
ATOM 2756 C CA . ILE A 1 355 ? -12.547 -4.539 13.328 1.00 95.56 355 ILE A CA 1
ATOM 2757 C C . ILE A 1 355 ? -13.986 -4.283 12.866 1.00 95.56 355 ILE A C 1
ATOM 2759 O O . ILE A 1 355 ? -14.616 -3.328 13.316 1.00 95.56 355 ILE A O 1
ATOM 2763 N N . ILE A 1 356 ? -14.544 -5.168 12.034 1.00 96.00 356 ILE A N 1
ATOM 2764 C CA . ILE A 1 356 ? -15.927 -5.044 11.546 1.00 96.00 356 ILE A CA 1
ATOM 2765 C C . ILE A 1 356 ? -16.933 -5.159 12.699 1.00 96.00 356 ILE A C 1
ATOM 2767 O O . ILE A 1 356 ? -17.908 -4.407 12.752 1.00 96.00 356 ILE A O 1
ATOM 2771 N N . GLY A 1 357 ? -16.689 -6.060 13.657 1.00 95.25 357 GLY A N 1
ATOM 2772 C CA . GLY A 1 357 ? -17.504 -6.176 14.866 1.00 95.25 357 GLY A CA 1
ATOM 2773 C C . GLY A 1 357 ? -17.491 -4.901 15.715 1.00 95.25 357 GLY A C 1
ATOM 2774 O O . GLY A 1 357 ? -18.550 -4.453 16.154 1.00 95.25 357 GLY A O 1
ATOM 2775 N N . SER A 1 358 ? -16.315 -4.294 15.899 1.00 95.31 358 SER A N 1
ATOM 2776 C CA . SER A 1 358 ? -16.132 -3.054 16.661 1.00 95.31 358 SER A CA 1
ATOM 2777 C C . SER A 1 358 ? -16.795 -1.860 15.962 1.00 95.31 358 SER A C 1
ATOM 2779 O O . SER A 1 358 ? -17.545 -1.124 16.601 1.00 95.31 358 SER A O 1
ATOM 2781 N N . LEU A 1 359 ? -16.644 -1.721 14.641 1.00 96.62 359 LEU A N 1
ATOM 2782 C CA . LEU A 1 359 ? -17.349 -0.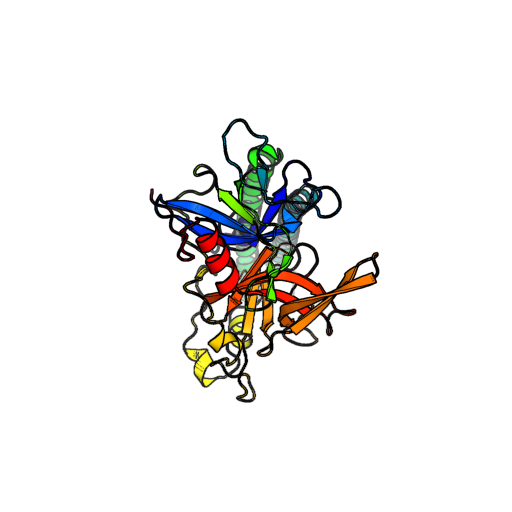703 13.851 1.00 96.62 359 LEU A CA 1
ATOM 2783 C C . LEU A 1 359 ? -18.870 -0.820 14.008 1.00 96.62 359 LEU A C 1
ATOM 2785 O O . LEU A 1 359 ? -19.543 0.158 14.340 1.00 96.62 359 LEU A O 1
ATOM 2789 N N . LYS A 1 360 ? -19.410 -2.036 13.867 1.00 96.00 360 LYS A N 1
ATOM 2790 C CA . LYS A 1 360 ? -20.843 -2.299 14.036 1.00 96.00 360 LYS A CA 1
ATOM 2791 C C . LYS A 1 360 ? -21.334 -1.971 15.448 1.00 96.00 360 LYS A C 1
ATOM 2793 O O . LYS A 1 360 ? -22.419 -1.409 15.590 1.00 96.00 360 LYS A O 1
ATOM 2798 N N . ALA A 1 361 ? -20.558 -2.310 16.478 1.00 95.44 361 ALA A N 1
ATOM 2799 C CA . ALA A 1 361 ? -20.887 -2.000 17.871 1.00 95.44 361 ALA A CA 1
ATOM 2800 C C . ALA A 1 361 ? -20.934 -0.485 18.143 1.00 95.44 361 ALA A C 1
ATOM 2802 O O . ALA A 1 361 ? -21.703 -0.049 18.995 1.00 95.44 361 ALA A O 1
ATOM 2803 N N . ASN A 1 362 ? -20.181 0.304 17.374 1.00 94.69 362 ASN A N 1
ATOM 2804 C CA . ASN A 1 362 ? -20.155 1.766 17.437 1.00 94.69 362 ASN A CA 1
ATOM 2805 C C . ASN A 1 362 ? -21.086 2.441 16.410 1.00 94.69 362 ASN A C 1
ATOM 2807 O O . ASN A 1 362 ? -20.950 3.625 16.130 1.00 94.69 362 ASN A O 1
ATOM 2811 N N . GLY A 1 363 ? -22.046 1.705 15.836 1.00 94.56 363 GLY A N 1
ATOM 2812 C CA . GLY A 1 363 ? -23.077 2.269 14.956 1.00 94.56 363 GLY A CA 1
ATOM 2813 C C . GLY A 1 363 ? -22.719 2.333 13.467 1.00 94.56 363 GLY A C 1
ATOM 2814 O O . GLY A 1 363 ? -23.573 2.708 12.664 1.00 94.56 363 GLY A O 1
ATOM 2815 N N . TYR A 1 364 ? -21.524 1.894 13.068 1.00 94.81 364 TYR A N 1
ATOM 2816 C CA . TYR A 1 364 ? -21.093 1.859 11.669 1.00 94.81 364 TYR A CA 1
ATOM 2817 C C . TYR A 1 364 ? -21.478 0.527 11.018 1.00 94.81 364 TYR A C 1
ATOM 2819 O O . TYR A 1 364 ? -20.797 -0.491 11.155 1.00 94.81 364 TYR A O 1
ATOM 2827 N N . LYS A 1 365 ? -22.603 0.524 10.300 1.00 95.12 365 LYS A N 1
ATOM 2828 C CA . LYS A 1 365 ? -23.063 -0.627 9.511 1.00 95.12 365 LYS A CA 1
ATOM 2829 C C . LYS A 1 365 ? -22.393 -0.608 8.141 1.00 95.12 365 LYS A C 1
ATOM 2831 O O . LYS A 1 365 ? -22.915 -0.005 7.212 1.00 95.12 365 LYS A O 1
ATOM 2836 N N . VAL A 1 366 ? -21.243 -1.263 8.038 1.00 95.50 366 VAL A N 1
ATOM 2837 C CA . VAL A 1 366 ? -20.427 -1.272 6.819 1.00 95.50 366 VAL A CA 1
ATOM 2838 C C . VAL A 1 366 ? -20.228 -2.680 6.256 1.00 95.50 366 VAL A C 1
ATOM 2840 O O . VAL A 1 366 ? -20.306 -3.666 6.992 1.00 95.50 366 VAL A O 1
ATOM 2843 N N . THR A 1 367 ? -19.943 -2.770 4.957 1.00 95.31 367 THR A N 1
ATOM 2844 C CA . THR A 1 367 ? -19.543 -4.002 4.259 1.00 95.31 367 THR A CA 1
ATOM 2845 C C . THR A 1 367 ? -18.137 -3.876 3.672 1.00 95.31 367 THR A C 1
ATOM 2847 O O . THR A 1 367 ? -17.744 -2.801 3.226 1.00 95.31 367 THR A O 1
ATOM 2850 N N . THR A 1 368 ? -17.378 -4.976 3.660 1.00 93.81 368 THR A N 1
ATOM 2851 C CA . THR A 1 368 ? -16.055 -5.067 3.014 1.00 93.81 368 THR A CA 1
ATOM 2852 C C . THR A 1 368 ? -16.148 -5.296 1.504 1.00 93.81 368 THR A C 1
ATOM 2854 O O . THR A 1 368 ? -15.147 -5.181 0.799 1.00 93.81 368 THR A O 1
ATOM 2857 N N . GLU A 1 369 ? -17.340 -5.587 0.983 1.00 92.44 369 GLU A N 1
ATOM 2858 C CA . GLU A 1 369 ? -17.636 -5.573 -0.453 1.00 92.44 369 GLU A CA 1
ATOM 2859 C C . GLU A 1 369 ? -17.910 -4.133 -0.896 1.00 92.44 369 GLU A C 1
ATOM 2861 O O . GLU A 1 369 ? -19.030 -3.771 -1.244 1.00 92.44 369 GLU A O 1
ATOM 2866 N N . ALA A 1 370 ? -16.886 -3.285 -0.791 1.00 90.62 370 ALA A N 1
ATOM 2867 C CA . ALA A 1 370 ? -17.007 -1.861 -1.062 1.00 90.62 370 ALA A CA 1
ATOM 2868 C C . ALA A 1 370 ? -17.400 -1.602 -2.524 1.00 90.62 370 ALA A C 1
ATOM 2870 O O . ALA A 1 370 ? -16.715 -2.046 -3.448 1.00 90.62 370 ALA A O 1
ATOM 2871 N N . THR A 1 371 ? -18.464 -0.826 -2.723 1.00 88.19 371 THR A N 1
ATOM 2872 C CA . THR A 1 371 ? -18.944 -0.390 -4.041 1.00 88.19 371 THR A CA 1
ATOM 2873 C C . THR A 1 371 ? -19.269 1.096 -4.046 1.00 88.19 371 THR A C 1
ATOM 2875 O O . THR A 1 371 ? -19.898 1.591 -3.115 1.00 88.19 371 THR A O 1
ATOM 2878 N N . LEU A 1 372 ? -18.928 1.798 -5.123 1.00 85.00 372 LEU A N 1
ATOM 2879 C CA . LEU A 1 372 ? -19.422 3.148 -5.374 1.00 85.00 372 LEU A CA 1
ATOM 2880 C C . LEU A 1 372 ? -20.556 3.083 -6.397 1.00 85.00 372 LEU A C 1
ATOM 2882 O O . LEU A 1 372 ? -20.426 2.441 -7.437 1.00 85.00 372 LEU A O 1
ATOM 2886 N N . THR A 1 373 ? -21.675 3.731 -6.093 1.00 74.19 373 THR A N 1
ATOM 2887 C CA . THR A 1 373 ? -22.759 3.954 -7.055 1.00 74.19 373 THR A CA 1
ATOM 2888 C C . THR A 1 373 ? -22.522 5.285 -7.757 1.00 74.19 373 THR A C 1
ATOM 2890 O O . THR A 1 373 ? -22.283 6.280 -7.073 1.00 74.19 373 THR A O 1
ATOM 2893 N N . ALA A 1 374 ? -22.560 5.278 -9.092 1.00 59.41 374 ALA A N 1
ATOM 2894 C CA . ALA A 1 374 ? -22.456 6.482 -9.918 1.00 59.41 374 ALA A CA 1
ATOM 2895 C C . ALA A 1 374 ? -23.683 7.395 -9.784 1.00 59.41 374 ALA A C 1
ATOM 2897 O O . ALA A 1 374 ? -24.795 6.856 -9.561 1.00 59.41 374 ALA A O 1
#

Sequence (374 aa):
SIDPTAELLEPLTSTLGPFICNASTPWAEGTGGFYVTDDKSNLYLVTARHVVFKQDQDNNDMYECKNSSEPRVDIALFGTAAFTNYVKQIKHVIEAQNVKIEFEERRAKEAAEGDNGMDIDEAMEEHADAERLITEAKDATVAFEKLYDDVVKGWSNIENRVLGFVVFSPPIEIRAGPNNYTQDYALIRIDSSKIDAANFTGNAIDLGTKIPSHKFRRLMFPQHTNSHTFKYPANRLFKVQGMVLDKEMRHPTIMDENGGPCLLVMKRGNTTGLTVGRANDILSFVRNYFDNGETKTSKEWAIYPYDNKSGPFAAKGDSGSAIVDCLGRLGGLITAGGGLTDPSDITYATPISFIIGSLKANGYKVTTEATLTA

Organism: NCBI:txid1336337

pLDDT: mean 89.38, std 8.83, range [45.56, 98.56]

Secondary structure (DSSP, 8-state):
---TTHHHHGGGSSSS--EEEETTSTT-EEE--EEEEETT--EEEEE-HHHHS-TTTS--SPEE---TTS---EEEES-HHHHHHHHHHHHHHHHHHHHHHHHHHHHHHHHHHTTT---HHHHHHHHHHHHHHHHHHHHHHHHHHHHHHHHHHHHSSHHHHEEEEEEEEPPPEEEETTTTEEE--EEEEEPTTTS-TTT--SSEEE--SSS-HHHHHHHH--SHHHHTT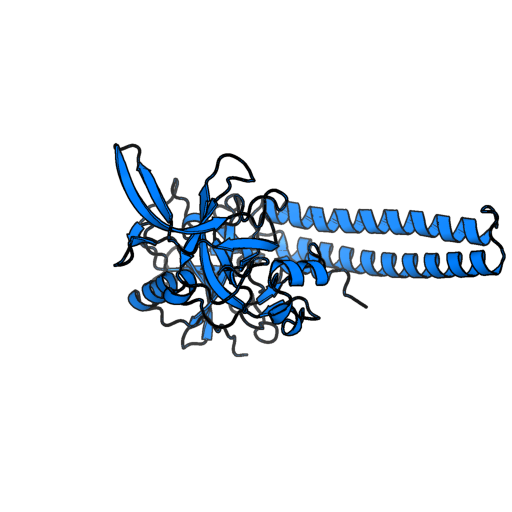----TT-EEE--SB--HHHHHS--EE-TTS-EEEEEEEEETTTEEEEEEE-SSPEEEEEE-TTS-EEEEEEEEEEESSTTS--S--TT-TTPEEEETTS-EEEEEEEEE-SSGGG-EEEEEEHHHHHHHHHHTT--EESS-----

Foldseek 3Di:
DPQLCLQLCQLLAPEFWNKKAFLVCLVQIATFAFWWAFPVQFIKTKFFQCSQDPPVPDDLAKDAPPDPPDDFRFMFGHGPVLLVVSLVVLVVLLVVLVVLLVVLVVQLVCLVVCVPVDDVVVSVVSNVVSVVSNVVSVVSNVSSVVVSCCCCVQPVDRVSRGQFTWRTAHGFDQQPDPQRATRTMTMTGGDCVSHPQVRPPGHWAQQDPPQPPVRVLCLQQVDPVPSVVDDQDPSSTHAADAAQDLVCLLVPPGAHNVRHGWWKKWWAYSPPGIFIWTKDSAFDWDWDADPVRDIGTGTWTKTFHSAPPRFGRDDPRHGGHWMATSVNYTFFGWHDWDDDGRRRIITTTDGPVVVCVVCVVVPGRIDSRRHHDD

Mean predicted aligned error: 6.31 Å